Protein AF-0000000073388771 (afdb_homodimer)

Structure (mmCIF, N/CA/C/O backbone):
data_AF-0000000073388771-model_v1
#
loop_
_entity.id
_entity.type
_entity.pdbx_description
1 polymer Porin
#
loop_
_atom_site.group_PDB
_atom_site.id
_atom_site.type_symbol
_atom_site.label_atom_id
_atom_site.label_alt_id
_atom_site.label_comp_id
_atom_site.label_asym_id
_atom_site.label_entity_id
_atom_site.label_seq_id
_atom_site.pdbx_PDB_ins_code
_atom_site.Cartn_x
_atom_site.Cartn_y
_atom_site.Cartn_z
_atom_site.occupancy
_atom_site.B_iso_or_equiv
_atom_site.auth_seq_id
_atom_site.auth_comp_id
_atom_site.auth_asym_id
_atom_site.auth_atom_id
_atom_site.pdbx_PDB_model_num
ATOM 1 N N . MET A 1 1 ? 33.312 41.844 16.625 1 21.14 1 MET A N 1
ATOM 2 C CA . MET A 1 1 ? 32.531 41.156 17.672 1 21.14 1 MET A CA 1
ATOM 3 C C . MET A 1 1 ? 31.234 40.594 17.125 1 21.14 1 MET A C 1
ATOM 5 O O . MET A 1 1 ? 30.234 41.312 17.047 1 21.14 1 MET A O 1
ATOM 9 N N . HIS A 1 2 ? 31.281 39.688 16.125 1 19.89 2 HIS A N 1
ATOM 10 C CA . HIS A 1 2 ? 30.75 39.25 14.844 1 19.89 2 HIS A CA 1
ATOM 11 C C . HIS A 1 2 ? 29.688 38.188 15.023 1 19.89 2 HIS A C 1
ATOM 13 O O . HIS A 1 2 ? 30 37.062 15.445 1 19.89 2 HIS A O 1
ATOM 19 N N . ALA A 1 3 ? 28.562 38.594 15.656 1 20.47 3 ALA A N 1
ATOM 20 C CA . ALA A 1 3 ? 27.406 37.781 16 1 20.47 3 ALA A CA 1
ATOM 21 C C . ALA A 1 3 ? 26.953 36.938 14.82 1 20.47 3 ALA A C 1
ATOM 23 O O . ALA A 1 3 ? 26.516 37.469 13.797 1 20.47 3 ALA A O 1
ATOM 24 N N . LYS A 1 4 ? 27.688 35.688 14.664 1 23.3 4 LYS A N 1
ATOM 25 C CA . LYS A 1 4 ? 27.438 34.656 13.68 1 23.3 4 LYS A CA 1
ATOM 26 C C . LYS A 1 4 ? 25.969 34.25 13.656 1 23.3 4 LYS A C 1
ATOM 28 O O . LYS A 1 4 ? 25.375 34 14.703 1 23.3 4 LYS A O 1
ATOM 33 N N . THR A 1 5 ? 25.062 34.844 12.758 1 21.72 5 THR A N 1
ATOM 34 C CA . THR A 1 5 ? 23.703 34.719 12.258 1 21.72 5 THR A CA 1
ATOM 35 C C . THR A 1 5 ? 23.312 33.25 12.07 1 21.72 5 THR A C 1
ATOM 37 O O . THR A 1 5 ? 23.984 32.5 11.336 1 21.72 5 THR A O 1
ATOM 40 N N . LEU A 1 6 ? 22.766 32.594 13.102 1 21.33 6 LEU A N 1
ATOM 41 C CA . LEU A 1 6 ? 22.422 31.172 13.281 1 21.33 6 LEU A CA 1
ATOM 42 C C . LEU A 1 6 ? 21.359 30.734 12.273 1 21.33 6 LEU A C 1
ATOM 44 O O . LEU A 1 6 ? 20.188 31.125 12.398 1 21.33 6 LEU A O 1
ATOM 48 N N . LEU A 1 7 ? 21.484 30.891 10.922 1 21.77 7 LEU A N 1
ATOM 49 C CA . LEU A 1 7 ? 20.672 30.453 9.789 1 21.77 7 LEU A CA 1
ATOM 50 C C . LEU A 1 7 ? 20.375 28.969 9.875 1 21.77 7 LEU A C 1
ATOM 52 O O . LEU A 1 7 ? 21.281 28.141 9.703 1 21.77 7 LEU A O 1
ATOM 56 N N . SER A 1 8 ? 19.672 28.531 10.891 1 20.81 8 SER A N 1
ATOM 57 C CA . SER A 1 8 ? 19.391 27.109 10.953 1 20.81 8 SER A CA 1
ATOM 58 C C . SER A 1 8 ? 18.609 26.641 9.727 1 20.81 8 SER A C 1
ATOM 60 O O . SER A 1 8 ? 17.453 27.031 9.523 1 20.81 8 SER A O 1
ATOM 62 N N . ALA A 1 9 ? 19.031 26.641 8.562 1 22.8 9 ALA A N 1
ATOM 63 C CA . ALA A 1 9 ? 18.672 26 7.297 1 22.8 9 ALA A CA 1
ATOM 64 C C . ALA A 1 9 ? 18.25 24.547 7.52 1 22.8 9 ALA A C 1
ATOM 66 O O . ALA A 1 9 ? 19.016 23.75 8.047 1 22.8 9 ALA A O 1
ATOM 67 N N . ALA A 1 10 ? 16.953 24.328 7.891 1 23.98 10 ALA A N 1
ATOM 68 C CA . ALA A 1 10 ? 16.359 23 7.891 1 23.98 10 ALA A CA 1
ATOM 69 C C . ALA A 1 10 ? 16.797 22.203 6.664 1 23.98 10 ALA A C 1
ATOM 71 O O . ALA A 1 10 ? 16.578 22.609 5.527 1 23.98 10 ALA A O 1
ATOM 72 N N . ALA A 1 11 ? 17.891 21.484 6.75 1 21.11 11 ALA A N 1
ATOM 73 C CA . ALA A 1 11 ? 18.703 20.656 5.867 1 21.11 11 ALA A CA 1
ATOM 74 C C . ALA A 1 11 ? 17.859 19.594 5.172 1 21.11 11 ALA A C 1
ATOM 76 O O . ALA A 1 11 ? 17.25 18.75 5.828 1 21.11 11 ALA A O 1
ATOM 77 N N . LEU A 1 12 ? 17.141 20.016 4.113 1 23.45 12 LEU A N 1
ATOM 78 C CA . LEU A 1 12 ? 16.859 19 3.094 1 23.45 12 LEU A CA 1
ATOM 79 C C . LEU A 1 12 ? 18.109 18.156 2.818 1 23.45 12 LEU A C 1
ATOM 81 O O . LEU A 1 12 ? 19.078 18.656 2.242 1 23.45 12 LEU A O 1
ATOM 85 N N . SER A 1 13 ? 18.656 17.594 3.883 1 21.8 13 SER A N 1
ATOM 86 C CA . SER A 1 13 ? 19.875 16.812 3.633 1 21.8 13 SER A CA 1
ATOM 87 C C . SER A 1 13 ? 19.75 15.977 2.367 1 21.8 13 SER A C 1
ATOM 89 O O . SER A 1 13 ? 18.891 15.078 2.295 1 21.8 13 SER A O 1
ATOM 91 N N . ALA A 1 14 ? 19.891 16.594 1.283 1 22.58 14 ALA A N 1
ATOM 92 C CA . ALA A 1 14 ? 20.328 15.883 0.083 1 22.58 14 ALA A CA 1
ATOM 93 C C . ALA A 1 14 ? 21.578 15.047 0.356 1 22.58 14 ALA A C 1
ATOM 95 O O . ALA A 1 14 ? 22.656 15.594 0.54 1 22.58 14 ALA A O 1
ATOM 96 N N . THR A 1 15 ? 21.672 14.094 1.259 1 22.98 15 THR A N 1
ATOM 97 C CA . THR A 1 15 ? 22.875 13.281 1.284 1 22.98 15 THR A CA 1
ATOM 98 C C . THR A 1 15 ? 23.344 12.961 -0.133 1 22.98 15 THR A C 1
ATOM 100 O O . THR A 1 15 ? 22.594 12.391 -0.927 1 22.98 15 THR A O 1
ATOM 103 N N . ALA A 1 16 ? 24.297 13.781 -0.571 1 22.27 16 ALA A N 1
ATOM 104 C CA . ALA A 1 16 ? 25.125 13.531 -1.748 1 22.27 16 ALA A CA 1
ATOM 105 C C . ALA A 1 16 ? 25.859 12.203 -1.63 1 22.27 16 ALA A C 1
ATOM 107 O O . ALA A 1 16 ? 26.688 12.023 -0.736 1 22.27 16 ALA A O 1
ATOM 108 N N . ILE A 1 17 ? 25.359 11.062 -1.842 1 24.62 17 ILE A N 1
ATOM 109 C CA . ILE A 1 17 ? 26.234 9.914 -2.045 1 24.62 17 ILE A CA 1
ATOM 110 C C . ILE A 1 17 ? 27.391 10.305 -2.965 1 24.62 17 ILE A C 1
ATOM 112 O O . ILE A 1 17 ? 27.172 10.906 -4.02 1 24.62 17 ILE A O 1
ATOM 116 N N . ALA A 1 18 ? 28.656 10.383 -2.447 1 24.7 18 ALA A N 1
ATOM 117 C CA . ALA A 1 18 ? 29.938 10.422 -3.148 1 24.7 18 ALA A CA 1
ATOM 118 C C . ALA A 1 18 ? 29.906 9.523 -4.383 1 24.7 18 ALA A C 1
ATOM 120 O O . ALA A 1 18 ? 29.125 8.57 -4.445 1 24.7 18 ALA A O 1
ATOM 121 N N . GLY A 1 19 ? 30.719 9.961 -5.465 1 26.22 19 GLY A N 1
ATOM 122 C CA . GLY A 1 19 ? 30.984 9.531 -6.828 1 26.22 19 GLY A CA 1
ATOM 123 C C . GLY A 1 19 ? 31.406 8.07 -6.926 1 26.22 19 GLY A C 1
ATOM 124 O O . GLY A 1 19 ? 32.594 7.77 -7.113 1 26.22 19 GLY A O 1
ATOM 125 N N . LEU A 1 20 ? 31.078 7.109 -5.992 1 29.59 20 LEU A N 1
ATOM 126 C CA . LEU A 1 20 ? 31.625 5.902 -6.59 1 29.59 20 LEU A CA 1
ATOM 127 C C . LEU A 1 20 ? 31.188 5.766 -8.047 1 29.59 20 LEU A C 1
ATOM 129 O O . LEU A 1 20 ? 30.156 6.301 -8.438 1 29.59 20 LEU A O 1
ATOM 133 N N . PRO A 1 21 ? 31.938 5.273 -8.992 1 31.61 21 PRO A N 1
ATOM 134 C CA . PRO A 1 21 ? 31.625 5.168 -10.414 1 31.61 21 PRO A CA 1
ATOM 135 C C . PRO A 1 21 ? 30.156 4.836 -10.664 1 31.61 21 PRO A C 1
ATOM 137 O O . PRO A 1 21 ? 29.5 4.223 -9.82 1 31.61 21 PRO A O 1
ATOM 140 N N . ALA A 1 22 ? 29.391 5.742 -11.469 1 32.66 22 ALA A N 1
ATOM 141 C CA . ALA A 1 22 ? 28 5.902 -11.859 1 32.66 22 ALA A CA 1
ATOM 142 C C . ALA A 1 22 ? 27.344 4.551 -12.148 1 32.66 22 ALA A C 1
ATOM 144 O O . ALA A 1 22 ? 27.219 4.152 -13.312 1 32.66 22 ALA A O 1
ATOM 145 N N . PHE A 1 23 ? 27.75 3.439 -11.695 1 35.81 23 PHE A N 1
ATOM 146 C CA . PHE A 1 23 ? 26.797 2.383 -12 1 35.81 23 PHE A CA 1
ATOM 147 C C . PHE A 1 23 ? 25.406 2.768 -11.523 1 35.81 23 PHE A C 1
ATOM 149 O O . PHE A 1 23 ? 25.25 3.4 -10.477 1 35.81 23 PHE A O 1
ATOM 156 N N . ALA A 1 24 ? 24.438 3.242 -12.312 1 42.06 24 ALA A N 1
ATOM 157 C CA . ALA A 1 24 ? 23.031 3.553 -12.047 1 42.06 24 ALA A CA 1
ATOM 158 C C . ALA A 1 24 ? 22.531 2.824 -10.805 1 42.06 24 ALA A C 1
ATOM 160 O O . ALA A 1 24 ? 22.047 1.692 -10.891 1 42.06 24 ALA A O 1
ATOM 161 N N . GLN A 1 25 ? 23.266 2.627 -9.727 1 46.72 25 GLN A N 1
ATOM 162 C CA . GLN A 1 25 ? 22.969 1.863 -8.523 1 46.72 25 GLN A CA 1
ATOM 163 C C . GLN A 1 25 ? 21.672 2.348 -7.879 1 46.72 25 GLN A C 1
ATOM 165 O O . GLN A 1 25 ? 21.516 3.537 -7.594 1 46.72 25 GLN A O 1
ATOM 170 N N . SER A 1 26 ? 20.547 1.916 -8.242 1 57.12 26 SER A N 1
ATOM 171 C CA . SER A 1 26 ? 19.328 2.02 -7.449 1 57.12 26 SER A CA 1
ATOM 172 C C . SER A 1 26 ? 19.625 1.95 -5.953 1 57.12 26 SER A C 1
ATOM 174 O O . SER A 1 26 ? 20.328 1.047 -5.5 1 57.12 26 SER A O 1
ATOM 176 N N . SER A 1 27 ? 19.719 3.186 -5.281 1 75.12 27 SER A N 1
ATOM 177 C CA . SER A 1 27 ? 20.031 3.244 -3.857 1 75.12 27 SER A CA 1
ATOM 178 C C . SER A 1 27 ? 18.766 3.141 -3.004 1 75.12 27 SER A C 1
ATOM 180 O O . SER A 1 27 ? 17.797 3.846 -3.248 1 75.12 27 SER A O 1
ATOM 182 N N . LEU A 1 28 ? 18.516 2.061 -2.441 1 89.31 28 LEU A N 1
ATOM 183 C CA . LEU A 1 28 ? 17.516 1.894 -1.384 1 89.31 28 LEU A CA 1
ATOM 184 C C . LEU A 1 28 ? 17.984 2.549 -0.09 1 89.31 28 LEU A C 1
ATOM 186 O O . LEU A 1 28 ? 19.141 2.371 0.32 1 89.31 28 LEU A O 1
ATOM 190 N N . THR A 1 29 ? 17.125 3.449 0.401 1 93.88 29 THR A N 1
ATOM 191 C CA . THR A 1 29 ? 17.422 4.117 1.667 1 93.88 29 THR A CA 1
ATOM 192 C C . THR A 1 29 ? 16.344 3.785 2.707 1 93.88 29 THR A C 1
ATOM 194 O O . THR A 1 29 ? 15.148 3.832 2.412 1 93.88 29 THR A O 1
ATOM 197 N N . VAL A 1 30 ? 16.859 3.316 3.855 1 94.94 30 VAL A N 1
ATOM 198 C CA . VAL A 1 30 ? 15.977 3.236 5.016 1 94.94 30 VAL A CA 1
ATOM 199 C C . VAL A 1 30 ? 16.047 4.535 5.812 1 94.94 30 VAL A C 1
ATOM 201 O O . VAL A 1 30 ? 17.141 5.055 6.066 1 94.94 30 VAL A O 1
ATOM 204 N N . PHE A 1 31 ? 14.898 5.082 6.16 1 96.38 31 PHE A N 1
ATOM 205 C CA . PHE A 1 31 ? 14.883 6.34 6.895 1 96.38 31 PHE A CA 1
ATOM 206 C C . PHE A 1 31 ? 13.828 6.309 7.996 1 96.38 31 PHE A C 1
ATOM 208 O O . PHE A 1 31 ? 12.953 5.438 8.008 1 96.38 31 PHE A O 1
ATOM 215 N N . GLY A 1 32 ? 14 7.316 9.023 1 97.69 32 GLY A N 1
ATOM 216 C CA . GLY A 1 32 ? 12.969 7.348 10.047 1 97.69 32 GLY A CA 1
ATOM 217 C C . GLY A 1 32 ? 13.234 8.375 11.125 1 97.69 32 GLY A C 1
ATOM 218 O O . GLY A 1 32 ? 14.211 9.117 11.062 1 97.69 32 GLY A O 1
ATOM 219 N N . VAL A 1 33 ? 12.203 8.516 11.922 1 97.81 33 VAL A N 1
ATOM 220 C CA . VAL A 1 33 ? 12.203 9.305 13.148 1 97.81 33 VAL A CA 1
ATOM 221 C C . VAL A 1 33 ? 11.664 8.461 14.305 1 97.81 33 VAL A C 1
ATOM 223 O O . VAL A 1 33 ? 10.633 7.805 14.172 1 97.81 33 VAL A O 1
ATOM 226 N N . ILE A 1 34 ? 12.422 8.406 15.367 1 97.19 34 ILE A N 1
ATOM 227 C CA . ILE A 1 34 ? 11.945 7.836 16.625 1 97.19 34 ILE A CA 1
ATOM 228 C C . ILE A 1 34 ? 11.812 8.938 17.672 1 97.19 34 ILE A C 1
ATOM 230 O O . ILE A 1 34 ? 12.812 9.508 18.109 1 97.19 34 ILE A O 1
ATOM 234 N N . ASP A 1 35 ? 10.586 9.258 18 1 98.19 35 ASP A N 1
ATOM 235 C CA . ASP A 1 35 ? 10.266 10.359 18.922 1 98.19 35 ASP A CA 1
ATOM 236 C C . ASP A 1 35 ? 9.289 9.898 20 1 98.19 35 ASP A C 1
ATOM 238 O O . ASP A 1 35 ? 8.188 9.445 19.688 1 98.19 35 ASP A O 1
ATOM 242 N N . ALA A 1 36 ? 9.688 10 21.25 1 95.38 36 ALA A N 1
ATOM 243 C CA . ALA A 1 36 ? 8.852 9.656 22.391 1 95.38 36 ALA A CA 1
ATOM 244 C C . ALA A 1 36 ? 8.773 10.812 23.391 1 95.38 36 ALA A C 1
ATOM 246 O O . ALA A 1 36 ? 9.773 11.484 23.641 1 95.38 36 ALA A O 1
ATOM 247 N N . THR A 1 37 ? 7.617 10.977 23.828 1 97.19 37 THR A N 1
ATOM 248 C CA . THR A 1 37 ? 7.359 12.133 24.688 1 97.19 37 THR A CA 1
ATOM 249 C C . THR A 1 37 ? 6.559 11.719 25.922 1 97.19 37 THR A C 1
ATOM 251 O O . THR A 1 37 ? 5.555 11.016 25.812 1 97.19 37 THR A O 1
ATOM 254 N N . VAL A 1 38 ? 7.035 12.109 27.125 1 95.5 38 VAL A N 1
ATOM 255 C CA . VAL A 1 38 ? 6.191 12.094 28.312 1 95.5 38 VAL A CA 1
ATOM 256 C C . VAL A 1 38 ? 5.273 13.312 28.312 1 95.5 38 VAL A C 1
ATOM 258 O O . VAL A 1 38 ? 5.742 14.445 28.203 1 95.5 38 VAL A O 1
ATOM 261 N N . GLN A 1 39 ? 3.975 13.062 28.422 1 96.62 39 GLN A N 1
ATOM 262 C CA . GLN A 1 39 ? 3.008 14.148 28.359 1 96.62 39 GLN A CA 1
ATOM 263 C C . GLN A 1 39 ? 2.111 14.164 29.594 1 96.62 39 GLN A C 1
ATOM 265 O O . GLN A 1 39 ? 1.65 13.109 30.047 1 96.62 39 GLN A O 1
ATOM 270 N N . HIS A 1 40 ? 1.977 15.281 30.156 1 97.44 40 HIS A N 1
ATOM 271 C CA . HIS A 1 40 ? 0.875 15.555 31.078 1 97.44 40 HIS A CA 1
ATOM 272 C C . HIS A 1 40 ? -0.209 16.391 30.406 1 97.44 40 HIS A C 1
ATOM 274 O O . HIS A 1 40 ? 0.081 17.438 29.812 1 97.44 40 HIS A O 1
ATOM 280 N N . ALA A 1 41 ? -1.433 15.93 30.453 1 97.69 41 ALA A N 1
ATOM 281 C CA . ALA A 1 41 ? -2.559 16.656 29.859 1 97.69 41 ALA A CA 1
ATOM 282 C C . ALA A 1 41 ? -3.74 16.703 30.828 1 97.69 41 ALA A C 1
ATOM 284 O O . ALA A 1 41 ? -3.957 15.758 31.594 1 97.69 41 ALA A O 1
ATOM 285 N N . SER A 1 42 ? -4.453 17.812 30.781 1 98.06 42 SER A N 1
ATOM 286 C CA . SER A 1 42 ? -5.625 17.938 31.641 1 98.06 42 SER A CA 1
ATOM 287 C C . SER A 1 42 ? -6.711 18.781 30.984 1 98.06 42 SER A C 1
ATOM 289 O O . SER A 1 42 ? -6.414 19.672 30.188 1 98.06 42 SER A O 1
ATOM 291 N N . GLN A 1 43 ? -7.914 18.438 31.297 1 98 43 GLN A N 1
ATOM 292 C CA . GLN A 1 43 ? -9.094 19.172 30.844 1 98 43 GLN A CA 1
ATOM 293 C C . GLN A 1 43 ? -10.328 18.797 31.656 1 98 43 GLN A C 1
ATOM 295 O O . GLN A 1 43 ? -10.547 17.609 31.938 1 98 43 GLN A O 1
ATOM 300 N N . GLY A 1 44 ? -11.148 19.797 32.062 1 96.5 44 GLY A N 1
ATOM 301 C CA . GLY A 1 44 ? -12.422 19.547 32.719 1 96.5 44 GLY A CA 1
ATOM 302 C C . GLY A 1 44 ? -12.289 18.719 34 1 96.5 44 GLY A C 1
ATOM 303 O O . GLY A 1 44 ? -13.102 17.828 34.25 1 96.5 44 GLY A O 1
ATOM 304 N N . GLY A 1 45 ? -11.352 18.812 34.656 1 94.06 45 GLY A N 1
ATOM 305 C CA . GLY A 1 45 ? -11.164 18.109 35.938 1 94.06 45 GLY A CA 1
ATOM 306 C C . GLY A 1 45 ? -10.453 16.781 35.781 1 94.06 45 GLY A C 1
ATOM 307 O O . GLY A 1 45 ? -10.102 16.141 36.781 1 94.06 45 GLY A O 1
ATOM 308 N N . ALA A 1 46 ? -10.305 16.344 34.562 1 95.12 46 ALA A N 1
ATOM 309 C CA . ALA A 1 46 ? -9.57 15.109 34.312 1 95.12 46 ALA A CA 1
ATOM 310 C C . ALA A 1 46 ? -8.125 15.398 33.938 1 95.12 46 ALA A C 1
ATOM 312 O O . ALA A 1 46 ? -7.801 16.5 33.5 1 95.12 46 ALA A O 1
ATOM 313 N N . SER A 1 47 ? -7.25 14.438 34.219 1 96.38 47 SER A N 1
ATOM 314 C CA . SER A 1 47 ? -5.859 14.547 33.812 1 96.38 47 SER A CA 1
ATOM 315 C C . SER A 1 47 ? -5.266 13.18 33.5 1 96.38 47 SER A C 1
ATOM 317 O O . SER A 1 47 ? -5.82 12.156 33.875 1 96.38 47 SER A O 1
ATOM 319 N N . VAL A 1 48 ? -4.168 13.203 32.719 1 95.44 48 VAL A N 1
ATOM 320 C CA . VAL A 1 48 ? -3.459 11.969 32.406 1 95.44 48 VAL A CA 1
ATOM 321 C C . VAL A 1 48 ? -1.957 12.234 32.312 1 95.44 48 VAL A C 1
ATOM 323 O O . VAL A 1 48 ? -1.533 13.344 31.984 1 95.44 48 VAL A O 1
ATOM 326 N N . ASN A 1 49 ? -1.204 11.312 32.812 1 94 49 ASN A N 1
ATOM 327 C CA . ASN A 1 49 ? 0.203 11.164 32.469 1 94 49 ASN A CA 1
ATOM 328 C C . ASN A 1 49 ? 0.417 9.992 31.516 1 94 49 ASN A C 1
ATOM 330 O O . ASN A 1 49 ? 0.001 8.867 31.812 1 94 49 ASN A O 1
ATOM 334 N N . ARG A 1 50 ? 1.037 10.312 30.359 1 93.31 50 ARG A N 1
ATOM 335 C CA . ARG A 1 50 ? 1.202 9.234 29.391 1 93.31 50 ARG A CA 1
ATOM 336 C C . ARG A 1 50 ? 2.523 9.367 28.641 1 93.31 50 ARG A C 1
ATOM 338 O O . ARG A 1 50 ? 3.141 10.438 28.641 1 93.31 50 ARG A O 1
ATOM 345 N N . LEU A 1 51 ? 3.021 8.211 28.172 1 92.25 51 LEU A N 1
ATOM 346 C CA . LEU A 1 51 ? 4.055 8.203 27.141 1 92.25 51 LEU A CA 1
ATOM 347 C C . LEU A 1 51 ? 3.438 8.195 25.75 1 92.25 51 LEU A C 1
ATOM 349 O O . LEU A 1 51 ? 2.781 7.23 25.359 1 92.25 51 LEU A O 1
ATOM 353 N N . ASN A 1 52 ? 3.559 9.242 25.109 1 91.06 52 ASN A N 1
ATOM 354 C CA . ASN A 1 52 ? 3.1 9.344 23.719 1 91.06 52 ASN A CA 1
ATOM 355 C C . ASN A 1 52 ? 4.199 8.953 22.734 1 91.06 52 ASN A C 1
ATOM 357 O O . ASN A 1 52 ? 5.203 9.656 22.609 1 91.06 52 ASN A O 1
ATOM 361 N N . GLY A 1 53 ? 3.961 7.875 21.969 1 90.5 53 GLY A N 1
ATOM 362 C CA . GLY A 1 53 ? 4.98 7.332 21.094 1 90.5 53 GLY A CA 1
ATOM 363 C C . GLY A 1 53 ? 4.828 7.785 19.656 1 90.5 53 GLY A C 1
ATOM 364 O O . GLY A 1 53 ? 5.652 7.449 18.797 1 90.5 53 GLY A O 1
ATOM 365 N N . SER A 1 54 ? 3.811 8.547 19.344 1 92.25 54 SER A N 1
ATOM 366 C CA . SER A 1 54 ? 3.652 9.086 17.984 1 92.25 54 SER A CA 1
ATOM 367 C C . SER A 1 54 ? 4.617 10.234 17.734 1 92.25 54 SER A C 1
ATOM 369 O O . SER A 1 54 ? 4.941 10.539 16.594 1 92.25 54 SER A O 1
ATOM 371 N N . GLY A 1 55 ? 5.043 10.891 18.812 1 94.44 55 GLY A N 1
ATOM 372 C CA . GLY A 1 55 ? 5.98 12 18.734 1 94.44 55 GLY A CA 1
ATOM 373 C C . GLY A 1 55 ? 5.434 13.297 19.297 1 94.44 55 GLY A C 1
ATOM 374 O O . GLY A 1 55 ? 4.246 13.594 19.141 1 94.44 55 GLY A O 1
ATOM 375 N N . GLY A 1 56 ? 6.344 14.047 19.891 1 96.44 56 GLY A N 1
ATOM 376 C CA . GLY A 1 56 ? 5.992 15.359 20.406 1 96.44 56 GLY A CA 1
ATOM 377 C C . GLY A 1 56 ? 6.633 16.5 19.641 1 96.44 56 GLY A C 1
ATOM 378 O O . GLY A 1 56 ? 6.176 17.641 19.719 1 96.44 56 GLY A O 1
ATOM 379 N N . ASN A 1 57 ? 7.668 16.156 18.984 1 97.56 57 ASN A N 1
ATOM 380 C CA . ASN A 1 57 ? 8.359 17.125 18.125 1 97.56 57 ASN A CA 1
ATOM 381 C C . ASN A 1 57 ? 8.195 16.781 16.641 1 97.56 57 ASN A C 1
ATOM 383 O O . ASN A 1 57 ? 7.836 17.641 15.836 1 97.56 57 ASN A O 1
ATOM 387 N N . GLN A 1 58 ? 8.469 15.562 16.312 1 97.06 58 GLN A N 1
ATOM 388 C CA . GLN A 1 58 ? 8.227 15.016 14.984 1 97.06 58 GLN A CA 1
ATOM 389 C C . GLN A 1 58 ? 7.48 13.688 15.07 1 97.06 58 GLN A C 1
ATOM 391 O O . GLN A 1 58 ? 7.574 12.977 16.078 1 97.06 58 GLN A O 1
ATOM 396 N N . ILE A 1 59 ? 6.758 13.367 14.008 1 96.56 59 ILE A N 1
ATOM 397 C CA . ILE A 1 59 ? 6.012 12.117 13.984 1 96.56 59 ILE A CA 1
ATOM 398 C C . ILE A 1 59 ? 6.98 10.945 13.836 1 96.56 59 ILE A C 1
ATOM 400 O O . ILE A 1 59 ? 7.844 10.953 12.961 1 96.56 59 ILE A O 1
ATOM 404 N N . SER A 1 60 ? 6.867 9.922 14.742 1 97.19 60 SER A N 1
ATOM 405 C CA . SER A 1 60 ? 7.656 8.703 14.633 1 97.19 60 SER A CA 1
ATOM 406 C C . SER A 1 60 ? 7.293 7.922 13.375 1 97.19 60 SER A C 1
ATOM 408 O O . SER A 1 60 ? 6.113 7.734 13.07 1 97.19 60 SER A O 1
ATOM 410 N N . ARG A 1 61 ? 8.359 7.469 12.68 1 97.44 61 ARG A N 1
ATOM 411 C CA . ARG A 1 61 ? 8.117 6.824 11.398 1 97.44 61 ARG A CA 1
ATOM 412 C C . ARG A 1 61 ? 9.312 5.988 10.969 1 97.44 61 ARG A C 1
ATOM 414 O O . ARG A 1 61 ? 10.43 6.207 11.438 1 97.44 61 ARG A O 1
ATOM 421 N N . LEU A 1 62 ? 9.062 4.98 10.172 1 97 62 LEU A N 1
ATOM 422 C CA . LEU A 1 62 ? 10.039 4.156 9.469 1 97 62 LEU A CA 1
ATOM 423 C C . LEU A 1 62 ? 9.688 4.035 7.992 1 97 62 LEU A C 1
ATOM 425 O O . LEU A 1 62 ? 8.523 3.801 7.645 1 97 62 LEU A O 1
ATOM 429 N N . GLY A 1 63 ? 10.75 4.262 7.145 1 97.38 63 GLY A N 1
ATOM 430 C CA . GLY A 1 63 ? 10.406 4.23 5.73 1 97.38 63 GLY A CA 1
ATOM 431 C C . GLY A 1 63 ? 11.531 3.719 4.852 1 97.38 63 GLY A C 1
ATOM 432 O O . GLY A 1 63 ? 12.648 3.512 5.328 1 97.38 63 GLY A O 1
ATOM 433 N N . PHE A 1 64 ? 11.148 3.412 3.619 1 96.88 64 PHE A N 1
ATOM 434 C CA . PHE A 1 64 ? 12.023 2.988 2.531 1 96.88 64 PHE A CA 1
ATOM 435 C C . PHE A 1 64 ? 11.836 3.879 1.308 1 96.88 64 PHE A C 1
ATOM 437 O O . PHE A 1 64 ? 10.703 4.23 0.958 1 96.88 64 PHE A O 1
ATOM 444 N N . ARG A 1 65 ? 12.914 4.289 0.717 1 96.94 65 ARG A N 1
ATOM 445 C CA . ARG A 1 65 ? 12.789 5.051 -0.521 1 96.94 65 ARG A CA 1
ATOM 446 C C . ARG A 1 65 ? 13.922 4.711 -1.487 1 96.94 65 ARG A C 1
ATOM 448 O O . ARG A 1 65 ? 14.984 4.242 -1.069 1 96.94 65 ARG A O 1
ATOM 455 N N . GLY A 1 66 ? 13.641 4.914 -2.775 1 95.25 66 GLY A N 1
ATOM 456 C CA . GLY A 1 66 ? 14.633 4.719 -3.822 1 95.25 66 GLY A CA 1
ATOM 457 C C . GLY A 1 66 ? 14.398 5.594 -5.039 1 95.25 66 GLY A C 1
ATOM 458 O O . GLY A 1 66 ? 13.273 6.027 -5.289 1 95.25 66 GLY A O 1
ATOM 459 N N . VAL A 1 67 ? 15.492 5.895 -5.66 1 94.75 67 VAL A N 1
ATOM 460 C CA . VAL A 1 67 ? 15.438 6.633 -6.918 1 94.75 67 VAL A CA 1
ATOM 461 C C . VAL A 1 67 ? 16.344 5.969 -7.945 1 94.75 67 VAL A C 1
ATOM 463 O O . VAL A 1 67 ? 17.453 5.539 -7.609 1 94.75 67 VAL A O 1
ATOM 466 N N . GLU A 1 68 ? 15.844 5.879 -9.133 1 95.38 68 GLU A N 1
ATOM 467 C CA . GLU A 1 68 ? 16.625 5.383 -10.266 1 95.38 68 GLU A CA 1
ATOM 468 C C . GLU A 1 68 ? 16.688 6.422 -11.383 1 95.38 68 GLU A C 1
ATOM 470 O O . GLU A 1 68 ? 15.656 6.879 -11.875 1 95.38 68 GLU A O 1
ATOM 475 N N . ASP A 1 69 ? 17.938 6.707 -11.734 1 95.38 69 ASP A N 1
ATOM 476 C CA . ASP A 1 69 ? 18.109 7.543 -12.914 1 95.38 69 ASP A CA 1
ATOM 477 C C . ASP A 1 69 ? 17.828 6.754 -14.195 1 95.38 69 ASP A C 1
ATOM 479 O O . ASP A 1 69 ? 18.391 5.68 -14.406 1 95.38 69 ASP A O 1
ATOM 483 N N . LEU A 1 70 ? 16.969 7.289 -15.055 1 95.69 70 LEU A N 1
ATOM 484 C CA . LEU A 1 70 ? 16.562 6.598 -16.266 1 95.69 70 LEU A CA 1
ATOM 485 C C . LEU A 1 70 ? 17.234 7.219 -17.5 1 95.69 70 LEU A C 1
ATOM 487 O O . LEU A 1 70 ? 17.016 6.766 -18.625 1 95.69 70 LEU A O 1
ATOM 491 N N . GLY A 1 71 ? 17.969 8.289 -17.266 1 94.44 71 GLY A N 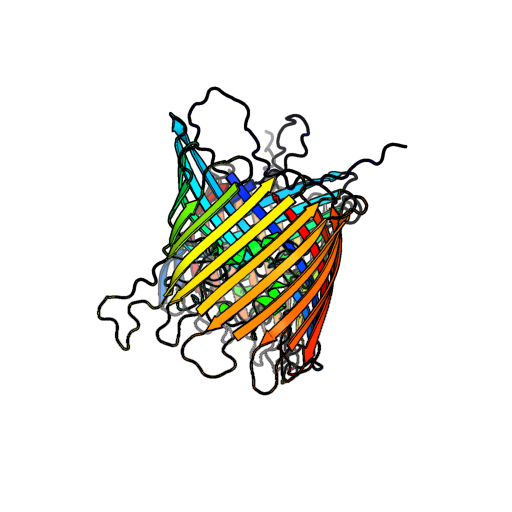1
ATOM 492 C CA . GLY A 1 71 ? 18.625 9.016 -18.344 1 94.44 71 GLY A CA 1
ATOM 493 C C . GLY A 1 71 ? 17.766 10.141 -18.906 1 94.44 71 GLY A C 1
ATOM 494 O O . GLY A 1 71 ? 16.547 10.117 -18.797 1 94.44 71 GLY A O 1
ATOM 495 N N . GLY A 1 72 ? 18.391 11.211 -19.484 1 95.69 72 GLY A N 1
ATOM 496 C CA . GLY A 1 72 ? 17.703 12.305 -20.156 1 95.69 72 GLY A CA 1
ATOM 497 C C . GLY A 1 72 ? 16.891 13.172 -19.219 1 95.69 72 GLY A C 1
ATOM 498 O O . GLY A 1 72 ? 15.891 13.766 -19.609 1 95.69 72 GLY A O 1
ATOM 499 N N . GLY A 1 73 ? 17.25 13.219 -17.984 1 96 73 GLY A N 1
ATOM 500 C CA . GLY A 1 73 ? 16.516 14.039 -17.016 1 96 73 GLY A CA 1
ATOM 501 C C . GLY A 1 73 ? 15.312 13.336 -16.438 1 96 73 GLY A C 1
ATOM 502 O O . GLY A 1 73 ? 14.531 13.938 -15.703 1 96 73 GLY A O 1
ATOM 503 N N . LEU A 1 74 ? 15.125 12.062 -16.75 1 96.19 74 LEU A N 1
ATOM 504 C CA . LEU A 1 74 ? 14.031 11.25 -16.234 1 96.19 74 LEU A CA 1
ATOM 505 C C . LEU A 1 74 ? 14.516 10.359 -15.102 1 96.19 74 LEU A C 1
ATOM 507 O O . LEU A 1 74 ? 15.633 9.836 -15.141 1 96.19 74 LEU A O 1
ATOM 511 N N . SER A 1 75 ? 13.727 10.242 -14.078 1 96.69 75 SER A N 1
ATOM 512 C CA . SER A 1 75 ? 14.016 9.32 -12.984 1 96.69 75 SER A CA 1
ATOM 513 C C . SER A 1 75 ? 12.734 8.672 -12.453 1 96.69 75 SER A C 1
ATOM 515 O O . SER A 1 75 ? 11.648 9.242 -12.57 1 96.69 75 SER A O 1
ATOM 517 N N . ALA A 1 76 ? 12.875 7.469 -11.977 1 96.62 76 ALA A N 1
ATOM 518 C CA . ALA A 1 76 ? 11.812 6.77 -11.258 1 96.62 76 ALA A CA 1
ATOM 519 C C . ALA A 1 76 ? 12.125 6.676 -9.766 1 96.62 76 ALA A C 1
ATOM 521 O O . ALA A 1 76 ? 13.289 6.559 -9.375 1 96.62 76 ALA A O 1
ATOM 522 N N . GLY A 1 77 ? 11.086 6.789 -8.961 1 96.12 77 GLY A N 1
ATOM 523 C CA . GLY A 1 77 ? 11.281 6.691 -7.523 1 96.12 77 GLY A CA 1
ATOM 524 C C . GLY A 1 77 ? 10.102 6.07 -6.805 1 96.12 77 GLY A C 1
ATOM 525 O O . GLY A 1 77 ? 9.031 5.891 -7.395 1 96.12 77 GLY A O 1
ATOM 526 N N . PHE A 1 78 ? 10.367 5.66 -5.602 1 97.69 78 PHE A N 1
ATOM 527 C CA . PHE A 1 78 ? 9.305 5.191 -4.723 1 97.69 78 PHE A CA 1
ATOM 528 C C . PHE A 1 78 ? 9.555 5.625 -3.283 1 97.69 78 PHE A C 1
ATOM 530 O O . PHE A 1 78 ? 10.695 5.91 -2.91 1 97.69 78 PHE A O 1
ATOM 537 N N . VAL A 1 79 ? 8.492 5.77 -2.547 1 98.25 79 VAL A N 1
ATOM 538 C CA . VAL A 1 79 ? 8.555 5.996 -1.106 1 98.25 79 VAL A CA 1
ATOM 539 C C . VAL A 1 79 ? 7.516 5.125 -0.399 1 98.25 79 VAL A C 1
ATOM 541 O O . VAL A 1 79 ? 6.348 5.09 -0.8 1 98.25 79 VAL A O 1
ATOM 544 N N . LEU A 1 80 ? 7.941 4.367 0.598 1 98.06 80 LEU A N 1
ATOM 545 C CA . LEU A 1 80 ? 7.129 3.662 1.581 1 98.06 80 LEU A CA 1
ATOM 546 C C . LEU A 1 80 ? 7.406 4.18 2.988 1 98.06 80 LEU A C 1
ATOM 548 O O . LEU A 1 80 ? 8.523 4.035 3.496 1 98.06 80 LEU A O 1
ATOM 552 N N . ASP A 1 81 ? 6.367 4.816 3.566 1 97.75 81 ASP A N 1
ATOM 553 C CA . ASP A 1 81 ? 6.52 5.504 4.844 1 97.75 81 ASP A CA 1
ATOM 554 C C . ASP A 1 81 ? 5.43 5.086 5.828 1 97.75 81 ASP A C 1
ATOM 556 O O . ASP A 1 81 ? 4.242 5.305 5.578 1 97.75 81 ASP A O 1
ATOM 560 N N . MET A 1 82 ? 5.875 4.43 6.938 1 96.31 82 MET A N 1
ATOM 561 C CA . MET A 1 82 ? 4.906 4 7.941 1 96.31 82 MET A CA 1
ATOM 562 C C . MET A 1 82 ? 5.016 4.848 9.203 1 96.31 82 MET A C 1
ATOM 564 O O . MET A 1 82 ? 6.121 5.113 9.688 1 96.31 82 MET A O 1
ATOM 568 N N . GLY A 1 83 ? 3.92 5.285 9.688 1 94.12 83 GLY A N 1
ATOM 569 C CA . GLY A 1 83 ? 3.875 5.855 11.023 1 94.12 83 GLY A CA 1
ATOM 570 C C . GLY A 1 83 ? 3.938 4.809 12.117 1 94.12 83 GLY A C 1
ATOM 571 O O . GLY A 1 83 ? 3.41 3.705 11.961 1 94.12 83 GLY A O 1
ATOM 572 N N . LEU A 1 84 ? 4.598 5.215 13.273 1 92.44 84 LEU A N 1
ATOM 573 C CA . LEU A 1 84 ? 4.801 4.293 14.383 1 92.44 84 LEU A CA 1
ATOM 574 C C . LEU A 1 84 ? 4.426 4.945 15.711 1 92.44 84 LEU A C 1
ATOM 576 O O . LEU A 1 84 ? 4.578 6.156 15.875 1 92.44 84 LEU A O 1
ATOM 580 N N . ASN A 1 85 ? 3.869 4.129 16.516 1 91.94 85 ASN A N 1
ATOM 581 C CA . ASN A 1 85 ? 3.812 4.461 17.922 1 91.94 85 ASN A CA 1
ATOM 582 C C . ASN A 1 85 ? 4.895 3.73 18.719 1 91.94 85 ASN A C 1
ATOM 584 O O . ASN A 1 85 ? 4.727 2.564 19.078 1 91.94 85 ASN A O 1
ATOM 588 N N . VAL A 1 86 ? 5.836 4.488 19.078 1 91 86 VAL A N 1
ATOM 589 C CA . VAL A 1 86 ? 7.043 3.91 19.656 1 91 86 VAL A CA 1
ATOM 590 C C . VAL A 1 86 ? 6.719 3.289 21.016 1 91 86 VAL A C 1
ATOM 592 O O . VAL A 1 86 ? 7.32 2.285 21.406 1 91 86 VAL A O 1
ATOM 595 N N . ASP A 1 87 ? 5.75 3.828 21.656 1 89.56 87 ASP A N 1
ATOM 596 C CA . ASP A 1 87 ? 5.438 3.404 23.016 1 89.56 87 ASP A CA 1
ATOM 597 C C . ASP A 1 87 ? 4.703 2.066 23.016 1 89.56 87 ASP A C 1
ATOM 599 O O . ASP A 1 87 ? 4.793 1.309 23.984 1 89.56 87 ASP A O 1
ATOM 603 N N . THR A 1 88 ? 4.031 1.675 21.953 1 87.62 88 THR A N 1
ATOM 604 C CA . THR A 1 88 ? 3.236 0.453 21.953 1 87.62 88 THR A CA 1
ATOM 605 C C . THR A 1 88 ? 3.697 -0.486 20.844 1 87.62 88 THR A C 1
ATOM 607 O O . THR A 1 88 ? 3.328 -1.662 20.812 1 87.62 88 THR A O 1
ATOM 610 N N . GLY A 1 89 ? 4.414 0.016 19.906 1 87.38 89 GLY A N 1
ATOM 611 C CA . GLY A 1 89 ? 4.832 -0.767 18.766 1 87.38 89 GLY A CA 1
ATOM 612 C C . GLY A 1 89 ? 3.764 -0.863 17.688 1 87.38 89 GLY A C 1
ATOM 613 O O . GLY A 1 89 ? 3.908 -1.625 16.734 1 87.38 89 GLY A O 1
ATOM 614 N N . THR A 1 90 ? 2.686 -0.13 17.781 1 85.56 90 THR A N 1
ATOM 615 C CA . THR A 1 90 ? 1.606 -0.175 16.812 1 85.56 90 THR A CA 1
ATOM 616 C C . THR A 1 90 ? 1.856 0.823 15.68 1 85.56 90 THR A C 1
ATOM 618 O O . THR A 1 90 ? 2.693 1.718 15.812 1 85.56 90 THR A O 1
ATOM 621 N N . GLY A 1 91 ? 1.175 0.595 14.523 1 89.19 91 GLY A N 1
ATOM 622 C CA . GLY A 1 91 ? 1.27 1.5 13.391 1 89.19 91 GLY A CA 1
ATOM 623 C C . GLY A 1 91 ? 0.109 2.473 13.305 1 89.19 91 GLY A C 1
ATOM 624 O O . GLY A 1 91 ? -0.665 2.611 14.25 1 89.19 91 GLY A O 1
ATOM 625 N N . GLY A 1 92 ? 0.178 3.279 12.195 1 86.81 92 GLY A N 1
ATOM 626 C CA . GLY A 1 92 ? -0.919 4.195 11.922 1 86.81 92 GLY A CA 1
ATOM 627 C C . GLY A 1 92 ? -2.029 3.568 11.102 1 86.81 92 GLY A C 1
ATOM 628 O O . GLY A 1 92 ? -1.872 2.465 10.578 1 86.81 92 GLY A O 1
ATOM 629 N N . VAL A 1 93 ? -3.08 4.316 11.031 1 83.94 93 VAL A N 1
ATOM 630 C CA . VAL A 1 93 ? -4.254 3.832 10.312 1 83.94 93 VAL A CA 1
ATOM 631 C C . VAL A 1 93 ? -4.266 4.406 8.898 1 83.94 93 VAL A C 1
ATOM 633 O O . VAL A 1 93 ? -3.729 5.492 8.656 1 83.94 93 VAL A O 1
ATOM 636 N N . THR A 1 94 ? -4.77 3.648 7.938 1 88.75 94 THR A N 1
ATOM 637 C CA . THR A 1 94 ? -4.969 4.105 6.566 1 88.75 94 THR A CA 1
ATOM 638 C C . THR A 1 94 ? -6.449 4.066 6.191 1 88.75 94 THR A C 1
ATOM 640 O O . THR A 1 94 ? -7.305 3.82 7.047 1 88.75 94 THR A O 1
ATOM 643 N N . SER A 1 95 ? -6.773 4.539 4.961 1 90.38 95 SER A N 1
ATOM 644 C CA . SER A 1 95 ? -8.086 4.41 4.348 1 90.38 95 SER A CA 1
ATOM 645 C C . SER A 1 95 ? -7.984 3.895 2.916 1 90.38 95 SER A C 1
ATOM 647 O O . SER A 1 95 ? -7.324 4.508 2.078 1 90.38 95 SER A O 1
ATOM 649 N N . ALA A 1 96 ? -8.648 2.838 2.713 1 88.81 96 ALA A N 1
ATOM 650 C CA . ALA A 1 96 ? -8.492 2.197 1.411 1 88.81 96 ALA A CA 1
ATOM 651 C C . ALA A 1 96 ? -9.289 2.934 0.337 1 88.81 96 ALA A C 1
ATOM 653 O O . ALA A 1 96 ? -8.977 2.836 -0.852 1 88.81 96 ALA A O 1
ATOM 654 N N . ASN A 1 97 ? -10.32 3.666 0.773 1 92.31 97 ASN A N 1
ATOM 655 C CA . ASN 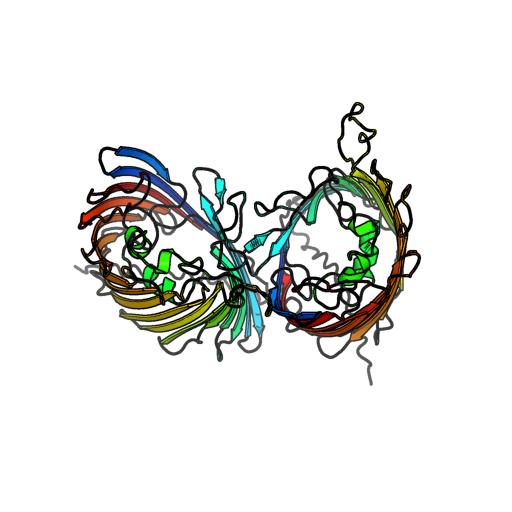A 1 97 ? -11.242 4.23 -0.205 1 92.31 97 ASN A CA 1
ATOM 656 C C . ASN A 1 97 ? -11.492 5.715 0.055 1 92.31 97 ASN A C 1
ATOM 658 O O . ASN A 1 97 ? -12.391 6.309 -0.539 1 92.31 97 ASN A O 1
ATOM 662 N N . ASN A 1 98 ? -10.836 6.293 1.068 1 94.69 98 ASN A N 1
ATOM 663 C CA . ASN A 1 98 ? -10.953 7.691 1.468 1 94.69 98 ASN A CA 1
ATOM 664 C C . ASN A 1 98 ? -12.305 7.98 2.113 1 94.69 98 ASN A C 1
ATOM 666 O O . ASN A 1 98 ? -12.766 9.125 2.104 1 94.69 98 ASN A O 1
ATOM 670 N N . GLN A 1 99 ? -13.055 6.977 2.549 1 92.38 99 GLN A N 1
ATOM 671 C CA . GLN A 1 99 ? -14.367 7.172 3.15 1 92.38 99 GLN A CA 1
ATOM 672 C C . GLN A 1 99 ? -14.375 6.727 4.609 1 92.38 99 GLN A C 1
ATOM 674 O O . GLN A 1 99 ? -14.977 7.379 5.461 1 92.38 99 GLN A O 1
ATOM 679 N N . THR A 1 100 ? -13.703 5.672 4.852 1 86.19 100 THR A N 1
ATOM 680 C CA . THR A 1 100 ? -13.648 5.117 6.199 1 86.19 100 THR A CA 1
ATOM 681 C C . THR A 1 100 ? -12.219 4.738 6.574 1 86.19 100 THR A C 1
ATOM 683 O O . THR A 1 100 ? -11.453 4.27 5.727 1 86.19 100 THR A O 1
ATOM 686 N N . ALA A 1 101 ? -11.898 5 7.824 1 80.12 101 ALA A N 1
ATOM 687 C CA . ALA A 1 101 ? -10.594 4.559 8.32 1 80.12 101 ALA A CA 1
ATOM 688 C C . ALA A 1 101 ? -10.523 3.035 8.391 1 80.12 101 ALA A C 1
ATOM 690 O O . ALA A 1 101 ? -11.516 2.373 8.703 1 80.12 101 ALA A O 1
ATOM 691 N N . ALA A 1 102 ? -9.297 2.496 8.016 1 73.62 102 ALA A N 1
ATOM 692 C CA . ALA A 1 102 ? -9.086 1.064 8.227 1 73.62 102 ALA A CA 1
ATOM 693 C C . ALA A 1 102 ? -8.93 0.74 9.703 1 73.62 102 ALA A C 1
ATOM 695 O O . ALA A 1 102 ? -8.695 1.635 10.523 1 73.62 102 ALA A O 1
ATOM 696 N N . ALA A 1 103 ? -9.133 -0.646 10.039 1 62.72 103 ALA A N 1
ATOM 697 C CA . ALA A 1 103 ? -8.898 -1.074 11.414 1 62.72 103 ALA A CA 1
ATOM 698 C C . ALA A 1 103 ? -7.41 -1.007 11.758 1 62.72 103 ALA A C 1
ATOM 700 O O . ALA A 1 103 ? -6.555 -1.158 10.883 1 62.72 103 ALA A O 1
ATOM 701 N N . SER A 1 104 ? -7.031 -0.598 12.977 1 61.53 104 SER A N 1
ATOM 702 C CA . SER A 1 104 ? -5.684 -0.399 13.492 1 61.53 104 SER A CA 1
ATOM 703 C C . SER A 1 104 ? -5.023 -1.729 13.844 1 61.53 104 SER A C 1
ATOM 705 O O . SER A 1 104 ? -5.328 -2.32 14.883 1 61.53 104 SER A O 1
ATOM 707 N N . SER A 1 105 ? -4.863 -2.625 13.016 1 60.81 105 SER A N 1
ATOM 708 C CA . SER A 1 105 ? -4.246 -3.74 13.727 1 60.81 105 SER A CA 1
ATOM 709 C C . SER A 1 105 ? -2.883 -4.086 13.141 1 60.81 105 SER A C 1
ATOM 711 O O . SER A 1 105 ? -2.139 -4.887 13.711 1 60.81 105 SER A O 1
ATOM 713 N N . GLY A 1 106 ? -2.271 -3.299 12.516 1 78.31 106 GLY A N 1
ATOM 714 C CA . GLY A 1 106 ? -0.928 -3.631 12.07 1 78.31 106 GLY A CA 1
ATOM 715 C C . GLY A 1 106 ? -0.194 -2.453 11.461 1 78.31 106 GLY A C 1
ATOM 716 O O . GLY A 1 106 ? -0.652 -1.313 11.555 1 78.31 106 GLY A O 1
ATOM 717 N N . LEU A 1 107 ? 1.052 -2.771 11.188 1 88.62 107 LEU A N 1
ATOM 718 C CA . LEU A 1 107 ? 1.784 -1.738 10.461 1 88.62 107 LEU A CA 1
ATOM 719 C C . LEU A 1 107 ? 1.188 -1.518 9.078 1 88.62 107 LEU A C 1
ATOM 721 O O . LEU A 1 107 ? 0.55 -2.414 8.523 1 88.62 107 LEU A O 1
ATOM 725 N N . ALA A 1 108 ? 1.295 -0.397 8.625 1 91.75 108 ALA A N 1
ATOM 726 C CA . ALA A 1 108 ? 0.936 -0.02 7.258 1 91.75 108 ALA A CA 1
ATOM 727 C C . ALA A 1 108 ? 1.786 1.149 6.77 1 91.75 108 ALA A C 1
ATOM 729 O O . ALA A 1 108 ? 2.301 1.929 7.574 1 91.75 108 ALA A O 1
ATOM 730 N N . PHE A 1 109 ? 1.939 1.155 5.543 1 95.62 109 PHE A N 1
ATOM 731 C CA . PHE A 1 109 ? 2.523 2.367 4.98 1 95.62 109 PHE A CA 1
ATOM 732 C C . PHE A 1 109 ? 1.479 3.473 4.875 1 95.62 109 PHE A C 1
ATOM 734 O O . PHE A 1 109 ? 1.176 3.943 3.777 1 95.62 109 PHE A O 1
ATOM 741 N N . ASN A 1 110 ? 1.069 3.945 6.047 1 94.38 110 ASN A N 1
ATOM 742 C CA . ASN A 1 110 ? -0.092 4.82 6.145 1 94.38 110 ASN A CA 1
ATOM 743 C C . ASN A 1 110 ? 0.268 6.266 5.809 1 94.38 110 ASN A C 1
ATOM 745 O O . ASN A 1 110 ? -0.605 7.066 5.465 1 94.38 110 ASN A O 1
ATOM 749 N N . ARG A 1 111 ? 1.527 6.617 5.898 1 96.44 111 ARG A N 1
ATOM 750 C CA . ARG A 1 111 ? 1.9 8.008 5.676 1 96.44 111 ARG A CA 1
ATOM 751 C C . ARG A 1 111 ? 2.109 8.289 4.191 1 96.44 111 ARG A C 1
ATOM 753 O O . ARG A 1 111 ? 1.504 9.211 3.637 1 96.44 111 ARG A O 1
ATOM 760 N N . ARG A 1 112 ? 2.959 7.496 3.625 1 97.88 112 ARG A N 1
ATOM 761 C CA . ARG A 1 112 ? 3.172 7.605 2.186 1 97.88 112 ARG A CA 1
ATOM 762 C C . ARG A 1 112 ? 3.459 6.242 1.567 1 97.88 112 ARG A C 1
ATOM 764 O O . ARG A 1 112 ? 4.184 5.43 2.15 1 97.88 112 ARG A O 1
ATOM 771 N N . SER A 1 113 ? 2.887 5.977 0.514 1 97.88 113 SER A N 1
ATOM 772 C CA . SER A 1 113 ? 3.068 4.801 -0.33 1 97.88 113 SER A CA 1
ATOM 773 C C . SER A 1 113 ? 2.912 5.148 -1.807 1 97.88 113 SER A C 1
ATOM 775 O O . SER A 1 113 ? 1.798 5.148 -2.334 1 97.88 113 SER A O 1
ATOM 777 N N . THR A 1 114 ? 4.098 5.402 -2.469 1 98.44 114 THR A N 1
ATOM 778 C CA . THR A 1 114 ? 3.965 5.961 -3.811 1 98.44 114 THR A CA 1
ATOM 779 C C . THR A 1 114 ? 5.062 5.426 -4.727 1 98.44 114 THR A C 1
ATOM 781 O O . THR A 1 114 ? 6.133 5.035 -4.262 1 98.44 114 THR A O 1
ATOM 784 N N . VAL A 1 115 ? 4.754 5.402 -5.965 1 98.12 115 VAL A N 1
ATOM 785 C CA . VAL A 1 115 ? 5.707 5.301 -7.066 1 98.12 115 VAL A CA 1
ATOM 786 C C . VAL A 1 115 ? 5.613 6.543 -7.949 1 98.12 115 VAL A C 1
ATOM 788 O O . VAL A 1 115 ? 4.523 7.09 -8.148 1 98.12 115 VAL A O 1
ATOM 791 N N . SER A 1 116 ? 6.77 6.996 -8.5 1 97.75 116 SER A N 1
ATOM 792 C CA . SER A 1 116 ? 6.746 8.25 -9.242 1 97.75 116 SER A CA 1
ATOM 793 C C . SER A 1 116 ? 7.66 8.195 -10.461 1 97.75 116 SER A C 1
ATOM 795 O O . SER A 1 116 ? 8.609 7.402 -10.5 1 97.75 116 SER A O 1
ATOM 797 N N . LEU A 1 117 ? 7.305 8.883 -11.445 1 97.62 117 LEU A N 1
ATOM 798 C CA . LEU A 1 117 ? 8.141 9.266 -12.578 1 97.62 117 LEU A CA 1
ATOM 799 C C . LEU A 1 117 ? 8.398 10.766 -12.586 1 97.62 117 LEU A C 1
ATOM 801 O O . LEU A 1 117 ? 7.453 11.562 -12.594 1 97.62 117 LEU A O 1
ATOM 805 N N . SER A 1 118 ? 9.688 11.125 -12.594 1 97.31 118 SER A N 1
ATOM 806 C CA . SER A 1 118 ? 10.062 12.531 -12.492 1 97.31 118 SER A CA 1
ATOM 807 C C . SER A 1 118 ? 10.898 12.969 -13.688 1 97.31 118 SER A C 1
ATOM 809 O O . SER A 1 118 ? 11.719 12.203 -14.195 1 97.31 118 SER A O 1
ATOM 811 N N . SER A 1 119 ? 10.656 14.141 -14.094 1 97.81 119 SER A N 1
ATOM 812 C CA . SER A 1 119 ? 11.422 14.82 -15.133 1 97.81 119 SER A CA 1
ATOM 813 C C . SER A 1 119 ? 11.906 16.188 -14.664 1 97.81 119 SER A C 1
ATOM 815 O O . SER A 1 119 ? 11.141 16.953 -14.07 1 97.81 119 SER A O 1
ATOM 817 N N . THR A 1 120 ? 13.156 16.516 -14.961 1 95.88 120 THR A N 1
ATOM 818 C CA . THR A 1 120 ? 13.68 17.828 -14.602 1 95.88 120 THR A CA 1
ATOM 819 C C . THR A 1 120 ? 12.945 18.938 -15.359 1 95.88 120 THR A C 1
ATOM 821 O O . THR A 1 120 ? 12.898 20.078 -14.906 1 95.88 120 THR A O 1
ATOM 824 N N . ARG A 1 121 ? 12.312 18.547 -16.469 1 95.81 121 ARG A N 1
ATOM 825 C CA . ARG A 1 121 ? 11.664 19.531 -17.312 1 95.81 121 ARG A CA 1
ATOM 826 C C . ARG A 1 121 ? 10.156 19.578 -17.047 1 95.81 121 ARG A C 1
ATOM 828 O O . ARG A 1 121 ? 9.547 20.656 -17.109 1 95.81 121 ARG A O 1
ATOM 835 N N . TRP A 1 122 ? 9.57 18.453 -16.766 1 97.25 122 TRP A N 1
ATOM 836 C CA . TRP A 1 122 ? 8.109 18.391 -16.828 1 97.25 122 TRP A CA 1
ATOM 837 C C . TRP A 1 122 ? 7.504 18.188 -15.453 1 97.25 122 TRP A C 1
ATOM 839 O O . TRP A 1 122 ? 6.285 18.25 -15.281 1 97.25 122 TRP A O 1
ATOM 849 N N . GLY A 1 123 ? 8.352 17.906 -14.453 1 98.31 123 GLY A N 1
ATOM 850 C CA . GLY A 1 123 ? 7.809 17.703 -13.117 1 98.31 123 GLY A CA 1
ATOM 851 C C . GLY A 1 123 ? 7.695 16.234 -12.742 1 98.31 123 GLY A C 1
ATOM 852 O O . GLY A 1 123 ? 8.484 15.406 -13.203 1 98.31 123 GLY A O 1
ATOM 853 N N . GLU A 1 12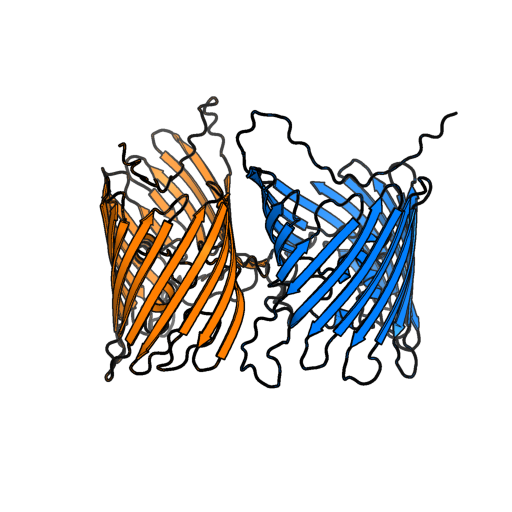4 ? 6.828 15.969 -11.805 1 98.5 124 GLU A N 1
ATOM 854 C CA . GLU A 1 124 ? 6.727 14.625 -11.25 1 98.5 124 GLU A CA 1
ATOM 855 C C . GLU A 1 124 ? 5.281 14.133 -11.258 1 98.5 124 GLU A C 1
ATOM 857 O O . GLU A 1 124 ? 4.379 14.836 -10.805 1 98.5 124 GLU A O 1
ATOM 862 N N . MET A 1 125 ? 5.055 13.008 -11.859 1 98.44 125 MET A N 1
ATOM 863 C CA . MET A 1 125 ? 3.816 12.258 -11.672 1 98.44 125 MET A CA 1
ATOM 864 C C . MET A 1 125 ? 3.965 11.227 -10.562 1 98.44 125 MET A C 1
ATOM 866 O O . MET A 1 125 ? 4.926 10.453 -10.555 1 98.44 125 MET A O 1
ATOM 870 N N . ARG A 1 126 ? 3.037 11.258 -9.617 1 98.12 126 ARG A N 1
ATOM 871 C CA . ARG A 1 126 ? 3.119 10.391 -8.445 1 98.12 126 ARG A CA 1
ATOM 872 C C . ARG A 1 126 ? 1.812 9.633 -8.234 1 98.12 126 ARG A C 1
ATOM 874 O O . ARG A 1 126 ? 0.737 10.234 -8.203 1 98.12 126 ARG A O 1
ATOM 881 N N . LEU A 1 127 ? 1.896 8.32 -8.102 1 98.62 127 LEU A N 1
ATOM 882 C CA . LEU A 1 127 ? 0.734 7.465 -7.883 1 98.62 127 LEU A CA 1
ATOM 883 C C . LEU A 1 127 ? 0.776 6.836 -6.496 1 98.62 127 LEU A C 1
ATOM 885 O O . LEU A 1 127 ? 1.838 6.41 -6.035 1 98.62 127 LEU A O 1
ATOM 889 N N . GLY A 1 128 ? -0.331 6.852 -5.82 1 98.44 128 GLY A N 1
ATOM 890 C CA . GLY A 1 128 ? -0.406 6.145 -4.551 1 98.44 128 GLY A CA 1
ATOM 891 C C . GLY A 1 128 ? -1.117 6.934 -3.469 1 98.44 128 GLY A C 1
ATOM 892 O O . GLY A 1 128 ? -2.174 7.52 -3.715 1 98.44 128 GLY A O 1
ATOM 893 N N . ARG A 1 129 ? -0.678 6.746 -2.256 1 98.12 129 ARG A N 1
ATOM 894 C CA . ARG A 1 129 ? -1.159 7.465 -1.081 1 98.12 129 ARG A CA 1
ATOM 895 C C . ARG A 1 129 ? -0.162 8.531 -0.646 1 98.12 129 ARG A C 1
ATOM 897 O O . ARG A 1 129 ? 1.025 8.25 -0.475 1 98.12 129 ARG A O 1
ATOM 904 N N . ASP A 1 130 ? -0.622 9.719 -0.47 1 97.88 130 ASP A N 1
ATOM 905 C CA . ASP A 1 130 ? 0.258 10.852 -0.174 1 97.88 130 ASP A CA 1
ATOM 906 C C . ASP A 1 130 ? -0.5 11.961 0.544 1 97.88 130 ASP A C 1
ATOM 908 O O . ASP A 1 130 ? -1.729 11.922 0.637 1 97.88 130 ASP A O 1
ATOM 912 N N . PHE A 1 131 ? 0.28 12.961 0.998 1 97.88 131 PHE A N 1
ATOM 913 C CA . PHE A 1 131 ? -0.322 14.172 1.537 1 97.88 131 PHE A CA 1
ATOM 914 C C . PHE A 1 131 ? -1.197 14.859 0.492 1 97.88 131 PHE A C 1
ATOM 916 O O . PHE A 1 131 ? -0.813 14.961 -0.674 1 97.88 131 PHE A O 1
ATOM 923 N N . THR A 1 132 ? -2.336 15.289 0.976 1 98.19 132 THR A N 1
ATOM 924 C CA . THR A 1 132 ? -3.152 16.125 0.106 1 98.19 132 THR A CA 1
ATOM 925 C C . THR A 1 132 ? -2.535 17.516 -0.046 1 98.19 132 THR A C 1
ATOM 927 O O . THR A 1 132 ? -1.879 18 0.871 1 98.19 132 THR A O 1
ATOM 930 N N . PRO A 1 133 ? -2.785 18.141 -1.174 1 98.25 133 PRO A N 1
ATOM 931 C CA . PRO A 1 133 ? -2.299 19.5 -1.374 1 98.25 133 PRO A CA 1
ATOM 932 C C . PRO A 1 133 ? -2.711 20.453 -0.247 1 98.25 133 PRO A C 1
ATOM 934 O O . PRO A 1 133 ? -1.943 21.344 0.129 1 98.25 133 PRO A O 1
ATOM 937 N N . THR A 1 134 ? -3.809 20.281 0.331 1 96.56 134 THR A N 1
ATOM 938 C CA . THR A 1 134 ? -4.367 21.219 1.31 1 96.56 134 THR A CA 1
ATOM 939 C C . THR A 1 134 ? -3.74 20.984 2.684 1 96.56 134 THR A C 1
ATOM 941 O O . THR A 1 134 ? -3.92 21.797 3.592 1 96.56 134 THR A O 1
ATOM 944 N N . TYR A 1 135 ? -3.1 19.906 2.857 1 96.62 135 TYR A N 1
ATOM 945 C CA . TYR A 1 135 ? -2.547 19.656 4.184 1 96.62 135 TYR A CA 1
ATOM 946 C C . TYR A 1 135 ? -1.163 20.266 4.328 1 96.62 135 TYR A C 1
ATOM 948 O O . TYR A 1 135 ? -0.749 20.625 5.434 1 96.62 135 TYR A O 1
ATOM 956 N N . TRP A 1 136 ? -0.384 20.375 3.262 1 94.62 136 TRP A N 1
ATOM 957 C CA . TRP A 1 136 ? 1.005 20.828 3.287 1 94.62 136 TRP A CA 1
ATOM 958 C C . TRP A 1 136 ? 1.138 22.141 4.039 1 94.62 136 TRP A C 1
ATOM 960 O O . TRP A 1 136 ? 2.02 22.297 4.887 1 94.62 136 TRP A O 1
ATOM 970 N N . ASN A 1 137 ? 0.286 23.016 3.773 1 93.56 137 ASN A N 1
ATOM 971 C CA . ASN A 1 137 ? 0.412 24.328 4.383 1 93.56 137 ASN A CA 1
ATOM 972 C C . ASN A 1 137 ? 0.211 24.281 5.895 1 93.56 137 ASN A C 1
ATOM 974 O O . ASN A 1 137 ? 0.819 25.047 6.637 1 93.56 137 ASN A O 1
ATOM 978 N N . LEU A 1 138 ? -0.656 23.406 6.281 1 92.5 138 LEU A N 1
ATOM 979 C CA . LEU A 1 138 ? -0.949 23.281 7.703 1 92.5 138 LEU A CA 1
ATOM 980 C C . LEU A 1 138 ? 0.256 22.75 8.469 1 92.5 138 LEU A C 1
ATOM 982 O O . LEU A 1 138 ? 0.435 23.047 9.648 1 92.5 138 LEU A O 1
ATOM 986 N N . THR A 1 139 ? 1.067 22.047 7.762 1 92.44 139 THR A N 1
ATOM 987 C CA . THR A 1 139 ? 2.266 21.484 8.375 1 92.44 139 THR A CA 1
ATOM 988 C C . THR A 1 139 ? 3.438 22.453 8.266 1 92.44 139 THR A C 1
ATOM 990 O O . THR A 1 139 ? 4.145 22.703 9.242 1 92.44 139 THR A O 1
ATOM 993 N N . LEU A 1 140 ? 3.643 23.078 7.152 1 95.19 140 LEU A N 1
ATOM 994 C CA . LEU A 1 140 ? 4.852 23.828 6.832 1 95.19 140 LEU A CA 1
ATOM 995 C C . LEU A 1 140 ? 4.848 25.203 7.52 1 95.19 140 LEU A C 1
ATOM 997 O O . LEU A 1 140 ? 5.906 25.781 7.766 1 95.19 140 LEU A O 1
ATOM 1001 N N . PHE A 1 141 ? 3.68 25.703 7.805 1 97.94 141 PHE A N 1
ATOM 1002 C CA . PHE A 1 141 ? 3.611 27.062 8.32 1 97.94 141 PHE A CA 1
ATOM 1003 C C . PHE A 1 141 ? 3.131 27.078 9.766 1 97.94 141 PHE A C 1
ATOM 1005 O O . PHE A 1 141 ? 2.381 27.969 10.172 1 97.94 141 PHE A O 1
ATOM 1012 N N . ASP A 1 142 ? 3.414 26.125 10.508 1 98.31 142 ASP A N 1
ATOM 1013 C CA . ASP A 1 142 ? 3.246 26 11.953 1 98.31 142 ASP A CA 1
ATOM 1014 C C . ASP A 1 142 ? 4.594 25.859 12.656 1 98.31 142 ASP A C 1
ATOM 1016 O O . ASP A 1 142 ? 5.32 24.891 12.422 1 98.31 142 ASP A O 1
ATOM 1020 N N . PRO A 1 143 ? 4.883 26.781 13.57 1 98.25 143 PRO A N 1
ATOM 1021 C CA . PRO A 1 143 ? 6.18 26.719 14.25 1 98.25 143 PRO A CA 1
ATOM 1022 C C . PRO A 1 143 ? 6.418 25.375 14.953 1 98.25 143 PRO A C 1
ATOM 1024 O O . PRO A 1 143 ? 7.562 25.016 15.234 1 98.25 143 PRO A O 1
ATOM 1027 N N . PHE A 1 144 ? 5.391 24.656 15.281 1 98 144 PHE A N 1
ATOM 1028 C CA . PHE A 1 144 ? 5.516 23.406 16 1 98 144 PHE A CA 1
ATOM 1029 C C . PHE A 1 144 ? 5.371 22.219 15.062 1 98 144 PHE A C 1
ATOM 1031 O O . PHE A 1 144 ? 5.48 21.062 15.477 1 98 144 PHE A O 1
ATOM 1038 N N . GLY A 1 145 ? 5.137 22.438 13.781 1 95 145 GLY A N 1
ATOM 1039 C CA . GLY A 1 145 ? 4.824 21.328 12.891 1 95 145 GLY A CA 1
ATOM 1040 C C . GLY A 1 145 ? 3.51 20.641 13.219 1 95 145 GLY A C 1
ATOM 1041 O O . GLY A 1 145 ? 2.518 21.312 13.523 1 95 145 GLY A O 1
ATOM 1042 N N . THR A 1 146 ? 3.504 19.312 13.086 1 91.06 146 THR A N 1
ATOM 1043 C CA . THR A 1 146 ? 2.213 18.641 13.211 1 91.06 146 THR A CA 1
ATOM 1044 C C . THR A 1 146 ? 2.227 17.656 14.383 1 91.06 146 THR A C 1
ATOM 1046 O O . THR A 1 146 ? 1.35 16.797 14.492 1 91.06 146 THR A O 1
ATOM 1049 N N . ALA A 1 147 ? 3.178 17.781 15.195 1 94 147 ALA A N 1
ATOM 1050 C CA . ALA A 1 147 ? 3.293 16.828 16.297 1 94 147 ALA A CA 1
ATOM 1051 C C . ALA A 1 147 ? 3.225 17.531 17.656 1 94 147 ALA A C 1
ATOM 1053 O O . ALA A 1 147 ? 3.645 18.688 17.766 1 94 147 ALA A O 1
ATOM 1054 N N . GLY A 1 148 ? 2.639 16.828 18.641 1 96.06 148 GLY A N 1
ATOM 1055 C CA . GLY A 1 148 ? 2.797 17.234 20.031 1 96.06 148 GLY A CA 1
ATOM 1056 C C . GLY A 1 148 ? 1.764 18.25 20.484 1 96.06 148 GLY A C 1
ATOM 1057 O O . GLY A 1 148 ? 0.862 18.609 19.719 1 96.06 148 GLY A O 1
ATOM 1058 N N . ALA A 1 149 ? 2 18.703 21.609 1 97.44 149 ALA A N 1
ATOM 1059 C CA . ALA A 1 149 ? 1.021 19.516 22.312 1 97.44 149 ALA A CA 1
ATOM 1060 C C . ALA A 1 149 ? 0.919 20.906 21.688 1 97.44 149 ALA A C 1
ATOM 1062 O O . ALA A 1 149 ? -0.113 21.578 21.797 1 97.44 149 ALA A O 1
ATOM 1063 N N . GLY A 1 150 ? 1.907 21.328 21.016 1 98.06 150 GLY A N 1
ATOM 1064 C CA . GLY A 1 150 ? 1.938 22.703 20.547 1 98.06 150 GLY A CA 1
ATOM 1065 C C . GLY A 1 150 ? 1.383 22.875 19.141 1 98.06 150 GLY A C 1
ATOM 1066 O O . GLY A 1 150 ? 1.156 24 18.688 1 98.06 150 GLY A O 1
ATOM 1067 N N . SER A 1 151 ? 1.183 21.781 18.469 1 97.44 151 SER A N 1
ATOM 1068 C CA . SER A 1 151 ? 0.769 21.828 17.078 1 97.44 151 SER A CA 1
ATOM 1069 C C . SER A 1 151 ? -0.635 22.422 16.938 1 97.44 151 SER A C 1
ATOM 1071 O O . SER A 1 151 ? -1.548 22.031 17.672 1 97.44 151 SER A O 1
ATOM 1073 N N . ALA A 1 152 ? -0.794 23.234 15.953 1 96.19 152 ALA A N 1
ATOM 1074 C CA . ALA A 1 152 ? -2.113 23.812 15.695 1 96.19 152 ALA A CA 1
ATOM 1075 C C . ALA A 1 152 ? -3.057 22.766 15.102 1 96.19 152 ALA A C 1
ATOM 1077 O O . ALA A 1 152 ? -4.266 23 15.016 1 96.19 152 ALA A O 1
ATOM 1078 N N . ALA A 1 153 ? -2.467 21.672 14.688 1 94.5 153 ALA A N 1
ATOM 1079 C CA . ALA A 1 153 ? -3.316 20.578 14.211 1 94.5 153 ALA A CA 1
ATOM 1080 C C . ALA A 1 153 ? -4.344 20.188 15.266 1 94.5 153 ALA A C 1
ATOM 1082 O O . ALA A 1 153 ? -5.441 19.719 14.938 1 94.5 153 ALA A O 1
ATOM 1083 N N . ASN A 1 154 ? -4.043 20.406 16.516 1 95.19 154 ASN A N 1
ATOM 1084 C CA . ASN A 1 154 ? -4.934 20.094 17.625 1 95.19 154 ASN A CA 1
ATOM 1085 C C . ASN A 1 154 ? -6.258 20.844 17.5 1 95.19 154 ASN A C 1
ATOM 1087 O O . ASN A 1 154 ? -7.289 20.359 17.984 1 95.19 154 ASN A O 1
ATOM 1091 N N . ILE A 1 155 ? -6.234 21.953 16.859 1 94.31 155 ILE A N 1
ATOM 1092 C CA . ILE A 1 155 ? -7.488 22.688 16.766 1 94.31 155 ILE A CA 1
ATOM 1093 C C . ILE A 1 155 ? -7.949 22.75 15.312 1 94.31 155 ILE A C 1
ATOM 1095 O O . ILE A 1 155 ? -9.148 22.672 15.031 1 94.31 155 ILE A O 1
ATOM 1099 N N . ILE A 1 156 ? -6.988 22.812 14.336 1 92.81 156 ILE A N 1
ATOM 1100 C CA . ILE A 1 156 ? -7.316 22.984 12.922 1 92.81 156 ILE A CA 1
ATOM 1101 C C . ILE A 1 156 ? -7.973 21.703 12.391 1 92.81 156 ILE A C 1
ATOM 1103 O O . ILE A 1 156 ? -8.812 21.766 11.492 1 92.81 156 ILE A O 1
ATOM 1107 N N . GLN A 1 157 ? -7.574 20.656 12.93 1 90.06 157 GLN A N 1
ATOM 1108 C CA . GLN A 1 157 ? -8.148 19.375 12.539 1 90.06 157 GLN A CA 1
ATOM 1109 C C . GLN A 1 157 ? -8.992 18.781 13.664 1 90.06 157 GLN A C 1
ATOM 1111 O O . GLN A 1 157 ? -9.203 17.562 13.719 1 90.06 157 GLN A O 1
ATOM 1116 N N . GLY A 1 158 ? -9.398 19.594 14.539 1 90.75 158 GLY A N 1
ATOM 1117 C CA . GLY A 1 158 ? -10.234 19.156 15.633 1 90.75 158 GLY A CA 1
ATOM 1118 C C . GLY A 1 158 ? -11.703 19.062 15.266 1 90.75 158 GLY A C 1
ATOM 1119 O O . GLY A 1 158 ? -12.07 19.266 14.109 1 90.75 158 GLY A O 1
ATOM 1120 N N . SER A 1 159 ? -12.531 18.766 16.234 1 87.25 159 SER A N 1
ATOM 1121 C CA . SER A 1 159 ? -13.922 18.406 16.016 1 87.25 159 SER A CA 1
ATOM 1122 C C . SER A 1 159 ? -14.727 19.578 15.469 1 87.25 159 SER A C 1
ATOM 1124 O O . SER A 1 159 ? -15.828 19.391 14.953 1 87.25 159 SER A O 1
ATOM 1126 N N . LEU A 1 160 ? -14.203 20.797 15.586 1 90.88 160 LEU A N 1
ATOM 1127 C CA . LEU A 1 160 ? -14.891 21.953 15.047 1 90.88 160 LEU A CA 1
ATOM 1128 C C . LEU A 1 160 ? -14.695 22.062 13.539 1 90.88 160 LEU A C 1
ATOM 1130 O O . LEU A 1 160 ? -15.484 22.719 12.844 1 90.88 160 LEU A O 1
ATOM 1134 N N . SER A 1 161 ? -13.578 21.531 13.086 1 91.38 161 SER A N 1
ATOM 1135 C CA . SER A 1 161 ? -13.219 21.641 11.672 1 91.38 161 SER A CA 1
ATOM 1136 C C . SER A 1 161 ? -14.047 20.703 10.812 1 91.38 161 SER A C 1
ATOM 1138 O O . SER A 1 161 ? -14.266 19.547 11.18 1 91.38 161 SER A O 1
ATOM 1140 N N . LYS A 1 162 ? -14.484 21.156 9.664 1 93.31 162 LYS A N 1
ATOM 1141 C CA . LYS A 1 162 ? -15.234 20.297 8.758 1 93.31 162 LYS A CA 1
ATOM 1142 C C . LYS A 1 162 ? -14.305 19.328 8.023 1 93.31 162 LYS A C 1
ATOM 1144 O O . LYS A 1 162 ? -14.719 18.234 7.66 1 93.31 162 LYS A O 1
ATOM 1149 N N . VAL A 1 163 ? -13.094 19.766 7.938 1 91.56 163 VAL A N 1
ATOM 1150 C CA . VAL A 1 163 ? -12.133 18.938 7.219 1 91.56 163 VAL A CA 1
ATOM 1151 C C . VAL A 1 163 ? -11.852 17.672 8.008 1 91.56 163 VAL A C 1
ATOM 1153 O O . VAL A 1 163 ? -11.516 16.625 7.43 1 91.56 163 VAL A O 1
ATOM 1156 N N . SER A 1 164 ? -12.031 17.719 9.32 1 90.38 164 SER A N 1
ATOM 1157 C CA . SER A 1 164 ? -11.773 16.562 10.164 1 90.38 164 SER A CA 1
ATOM 1158 C C . SER A 1 164 ? -12.797 15.461 9.93 1 90.38 164 SER A C 1
ATOM 1160 O O . SER A 1 164 ? -12.617 14.328 10.383 1 90.38 164 SER A O 1
ATOM 1162 N N . THR A 1 165 ? -13.828 15.703 9.141 1 89.12 165 THR A N 1
ATOM 1163 C CA . THR A 1 165 ? -14.906 14.734 8.938 1 89.12 165 THR A CA 1
ATOM 1164 C C . THR A 1 165 ? -14.617 13.852 7.73 1 89.12 165 THR A C 1
ATOM 1166 O O . THR A 1 165 ? -15.391 12.945 7.418 1 89.12 165 THR A O 1
ATOM 1169 N N . VAL A 1 166 ? -13.57 14.172 7.078 1 93.88 166 VAL A N 1
ATOM 1170 C CA . VAL A 1 166 ? -13.25 13.375 5.891 1 93.88 166 VAL A CA 1
ATOM 1171 C C . VAL A 1 166 ? -11.906 12.688 6.078 1 93.88 166 VAL A C 1
ATOM 1173 O O . VAL A 1 166 ? -11.031 13.195 6.785 1 93.88 166 VAL A O 1
ATOM 1176 N N . GLN A 1 167 ? -11.719 11.594 5.336 1 92.94 167 GLN A N 1
ATOM 1177 C CA . GLN A 1 167 ? -10.492 10.82 5.418 1 92.94 167 GLN A CA 1
ATOM 1178 C C . GLN A 1 167 ? -9.359 11.492 4.645 1 92.94 167 GLN A C 1
ATOM 1180 O O . GLN A 1 167 ? -8.195 11.133 4.801 1 92.94 167 GLN A O 1
ATOM 1185 N N . THR A 1 168 ? -9.641 12.477 3.85 1 96.31 168 THR A N 1
ATOM 1186 C CA . THR A 1 168 ? -8.656 13.133 2.994 1 96.31 168 THR A CA 1
ATOM 1187 C C . THR A 1 168 ? -8.125 14.406 3.658 1 96.31 168 THR A C 1
ATOM 1189 O O . THR A 1 168 ? -7.523 15.25 2.996 1 96.31 168 THR A O 1
ATOM 1192 N N . ALA A 1 169 ? -8.391 14.531 4.926 1 94.94 169 ALA A N 1
ATOM 1193 C CA . ALA A 1 169 ? -7.957 15.734 5.641 1 94.94 169 ALA A CA 1
ATOM 1194 C C . ALA A 1 169 ? -6.441 15.883 5.598 1 94.94 169 ALA A C 1
ATOM 1196 O O . ALA A 1 169 ? -5.922 17 5.504 1 94.94 169 ALA A O 1
ATOM 1197 N N . LEU A 1 170 ? -5.738 14.727 5.617 1 95.25 170 LEU A N 1
ATOM 1198 C CA . LEU A 1 170 ? -4.277 14.727 5.66 1 95.25 170 LEU A CA 1
ATOM 1199 C C . LEU A 1 170 ? -3.699 14.094 4.398 1 95.25 170 LEU A C 1
ATOM 1201 O O . LEU A 1 170 ? -2.807 14.664 3.77 1 95.25 170 LEU A O 1
ATOM 1205 N N . ARG A 1 171 ? -4.172 12.977 4.117 1 97.06 171 ARG A N 1
ATOM 1206 C CA . ARG A 1 171 ? -3.688 12.156 3.014 1 97.06 171 ARG A CA 1
ATOM 1207 C C . ARG A 1 171 ? -4.848 11.555 2.229 1 97.06 171 ARG A C 1
ATOM 1209 O O . ARG A 1 171 ? -5.957 11.43 2.748 1 97.06 171 ARG A O 1
ATOM 1216 N N . ALA A 1 172 ? -4.559 11.25 1.016 1 98.12 172 ALA A N 1
ATOM 1217 C CA . ALA A 1 172 ? -5.535 10.516 0.219 1 98.12 172 ALA A CA 1
ATOM 1218 C C . ALA A 1 172 ? -4.91 9.266 -0.399 1 98.12 172 ALA A C 1
ATOM 1220 O O . ALA A 1 172 ? -3.768 9.297 -0.86 1 98.12 172 ALA A O 1
ATOM 1221 N N . SER A 1 173 ? -5.641 8.172 -0.383 1 97.56 173 SER A N 1
ATOM 1222 C CA . SER A 1 173 ? -5.316 6.941 -1.098 1 97.56 173 SER A CA 1
ATOM 1223 C C . SER A 1 173 ? -5.762 7.012 -2.555 1 97.56 173 SER A C 1
ATOM 1225 O O . SER A 1 173 ? -6.535 7.895 -2.928 1 97.56 173 SER A O 1
ATOM 1227 N N . ASN A 1 174 ? -5.281 6.094 -3.377 1 98.12 174 ASN A N 1
ATOM 1228 C CA . ASN A 1 174 ? -5.723 5.977 -4.762 1 98.12 174 ASN A CA 1
ATOM 1229 C C . ASN A 1 174 ? -5.551 7.289 -5.52 1 98.12 174 ASN A C 1
ATOM 1231 O O . ASN A 1 174 ? -6.469 7.738 -6.211 1 98.12 174 ASN A O 1
ATOM 1235 N N . SER A 1 175 ? -4.438 7.887 -5.301 1 98.56 175 SER A N 1
ATOM 1236 C CA . SER A 1 175 ? -4.297 9.234 -5.844 1 98.56 175 SER A CA 1
ATOM 1237 C C . SER A 1 175 ? -3.332 9.258 -7.023 1 98.56 175 SER A C 1
ATOM 1239 O O . SER A 1 175 ? -2.398 8.453 -7.082 1 98.56 175 SER A O 1
ATOM 1241 N N . VAL A 1 176 ? -3.605 10.086 -7.922 1 98.5 176 VAL A N 1
ATOM 1242 C CA . VAL A 1 176 ? -2.701 10.57 -8.961 1 98.5 176 VAL A CA 1
ATOM 1243 C C . VAL A 1 176 ? -2.318 12.023 -8.672 1 98.5 176 VAL A C 1
ATOM 1245 O O . VAL A 1 176 ? -3.182 12.906 -8.625 1 98.5 176 VAL A O 1
ATOM 1248 N N . GLY A 1 177 ? -1.054 12.234 -8.453 1 98.56 177 GLY A N 1
ATOM 1249 C CA . GLY A 1 177 ? -0.545 13.562 -8.172 1 98.56 177 GLY A CA 1
ATOM 1250 C C . GLY A 1 177 ? 0.419 14.07 -9.227 1 98.56 177 GLY A C 1
ATOM 1251 O O . GLY A 1 177 ? 1.103 13.281 -9.883 1 98.56 177 GLY A O 1
ATOM 1252 N N . TYR A 1 178 ? 0.396 15.305 -9.391 1 98.75 178 TYR A N 1
ATOM 1253 C CA . TYR A 1 178 ? 1.356 15.992 -10.25 1 98.75 178 TYR A CA 1
ATOM 1254 C C . TYR A 1 178 ? 2.018 17.141 -9.5 1 98.75 178 TYR A C 1
ATOM 1256 O O . TYR A 1 178 ? 1.338 17.953 -8.859 1 98.75 178 TYR A O 1
ATOM 1264 N N . PHE A 1 179 ? 3.326 17.203 -9.57 1 98.56 179 PHE A N 1
ATOM 1265 C CA . PHE A 1 179 ? 4.117 18.281 -8.984 1 98.56 179 PHE A CA 1
ATOM 1266 C C . PHE A 1 179 ? 4.855 19.062 -10.062 1 98.56 179 PHE A C 1
ATOM 1268 O O . PHE A 1 179 ? 5.453 18.469 -10.969 1 98.56 179 PHE A O 1
ATOM 1275 N N . LEU A 1 180 ? 4.898 20.328 -9.922 1 97.94 180 LEU A N 1
ATOM 1276 C CA . LEU A 1 180 ? 5.609 21.188 -10.867 1 97.94 180 LEU A CA 1
ATOM 1277 C C . LEU A 1 180 ? 7.113 20.938 -10.797 1 97.94 180 LEU A C 1
ATOM 1279 O O . LEU A 1 180 ? 7.645 20.625 -9.734 1 97.94 180 LEU A O 1
ATOM 1283 N N . PRO A 1 181 ? 7.84 21.109 -11.914 1 96.56 181 PRO A N 1
ATOM 1284 C CA . PRO A 1 181 ? 9.305 21.094 -11.859 1 96.56 181 PRO A CA 1
ATOM 1285 C C . PRO A 1 181 ? 9.883 22.328 -11.172 1 96.56 181 PRO A C 1
ATOM 1287 O O . PRO A 1 181 ? 9.133 23.219 -10.758 1 96.56 181 PRO A O 1
ATOM 1290 N N . SER A 1 182 ? 11.156 22.297 -11.039 1 89.56 182 SER A N 1
ATOM 1291 C CA . SER A 1 182 ? 11.805 23.484 -10.484 1 89.56 182 SER A CA 1
ATOM 1292 C C . SER A 1 182 ? 11.555 24.719 -11.359 1 89.56 182 SER A C 1
ATOM 1294 O O . SER A 1 182 ? 11.852 24.688 -12.555 1 89.56 182 SER A O 1
ATOM 1296 N N . MET A 1 183 ? 10.977 25.656 -10.875 1 94.06 183 MET A N 1
ATOM 1297 C CA . MET A 1 183 ? 10.633 26.875 -11.609 1 94.06 183 MET A CA 1
ATOM 1298 C C . MET A 1 183 ? 11.016 28.125 -10.82 1 94.06 183 MET A C 1
ATOM 1300 O O . MET A 1 183 ? 10.172 28.984 -10.578 1 94.06 183 MET A O 1
ATOM 1304 N N . SER A 1 184 ? 12.289 28.266 -10.406 1 94.31 184 SER A N 1
ATOM 1305 C CA . SER A 1 184 ? 12.852 29.438 -9.758 1 94.31 184 SER A CA 1
ATOM 1306 C C . SER A 1 184 ? 12.031 29.844 -8.531 1 94.31 184 SER A C 1
ATOM 1308 O O . SER A 1 184 ? 11.633 31 -8.391 1 94.31 184 SER A O 1
ATOM 1310 N N . GLY A 1 185 ? 11.68 28.938 -7.754 1 96.38 185 GLY A N 1
ATOM 1311 C CA . GLY A 1 185 ? 11.016 29.188 -6.484 1 96.38 185 GLY A CA 1
ATOM 1312 C C . GLY A 1 185 ? 9.547 28.812 -6.496 1 96.38 185 GLY A C 1
ATOM 1313 O O . GLY A 1 185 ? 8.945 28.609 -5.438 1 96.38 185 GLY A O 1
ATOM 1314 N N . PHE A 1 186 ? 8.914 28.875 -7.684 1 97.88 186 PHE A N 1
ATOM 1315 C CA . PHE A 1 186 ? 7.516 28.484 -7.773 1 97.88 186 PHE A CA 1
ATOM 1316 C C . PHE A 1 186 ? 7.363 26.969 -7.594 1 97.88 186 PHE A C 1
ATOM 1318 O O . PHE A 1 186 ? 8.18 26.203 -8.094 1 97.88 186 PHE A O 1
ATOM 1325 N N . TYR A 1 187 ? 6.441 26.578 -6.82 1 97.44 187 TYR A N 1
ATOM 1326 C CA . TYR A 1 187 ? 6.121 25.156 -6.688 1 97.44 187 TYR A CA 1
ATOM 1327 C C . TYR A 1 187 ? 4.613 24.938 -6.676 1 97.44 187 TYR A C 1
ATOM 1329 O O . TYR A 1 187 ? 3.844 25.891 -6.516 1 97.44 187 TYR A O 1
ATOM 1337 N N . GLY A 1 188 ? 4.195 23.703 -6.934 1 98.06 188 GLY A N 1
ATOM 1338 C CA . GLY A 1 188 ? 2.773 23.391 -6.988 1 98.06 188 GLY A CA 1
ATOM 1339 C C . GLY A 1 188 ? 2.486 21.906 -7.047 1 98.06 188 GLY A C 1
ATOM 1340 O O . GLY A 1 188 ? 3.367 21.109 -7.379 1 98.06 188 GLY A O 1
ATOM 1341 N N . GLN A 1 189 ? 1.28 21.578 -6.691 1 98.5 189 GLN A N 1
ATOM 1342 C CA . GLN A 1 189 ? 0.793 20.203 -6.684 1 98.5 189 GLN A CA 1
ATOM 1343 C C . GLN A 1 189 ? -0.674 20.125 -7.098 1 98.5 189 GLN A C 1
ATOM 1345 O O . GLN A 1 189 ? -1.479 20.969 -6.688 1 98.5 189 GLN A O 1
ATOM 1350 N N . LEU A 1 190 ? -0.974 19.297 -8.008 1 98.75 190 LEU A N 1
ATOM 1351 C CA . LEU A 1 190 ? -2.332 18.844 -8.305 1 98.75 190 LEU A CA 1
ATOM 1352 C C . LEU A 1 190 ? -2.539 17.406 -7.859 1 98.75 190 LEU A C 1
ATOM 1354 O O . LEU A 1 190 ? -1.621 16.594 -7.945 1 98.75 190 LEU A O 1
ATOM 1358 N N . MET A 1 191 ? -3.719 17.172 -7.352 1 98.81 191 MET A N 1
ATOM 1359 C CA . MET A 1 191 ? -4.008 15.789 -6.969 1 98.81 191 MET A CA 1
ATOM 1360 C C . MET A 1 191 ? -5.465 15.438 -7.258 1 98.81 191 MET A C 1
ATOM 1362 O O . MET A 1 191 ? -6.363 16.25 -7 1 98.81 191 MET A O 1
ATOM 1366 N N . TYR A 1 192 ? -5.688 14.297 -7.84 1 98.81 192 TYR A N 1
ATOM 1367 C CA . TYR A 1 192 ? -6.984 13.641 -7.875 1 98.81 192 TYR A CA 1
ATOM 1368 C C . TYR A 1 192 ? -6.91 12.258 -7.234 1 98.81 192 TYR A C 1
ATOM 1370 O O . TYR A 1 192 ? -6.023 11.469 -7.551 1 98.81 192 TYR A O 1
ATOM 1378 N N . ALA A 1 193 ? -7.773 12.023 -6.293 1 98.69 193 ALA A N 1
ATOM 1379 C CA . ALA A 1 193 ? -7.844 10.734 -5.609 1 98.69 193 ALA A CA 1
ATOM 1380 C C . ALA A 1 193 ? -9.227 10.102 -5.762 1 98.69 193 ALA A C 1
ATOM 1382 O O . ALA A 1 193 ? -10.242 10.805 -5.707 1 98.69 193 ALA A O 1
ATOM 1383 N N . MET A 1 194 ? -9.242 8.82 -5.898 1 97.44 194 MET A N 1
ATOM 1384 C CA . MET A 1 194 ? -10.492 8.125 -6.195 1 97.44 194 MET A CA 1
ATOM 1385 C C . MET A 1 194 ? -10.984 7.363 -4.969 1 97.44 194 MET A C 1
ATOM 1387 O O . MET A 1 194 ? -10.203 6.738 -4.258 1 97.44 194 MET A O 1
ATOM 1391 N N . GLY A 1 195 ? -12.32 7.488 -4.773 1 96.56 195 GLY A N 1
ATOM 1392 C CA . GLY A 1 195 ? -12.961 6.676 -3.752 1 96.56 195 GLY A CA 1
ATOM 1393 C C . GLY A 1 195 ? -13.227 5.254 -4.203 1 96.56 195 GLY A C 1
ATOM 1394 O O . GLY A 1 195 ? -13.547 4.387 -3.385 1 96.56 195 GLY A O 1
ATOM 1395 N N . GLU A 1 196 ? -13.211 5.055 -5.523 1 94.25 196 GLU A N 1
ATOM 1396 C CA . GLU A 1 196 ? -13.234 3.766 -6.211 1 94.25 196 GLU A CA 1
ATOM 1397 C C . GLU A 1 196 ? -14.578 3.066 -6.02 1 94.25 196 GLU A C 1
ATOM 1399 O O . GLU A 1 196 ? -14.633 1.843 -5.875 1 94.25 196 GLU A O 1
ATOM 1404 N N . ASN A 1 197 ? -15.617 3.844 -5.926 1 93.44 197 ASN A N 1
ATOM 1405 C CA . ASN A 1 197 ? -16.969 3.283 -5.957 1 93.44 197 ASN A CA 1
ATOM 1406 C C . ASN A 1 197 ? -17.406 2.986 -7.387 1 93.44 197 ASN A C 1
ATOM 1408 O O . ASN A 1 197 ? -17.078 3.721 -8.312 1 93.44 197 ASN A O 1
ATOM 1412 N N . GLY A 1 198 ? -18.219 1.921 -7.492 1 91.38 198 GLY A N 1
ATOM 1413 C CA . GLY A 1 198 ? -18.797 1.627 -8.797 1 91.38 198 GLY A CA 1
ATOM 1414 C C . GLY A 1 198 ? -19.797 2.668 -9.258 1 91.38 198 GLY A C 1
ATOM 1415 O O . GLY A 1 198 ? -20.438 3.322 -8.43 1 91.38 198 GLY A O 1
ATOM 1416 N N . SER A 1 199 ? -19.922 2.814 -10.602 1 88.12 199 SER A N 1
ATOM 1417 C CA . SER A 1 199 ? -20.859 3.771 -11.164 1 88.12 199 SER A CA 1
ATOM 1418 C C . SER A 1 199 ? -22.297 3.473 -10.711 1 88.12 199 SER A C 1
ATOM 1420 O O . SER A 1 199 ? -23.141 4.363 -10.703 1 88.12 199 SER A O 1
ATOM 1422 N N . GLY A 1 200 ? -22.656 2.281 -10.305 1 82.5 200 GLY A N 1
ATOM 1423 C CA . GLY A 1 200 ? -23.984 1.897 -9.852 1 82.5 200 GLY A CA 1
ATOM 1424 C C . GLY A 1 200 ? -24.125 1.885 -8.344 1 82.5 200 GLY A C 1
ATOM 1425 O O . GLY A 1 200 ? -25.094 1.351 -7.809 1 82.5 200 GLY A O 1
ATOM 1426 N N . ALA A 1 201 ? -23.141 2.518 -7.699 1 87.81 201 ALA A N 1
ATOM 1427 C CA . ALA A 1 201 ? -23.234 2.521 -6.238 1 87.81 201 ALA A CA 1
ATOM 1428 C C . ALA A 1 201 ? -24.516 3.189 -5.77 1 87.81 201 ALA A C 1
ATOM 1430 O O . ALA A 1 201 ? -24.953 4.195 -6.34 1 87.81 201 ALA A O 1
ATOM 1431 N N . PRO A 1 202 ? -25.125 2.67 -4.762 1 85.81 202 PRO A N 1
ATOM 1432 C CA . PRO A 1 202 ? -26.438 3.166 -4.336 1 85.81 202 PRO A CA 1
ATOM 1433 C C . PRO A 1 202 ? -26.359 4.52 -3.637 1 85.81 202 PRO A C 1
ATOM 1435 O O . PRO A 1 202 ? -25.281 4.953 -3.236 1 85.81 202 PRO A O 1
ATOM 1438 N N . ASN A 1 203 ? -27.531 5.195 -3.559 1 85.12 203 ASN A N 1
ATOM 1439 C CA . ASN A 1 203 ? -27.781 6.387 -2.752 1 85.12 203 ASN A CA 1
ATOM 1440 C C . ASN A 1 203 ? -26.844 7.527 -3.135 1 85.12 203 ASN A C 1
ATOM 1442 O O . ASN A 1 203 ? -26.406 8.305 -2.273 1 85.12 203 ASN A O 1
ATOM 1446 N N . GLY A 1 204 ? -26.375 7.488 -4.43 1 85.31 204 GLY A N 1
ATOM 1447 C CA . GLY A 1 204 ? -25.547 8.578 -4.93 1 85.31 204 GLY A CA 1
ATOM 1448 C C . GLY A 1 204 ? -24.125 8.539 -4.41 1 85.31 204 GLY A C 1
ATOM 1449 O O . GLY A 1 204 ? -23.453 9.578 -4.332 1 85.31 204 GLY A O 1
ATOM 1450 N N . THR A 1 205 ? -23.656 7.383 -4.043 1 90.25 205 THR A N 1
ATOM 1451 C CA . THR A 1 205 ? -22.359 7.285 -3.361 1 90.25 205 THR A CA 1
ATOM 1452 C C . THR A 1 205 ? -21.25 6.941 -4.348 1 90.25 205 THR A C 1
ATOM 1454 O O . THR A 1 205 ? -20.141 6.609 -3.941 1 90.25 205 THR A O 1
ATOM 1457 N N . SER A 1 206 ? -21.484 7.121 -5.648 1 93.62 206 SER A N 1
ATOM 1458 C CA . SER A 1 206 ? -20.5 6.707 -6.648 1 93.62 206 SER A CA 1
ATOM 1459 C C . SER A 1 206 ? -19.25 7.559 -6.574 1 93.62 206 SER A C 1
ATOM 1461 O O . SER A 1 206 ? -18.156 7.102 -6.93 1 93.62 206 SER A O 1
ATOM 1463 N N . LYS A 1 207 ? -19.406 8.789 -6.016 1 95.06 207 LYS A N 1
ATOM 1464 C CA . LYS A 1 207 ? -18.25 9.688 -5.996 1 95.06 207 LYS A CA 1
ATOM 1465 C C . LYS A 1 207 ? -17.688 9.828 -4.586 1 95.06 207 LYS A C 1
ATOM 1467 O O . LYS A 1 207 ? -16.75 10.586 -4.363 1 95.06 207 LYS A O 1
ATOM 1472 N N . ASP A 1 208 ? -18.297 9.133 -3.637 1 97 208 ASP A N 1
ATOM 1473 C CA . ASP A 1 208 ? -17.828 9.273 -2.26 1 97 208 ASP A CA 1
ATOM 1474 C C . ASP A 1 208 ? -16.344 8.938 -2.145 1 97 208 ASP A C 1
ATOM 1476 O O . ASP A 1 208 ? -15.891 7.91 -2.654 1 97 208 ASP A O 1
ATOM 1480 N N . GLY A 1 209 ? -15.594 9.844 -1.523 1 97.25 209 GLY A N 1
ATOM 1481 C CA . GLY A 1 209 ? -14.18 9.602 -1.277 1 97.25 209 GLY A CA 1
ATOM 1482 C C . GLY A 1 209 ? -13.281 10.195 -2.346 1 97.25 209 GLY A C 1
ATOM 1483 O O . GLY A 1 209 ? -12.055 10.211 -2.191 1 97.25 209 GLY A O 1
ATOM 1484 N N . ASN A 1 210 ? -13.898 10.648 -3.445 1 98.38 210 ASN A N 1
ATOM 1485 C CA . ASN A 1 210 ? -13.078 11.359 -4.418 1 98.38 210 ASN A CA 1
ATOM 1486 C C . ASN A 1 210 ? -12.547 12.672 -3.85 1 98.38 210 ASN A C 1
ATOM 1488 O O . ASN A 1 210 ? -13.258 13.383 -3.137 1 98.38 210 ASN A O 1
ATOM 1492 N N . TYR A 1 211 ? -11.344 12.992 -4.141 1 98.62 211 TYR A N 1
ATOM 1493 C CA . TYR A 1 211 ? -10.711 14.242 -3.727 1 98.62 211 TYR A CA 1
ATOM 1494 C C . TYR A 1 211 ? -10.039 14.93 -4.906 1 98.62 211 TYR A C 1
ATOM 1496 O O . TYR A 1 211 ? -9.406 14.266 -5.742 1 98.62 211 TYR A O 1
ATOM 1504 N N . ALA A 1 212 ? -10.234 16.141 -5.043 1 98.88 212 ALA A N 1
ATOM 1505 C CA . ALA A 1 212 ? -9.484 16.984 -5.965 1 98.88 212 ALA A CA 1
ATOM 1506 C C . ALA A 1 212 ? -8.875 18.188 -5.234 1 98.88 212 ALA A C 1
ATOM 1508 O O . ALA A 1 212 ? -9.57 18.875 -4.488 1 98.88 212 ALA A O 1
ATOM 1509 N N . GLY A 1 213 ? -7.582 18.422 -5.398 1 98.81 213 GLY A N 1
ATOM 1510 C CA . GLY A 1 213 ? -6.941 19.531 -4.707 1 98.81 213 GLY A CA 1
ATOM 1511 C C . GLY A 1 213 ? -5.781 20.125 -5.484 1 98.81 213 GLY A C 1
ATOM 1512 O O . GLY A 1 213 ? -5.234 19.484 -6.383 1 98.81 213 GLY A O 1
ATOM 1513 N N . LEU A 1 214 ? -5.465 21.281 -5.141 1 98.75 214 LEU A N 1
ATOM 1514 C CA . LEU A 1 214 ? -4.336 22 -5.73 1 98.75 214 LEU A CA 1
ATOM 1515 C C . LEU A 1 214 ? -3.652 22.875 -4.688 1 98.75 214 LEU A C 1
ATOM 1517 O O . LEU A 1 214 ? -4.293 23.344 -3.744 1 98.75 214 LEU A O 1
ATOM 1521 N N . ARG A 1 215 ? -2.424 23.062 -4.824 1 98.75 215 ARG A N 1
ATOM 1522 C CA . ARG A 1 215 ? -1.578 23.969 -4.043 1 98.75 215 ARG A CA 1
ATOM 1523 C C . ARG A 1 215 ? -0.567 24.672 -4.934 1 98.75 215 ARG A C 1
ATOM 1525 O O . ARG A 1 215 ? 0.018 24.062 -5.828 1 98.75 215 ARG A O 1
ATOM 1532 N N . VAL A 1 216 ? -0.43 25.953 -4.758 1 98.62 216 VAL A N 1
ATOM 1533 C CA . VAL A 1 216 ? 0.591 26.734 -5.438 1 98.62 216 VAL A CA 1
ATOM 1534 C C . VAL A 1 216 ? 1.335 27.609 -4.426 1 98.62 216 VAL A C 1
ATOM 1536 O O . VAL A 1 216 ? 0.738 28.094 -3.467 1 98.62 216 VAL A O 1
ATOM 1539 N N . GLY A 1 217 ? 2.617 27.719 -4.656 1 98.44 217 GLY A N 1
ATOM 1540 C CA . GLY A 1 217 ? 3.416 28.516 -3.742 1 98.44 217 GLY A CA 1
ATOM 1541 C C . GLY A 1 217 ? 4.684 29.062 -4.371 1 98.44 217 GLY A C 1
ATOM 1542 O O . GLY A 1 217 ? 4.945 28.828 -5.555 1 98.44 217 GLY A O 1
ATOM 1543 N N . TYR A 1 218 ? 5.328 29.859 -3.629 1 98.56 218 TYR A N 1
ATOM 1544 C CA . TYR A 1 218 ? 6.609 30.469 -3.979 1 98.56 218 TYR A CA 1
ATOM 1545 C C . TYR A 1 218 ? 7.559 30.453 -2.787 1 98.56 218 TYR A C 1
ATOM 1547 O O . TYR A 1 218 ? 7.215 30.953 -1.708 1 98.56 218 TYR A O 1
ATOM 1555 N N . ALA A 1 219 ? 8.664 29.859 -2.988 1 97.81 219 ALA A N 1
ATOM 1556 C CA . ALA A 1 219 ? 9.711 29.828 -1.976 1 97.81 219 ALA A CA 1
ATOM 1557 C C . ALA A 1 219 ? 11.055 30.25 -2.564 1 97.81 219 ALA A C 1
ATOM 1559 O O . ALA A 1 219 ? 11.617 29.547 -3.408 1 97.81 219 ALA A O 1
ATOM 1560 N N . ALA A 1 220 ? 11.578 31.312 -2.145 1 96.69 220 ALA A N 1
ATOM 1561 C CA . ALA A 1 220 ? 12.859 31.844 -2.59 1 96.69 220 ALA A CA 1
ATOM 1562 C C . ALA A 1 220 ? 13.508 32.688 -1.5 1 96.69 220 ALA A C 1
ATOM 1564 O O . ALA A 1 220 ? 12.883 33.625 -0.975 1 96.69 220 ALA A O 1
ATOM 1565 N N . GLY A 1 221 ? 14.75 32.406 -1.245 1 96.19 221 GLY A N 1
ATOM 1566 C CA . GLY A 1 221 ? 15.406 33.094 -0.154 1 96.19 221 GLY A CA 1
ATOM 1567 C C . GLY A 1 221 ? 14.711 32.906 1.182 1 96.19 221 GLY A C 1
ATOM 1568 O O . GLY A 1 221 ? 14.469 31.781 1.603 1 96.19 221 GLY A O 1
ATOM 1569 N N . PRO A 1 222 ? 14.398 34.094 1.795 1 97.69 222 PRO A N 1
ATOM 1570 C CA . PRO A 1 222 ? 13.812 33.969 3.133 1 97.69 222 PRO A CA 1
ATOM 1571 C C . PRO A 1 222 ? 12.297 33.781 3.098 1 97.69 222 PRO A C 1
ATOM 1573 O O . PRO A 1 222 ? 11.68 33.531 4.137 1 97.69 222 PRO A O 1
ATOM 1576 N N . LEU A 1 223 ? 11.742 33.844 1.926 1 98.44 223 LEU A N 1
ATOM 1577 C CA . LEU A 1 223 ? 10.289 33.875 1.808 1 98.44 223 LEU A CA 1
ATOM 1578 C C . LEU A 1 223 ? 9.742 32.531 1.407 1 98.44 223 LEU A C 1
ATOM 1580 O O . LEU A 1 223 ? 10.305 31.859 0.538 1 98.44 223 LEU A O 1
ATOM 1584 N N . ASN A 1 224 ? 8.688 32.125 2 1 98.62 224 ASN A N 1
ATOM 1585 C CA . ASN A 1 224 ? 7.836 31.016 1.575 1 98.62 224 ASN A CA 1
ATOM 1586 C C . ASN A 1 224 ? 6.355 31.359 1.731 1 98.62 224 ASN A C 1
ATOM 1588 O O . ASN A 1 224 ? 5.91 31.734 2.818 1 98.62 224 ASN A O 1
ATOM 1592 N N . VAL A 1 225 ? 5.613 31.297 0.685 1 98.75 225 VAL A N 1
ATOM 1593 C CA . VAL A 1 225 ? 4.184 31.578 0.704 1 98.75 225 VAL A CA 1
ATOM 1594 C C . VAL A 1 225 ? 3.443 30.562 -0.16 1 98.75 225 VAL A C 1
ATOM 1596 O O . VAL A 1 225 ? 3.975 30.094 -1.171 1 98.75 225 VAL A O 1
ATOM 1599 N N . ALA A 1 226 ? 2.252 30.156 0.248 1 98.81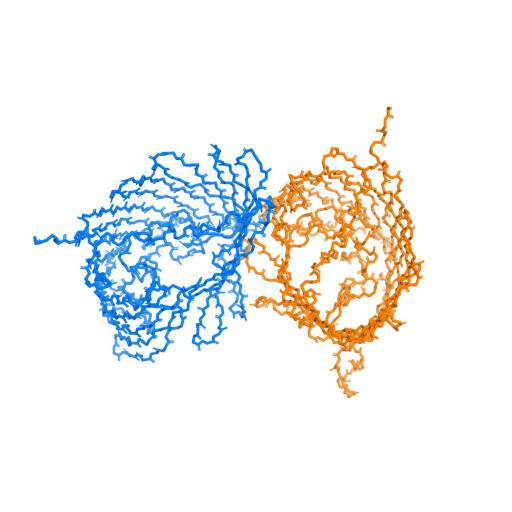 226 ALA A N 1
ATOM 1600 C CA . ALA A 1 226 ? 1.498 29.188 -0.542 1 98.81 226 ALA A CA 1
ATOM 1601 C C . ALA A 1 226 ? 0.003 29.297 -0.249 1 98.81 226 ALA A C 1
ATOM 1603 O O . ALA A 1 226 ? -0.396 29.734 0.831 1 98.81 226 ALA A O 1
ATOM 1604 N N . ILE A 1 227 ? -0.822 28.906 -1.188 1 98.81 227 ILE A N 1
ATOM 1605 C CA . ILE A 1 227 ? -2.268 28.766 -1.062 1 98.81 227 ILE A CA 1
ATOM 1606 C C . ILE A 1 227 ? -2.701 27.391 -1.586 1 98.81 227 ILE A C 1
ATOM 1608 O O . ILE A 1 227 ? -2.064 26.828 -2.482 1 98.81 227 ILE A O 1
ATOM 1612 N N . ALA A 1 228 ? -3.699 26.828 -0.986 1 98.88 228 ALA A N 1
ATOM 1613 C CA . ALA A 1 228 ? -4.203 25.516 -1.4 1 98.88 228 ALA A CA 1
ATOM 1614 C C . ALA A 1 228 ? -5.723 25.453 -1.297 1 98.88 228 ALA A C 1
ATOM 1616 O O . ALA A 1 228 ? -6.324 26.156 -0.472 1 98.88 228 ALA A O 1
ATOM 1617 N N . HIS A 1 229 ? -6.332 24.672 -2.135 1 98.88 229 HIS A N 1
ATOM 1618 C CA . HIS A 1 229 ? -7.758 24.359 -2.125 1 98.88 229 HIS A CA 1
ATOM 1619 C C . HIS A 1 229 ? -8.016 22.906 -2.506 1 98.88 229 HIS A C 1
ATOM 1621 O O . HIS A 1 229 ? -7.336 22.359 -3.375 1 98.88 229 HIS A O 1
ATOM 1627 N N . GLY A 1 230 ? -8.984 22.359 -1.832 1 98.62 230 GLY A N 1
ATOM 1628 C CA . GLY A 1 230 ? -9.367 21 -2.16 1 98.62 230 GLY A CA 1
ATOM 1629 C C . GLY A 1 230 ? -10.805 20.672 -1.794 1 98.62 230 GLY A C 1
ATOM 1630 O O . GLY A 1 230 ? -11.438 21.406 -1.034 1 98.62 230 GLY A O 1
ATOM 1631 N N . ARG A 1 231 ? -11.281 19.594 -2.365 1 98.62 231 ARG A N 1
ATOM 1632 C CA . ARG A 1 231 ? -12.656 19.156 -2.152 1 98.62 231 ARG A CA 1
ATOM 1633 C C . ARG A 1 231 ? -12.742 17.641 -2.082 1 98.62 231 ARG A C 1
ATOM 1635 O O . ARG A 1 231 ? -12.133 16.938 -2.896 1 98.62 231 ARG A O 1
ATOM 1642 N N . THR A 1 232 ? -13.414 17.172 -1.113 1 98.5 232 THR A N 1
ATOM 1643 C CA . THR A 1 232 ? -13.766 15.766 -0.987 1 98.5 232 THR A CA 1
ATOM 1644 C C . THR A 1 232 ? -15.258 15.555 -1.245 1 98.5 232 THR A C 1
ATOM 1646 O O . THR A 1 232 ? -16.094 16.203 -0.622 1 98.5 232 THR A O 1
ATOM 1649 N N . SER A 1 233 ? -15.57 14.648 -2.107 1 97.88 233 SER A N 1
ATOM 1650 C CA . SER A 1 233 ? -16.953 14.344 -2.424 1 97.88 233 SER A CA 1
ATOM 1651 C C . SER A 1 233 ? -17.547 13.336 -1.437 1 97.88 233 SER A C 1
ATOM 1653 O O . SER A 1 233 ? -16.922 12.312 -1.156 1 97.88 233 SER A O 1
ATOM 1655 N N . LEU A 1 234 ? -18.672 13.672 -0.94 1 96 234 LEU A N 1
ATOM 1656 C CA . LEU A 1 234 ? -19.484 12.797 -0.106 1 96 234 LEU A CA 1
ATOM 1657 C C . LEU A 1 234 ? -20.969 12.977 -0.421 1 96 234 LEU A C 1
ATOM 1659 O O . LEU A 1 234 ? -21.422 14.094 -0.648 1 96 234 LEU A O 1
ATOM 1663 N N . ALA A 1 235 ? -21.672 11.836 -0.415 1 94.56 235 ALA A N 1
ATOM 1664 C CA . ALA A 1 235 ? -23.125 11.914 -0.613 1 94.56 235 ALA A CA 1
ATOM 1665 C C . ALA A 1 235 ? -23.781 12.766 0.468 1 94.56 235 ALA A C 1
ATOM 1667 O O . ALA A 1 235 ? -24.781 13.438 0.214 1 94.56 235 ALA A O 1
ATOM 1668 N N . SER A 1 236 ? -23.219 12.828 1.657 1 92.94 236 SER A N 1
ATOM 1669 C CA . SER A 1 236 ? -23.766 13.586 2.777 1 92.94 236 SER A CA 1
ATOM 1670 C C . SER A 1 236 ? -23.438 15.07 2.654 1 92.94 236 SER A C 1
ATOM 1672 O O . SER A 1 236 ? -23.891 15.883 3.461 1 92.94 236 SER A O 1
ATOM 1674 N N . GLY A 1 237 ? -22.625 15.453 1.633 1 96.12 237 GLY A N 1
ATOM 1675 C CA . GLY A 1 237 ? -22.188 16.828 1.409 1 96.12 237 GLY A CA 1
ATOM 1676 C C . GLY A 1 237 ? -20.688 16.938 1.207 1 96.12 237 GLY A C 1
ATOM 1677 O O . GLY A 1 237 ? -19.906 16.516 2.057 1 96.12 237 GLY A O 1
ATOM 1678 N N . ASP A 1 238 ? -20.344 17.578 0.168 1 97.81 238 ASP A N 1
ATOM 1679 C CA . ASP A 1 238 ? -18.922 17.75 -0.131 1 97.81 238 ASP A CA 1
ATOM 1680 C C . ASP A 1 238 ? -18.25 18.609 0.93 1 97.81 238 ASP A C 1
ATOM 1682 O O . ASP A 1 238 ? -18.859 19.516 1.496 1 97.81 238 ASP A O 1
ATOM 1686 N N . VAL A 1 239 ? -17.016 18.328 1.179 1 98.12 239 VAL A N 1
ATOM 1687 C CA . VAL A 1 239 ? -16.219 19.125 2.098 1 98.12 239 VAL A CA 1
ATOM 1688 C C . VAL A 1 239 ? -15.094 19.828 1.334 1 98.12 239 VAL A C 1
ATOM 1690 O O . VAL A 1 239 ? -14.289 19.188 0.667 1 98.12 239 VAL A O 1
ATOM 1693 N N . SER A 1 240 ? -15.062 21.125 1.479 1 98.31 240 SER A N 1
ATOM 1694 C CA . SER A 1 240 ? -14.008 21.922 0.853 1 98.31 240 SER A CA 1
ATOM 1695 C C . SER A 1 240 ? -13.094 22.547 1.898 1 98.31 240 SER A C 1
ATOM 1697 O O . SER A 1 240 ? -13.547 22.953 2.971 1 98.31 240 SER A O 1
ATOM 1699 N N . THR A 1 241 ? -11.852 22.609 1.545 1 97.88 241 THR A N 1
ATOM 1700 C CA . THR A 1 241 ? -10.836 23.219 2.393 1 97.88 241 THR A CA 1
ATOM 1701 C C . THR A 1 241 ? -9.992 24.219 1.603 1 97.88 241 THR A C 1
ATOM 1703 O O . THR A 1 241 ? -9.539 23.922 0.496 1 97.88 241 THR A O 1
ATOM 1706 N N . THR A 1 242 ? -9.875 25.406 2.115 1 98.38 242 THR A N 1
ATOM 1707 C CA . THR A 1 242 ? -8.984 26.438 1.59 1 98.38 242 THR A CA 1
ATOM 1708 C C . THR A 1 242 ? -8.047 26.938 2.68 1 98.38 242 THR A C 1
ATOM 1710 O O . THR A 1 242 ? -8.477 27.219 3.803 1 98.38 242 THR A O 1
ATOM 1713 N N . ASN A 1 243 ? -6.773 27.031 2.34 1 98.44 243 ASN A N 1
ATOM 1714 C CA . ASN A 1 243 ? -5.84 27.609 3.307 1 98.44 243 ASN A CA 1
ATOM 1715 C C . ASN A 1 243 ? -4.664 28.297 2.617 1 98.44 243 ASN A C 1
ATOM 1717 O O . ASN A 1 243 ? -4.461 28.125 1.414 1 98.44 243 ASN A O 1
ATOM 1721 N N . ALA A 1 244 ? -4.023 29.094 3.371 1 98.69 244 ALA A N 1
ATOM 1722 C CA . ALA A 1 244 ? -2.846 29.844 2.928 1 98.69 244 ALA A CA 1
ATOM 1723 C C . ALA A 1 244 ? -1.811 29.953 4.043 1 98.69 244 ALA A C 1
ATOM 1725 O O . ALA A 1 244 ? -2.156 29.875 5.227 1 98.69 244 ALA A O 1
ATOM 1726 N N . GLY A 1 245 ? -0.542 30.047 3.658 1 98.56 245 GLY A N 1
ATOM 1727 C CA . GLY A 1 245 ? 0.539 30.172 4.621 1 98.56 245 GLY A CA 1
ATOM 1728 C C . GLY A 1 245 ? 1.642 31.109 4.16 1 98.56 245 GLY A C 1
ATOM 1729 O O . GLY A 1 245 ? 1.815 31.328 2.959 1 98.56 245 GLY A O 1
ATOM 1730 N N . LEU A 1 246 ? 2.268 31.672 5.105 1 98.75 246 LEU A N 1
ATOM 1731 C CA . LEU A 1 246 ? 3.387 32.562 4.887 1 98.75 246 LEU A CA 1
ATOM 1732 C C . LEU A 1 246 ? 4.453 32.375 5.961 1 98.75 246 LEU A C 1
ATOM 1734 O O . LEU A 1 246 ? 4.137 32.25 7.145 1 98.75 246 LEU A O 1
ATOM 1738 N N . ALA A 1 247 ? 5.668 32.281 5.523 1 98.75 247 ALA A N 1
ATOM 1739 C CA . ALA A 1 247 ? 6.82 32.312 6.422 1 98.75 247 ALA A CA 1
ATOM 1740 C C . ALA A 1 247 ? 7.93 33.188 5.871 1 98.75 247 ALA A C 1
ATOM 1742 O O . ALA A 1 247 ? 8.141 33.25 4.66 1 98.75 247 ALA A O 1
ATOM 1743 N N . TYR A 1 248 ? 8.625 33.875 6.746 1 98.75 248 TYR A N 1
ATOM 1744 C CA . TYR A 1 248 ? 9.766 34.719 6.383 1 98.75 248 TYR A CA 1
ATOM 1745 C C . TYR A 1 248 ? 10.898 34.562 7.383 1 98.75 248 TYR A C 1
ATOM 1747 O O . TYR A 1 248 ? 10.711 34.781 8.586 1 98.75 248 TYR A O 1
ATOM 1755 N N . ASP A 1 249 ? 12.086 34.25 6.863 1 98.25 249 ASP A N 1
ATOM 1756 C CA . ASP A 1 249 ? 13.242 34.031 7.727 1 98.25 249 ASP A CA 1
ATOM 1757 C C . ASP A 1 249 ? 14.062 35.312 7.875 1 98.25 249 ASP A C 1
ATOM 1759 O O . ASP A 1 249 ? 14.898 35.625 7.027 1 98.25 249 ASP A O 1
ATOM 1763 N N . PHE A 1 250 ? 13.992 35.969 8.969 1 98.19 250 PHE A N 1
ATOM 1764 C CA . PHE A 1 250 ? 14.781 37.156 9.273 1 98.19 250 PHE A CA 1
ATOM 1765 C C . PHE A 1 250 ? 16.125 36.781 9.891 1 98.19 250 PHE A C 1
ATOM 1767 O O . PHE A 1 250 ? 16.953 37.625 10.188 1 98.19 250 PHE A O 1
ATOM 1774 N N . LYS A 1 251 ? 16.406 35.531 10.047 1 96.38 251 LYS A N 1
ATOM 1775 C CA . LYS A 1 251 ? 17.594 34.969 10.703 1 96.38 251 LYS A CA 1
ATOM 1776 C C . LYS A 1 251 ? 17.469 35.062 12.219 1 96.38 251 LYS A C 1
ATOM 1778 O O . LYS A 1 251 ? 17.766 34.094 12.93 1 96.38 251 LYS A O 1
ATOM 1783 N N . VAL A 1 252 ? 16.969 36.125 12.766 1 97.62 252 VAL A N 1
ATOM 1784 C CA . VAL A 1 252 ? 16.812 36.25 14.211 1 97.62 252 VAL A CA 1
ATOM 1785 C C . VAL A 1 252 ? 15.469 35.688 14.648 1 97.62 252 VAL A C 1
ATOM 1787 O O . VAL A 1 252 ? 15.258 35.406 15.828 1 97.62 252 VAL A O 1
ATOM 1790 N N . ALA A 1 253 ? 14.57 35.594 13.727 1 98.44 253 ALA A N 1
ATOM 1791 C CA . ALA A 1 253 ? 13.234 35.062 13.922 1 98.44 253 ALA A CA 1
ATOM 1792 C C . ALA A 1 253 ? 12.617 34.625 12.602 1 98.44 253 ALA A C 1
ATOM 1794 O O . ALA A 1 253 ? 12.914 35.188 11.547 1 98.44 253 ALA A O 1
ATOM 1795 N N . ARG A 1 254 ? 11.805 33.562 12.688 1 98.56 254 ARG A N 1
ATOM 1796 C CA . ARG A 1 254 ? 11.047 33.125 11.516 1 98.56 254 ARG A CA 1
ATOM 1797 C C . ARG A 1 254 ? 9.547 33.156 11.789 1 98.56 254 ARG A C 1
ATOM 1799 O O . ARG A 1 254 ? 8.961 32.156 12.172 1 98.56 254 ARG A O 1
ATOM 1806 N N . PRO A 1 255 ? 8.977 34.344 11.555 1 98.75 255 PRO A N 1
ATOM 1807 C CA . PRO A 1 255 ? 7.523 34.406 11.727 1 98.75 255 PRO A CA 1
ATOM 1808 C C . PRO A 1 255 ? 6.762 33.594 10.688 1 98.75 255 PRO A C 1
ATOM 1810 O O . PRO A 1 255 ? 7.223 33.438 9.555 1 98.75 255 PRO A O 1
ATOM 1813 N N . MET A 1 256 ? 5.625 33.125 11.141 1 98.75 256 MET A N 1
ATOM 1814 C CA . MET A 1 256 ? 4.742 32.312 10.297 1 98.75 256 MET A CA 1
ATOM 1815 C C . MET A 1 256 ? 3.287 32.719 10.492 1 98.75 256 MET A C 1
ATOM 1817 O O . MET A 1 256 ? 2.887 33.094 11.594 1 98.75 256 MET A O 1
ATOM 1821 N N . LEU A 1 257 ? 2.559 32.625 9.43 1 98.69 257 LEU A N 1
ATOM 1822 C CA . LEU A 1 257 ? 1.125 32.906 9.398 1 98.69 257 LEU A CA 1
ATOM 1823 C C . LEU A 1 257 ? 0.391 31.828 8.594 1 98.69 257 LEU A C 1
ATOM 1825 O O . LEU A 1 257 ? 0.862 31.422 7.531 1 98.69 257 LEU A O 1
ATOM 1829 N N . GLN A 1 258 ? -0.723 31.422 9.102 1 98 258 GLN A N 1
ATOM 1830 C CA . GLN A 1 258 ? -1.611 30.531 8.352 1 98 258 GLN A CA 1
ATOM 1831 C C . GLN A 1 258 ? -3.066 30.969 8.484 1 98 258 GLN A C 1
ATOM 1833 O O . GLN A 1 258 ? -3.498 31.391 9.562 1 98 258 GLN A O 1
ATOM 1838 N N . LEU A 1 259 ? -3.789 30.906 7.402 1 98.56 259 LEU A N 1
ATOM 1839 C CA . LEU A 1 259 ? -5.234 31.094 7.336 1 98.56 259 LEU A CA 1
ATOM 1840 C C . LEU A 1 259 ? -5.918 29.844 6.797 1 98.56 259 LEU A C 1
ATOM 1842 O O . LEU A 1 259 ? -5.402 29.188 5.887 1 98.56 259 LEU A O 1
ATOM 1846 N N . PHE A 1 260 ? -7.051 29.5 7.402 1 97.75 260 PHE A N 1
ATOM 1847 C CA . PHE A 1 260 ? -7.723 28.297 6.918 1 97.75 260 PHE A CA 1
ATOM 1848 C C . PHE A 1 260 ? -9.234 28.438 7.027 1 97.75 260 PHE A C 1
ATOM 1850 O O . PHE A 1 260 ? -9.734 29.141 7.91 1 97.75 260 PHE A O 1
ATOM 1857 N N . GLN A 1 261 ? -9.922 27.781 6.152 1 98.19 261 GLN A N 1
ATOM 1858 C CA . GLN A 1 261 ? -11.375 27.703 6.133 1 98.19 261 GLN A CA 1
ATOM 1859 C C . GLN A 1 261 ? -11.844 26.375 5.535 1 98.19 261 GLN A C 1
ATOM 1861 O O . GLN A 1 261 ? -11.328 25.938 4.508 1 98.19 261 GLN A O 1
ATOM 1866 N N . ASP A 1 262 ? -12.75 25.781 6.199 1 97.56 262 ASP A N 1
ATOM 1867 C CA . ASP A 1 262 ? -13.406 24.578 5.707 1 97.56 262 ASP A CA 1
ATOM 1868 C C . ASP A 1 262 ? -14.922 24.766 5.617 1 97.56 262 ASP A C 1
ATOM 1870 O O . ASP A 1 262 ? -15.5 25.516 6.406 1 97.56 262 ASP A O 1
ATOM 1874 N N . ARG A 1 263 ? -15.484 24.047 4.691 1 98.12 263 ARG A N 1
ATOM 1875 C CA . ARG A 1 263 ? -16.938 24.109 4.488 1 98.12 263 ARG A CA 1
ATOM 1876 C C . ARG A 1 263 ? -17.484 22.734 4.125 1 98.12 263 ARG A C 1
ATOM 1878 O O . ARG A 1 263 ? -16.859 21.984 3.365 1 98.12 263 ARG A O 1
ATOM 1885 N N . LYS A 1 264 ? -18.562 22.453 4.699 1 97.69 264 LYS A N 1
ATOM 1886 C CA . LYS A 1 264 ? -19.328 21.281 4.285 1 97.69 264 LYS A CA 1
ATOM 1887 C C . LYS A 1 264 ? -20.625 21.688 3.588 1 97.69 264 LYS A C 1
ATOM 1889 O O . LYS A 1 264 ? -21.422 22.453 4.145 1 97.69 264 LYS A O 1
ATOM 1894 N N . ASP A 1 265 ? -20.891 21.172 2.459 1 96.94 265 ASP A N 1
ATOM 1895 C CA . ASP A 1 265 ? -22.062 21.562 1.673 1 96.94 265 ASP A CA 1
ATOM 1896 C C . ASP A 1 265 ? -23.297 20.781 2.092 1 96.94 265 ASP A C 1
ATOM 1898 O O . ASP A 1 265 ? -23.172 19.672 2.611 1 96.94 265 ASP A O 1
ATOM 1902 N N . GLY A 1 266 ? -24.422 21.438 1.898 1 93.81 266 GLY A N 1
ATOM 1903 C CA . GLY A 1 266 ? -25.703 20.75 1.965 1 93.81 266 GLY A CA 1
ATOM 1904 C C . GLY A 1 266 ? -26.125 20.406 3.383 1 93.81 266 GLY A C 1
ATOM 1905 O O . GLY A 1 266 ? -26.938 19.5 3.596 1 93.81 266 GLY A O 1
ATOM 1906 N N . VAL A 1 267 ? -25.5 20.953 4.328 1 93.88 267 VAL A N 1
ATOM 1907 C CA . VAL A 1 267 ? -25.891 20.688 5.707 1 93.88 267 VAL A CA 1
ATOM 1908 C C . VAL A 1 267 ? -26.234 22 6.41 1 93.88 267 VAL A C 1
ATOM 1910 O O . VAL A 1 267 ? -25.812 23.078 5.973 1 93.88 267 VAL A O 1
ATOM 1913 N N . ALA A 1 268 ? -27.016 21.875 7.449 1 93.75 268 ALA A N 1
ATOM 1914 C CA . ALA A 1 268 ? -27.312 23.031 8.273 1 93.75 268 ALA A CA 1
ATOM 1915 C C . ALA A 1 268 ? -26.094 23.484 9.07 1 93.75 268 ALA A C 1
ATOM 1917 O O . ALA A 1 268 ? -25.125 22.719 9.211 1 93.75 268 ALA A O 1
ATOM 1918 N N . ALA A 1 269 ? -26.141 24.719 9.508 1 93.44 269 ALA A N 1
ATOM 1919 C CA . ALA A 1 269 ? -25.062 25.188 10.383 1 93.44 269 ALA A CA 1
ATOM 1920 C C . ALA A 1 269 ? -24.969 24.344 11.648 1 93.44 269 ALA A C 1
ATOM 1922 O O . ALA A 1 269 ? -26 23.891 12.18 1 93.44 269 ALA A O 1
ATOM 1923 N N . PRO A 1 270 ? -23.703 24.141 12.203 1 95 270 PRO A N 1
ATOM 1924 C CA . PRO A 1 270 ? -22.438 24.688 11.711 1 95 270 PRO A CA 1
ATOM 1925 C C . PRO A 1 270 ? -21.891 23.938 10.5 1 95 270 PRO A C 1
ATOM 1927 O O . PRO A 1 270 ? -21.625 22.734 10.578 1 95 270 PRO A O 1
ATOM 1930 N N . SER A 1 271 ? -21.75 24.625 9.383 1 96.56 271 SER A N 1
ATOM 1931 C CA . SER A 1 271 ? -21.312 24.047 8.117 1 96.56 271 SER A CA 1
ATOM 1932 C C . SER A 1 271 ? -19.969 24.625 7.68 1 96.56 271 SER A C 1
ATOM 1934 O O . SER A 1 271 ? -19.453 24.266 6.621 1 96.56 271 SER A O 1
ATOM 1936 N N . ARG A 1 272 ? -19.469 25.531 8.469 1 97.69 272 ARG A N 1
ATOM 1937 C CA . ARG A 1 272 ? -18.219 26.188 8.141 1 97.69 272 ARG A CA 1
ATOM 1938 C C . ARG A 1 272 ? -17.359 26.391 9.391 1 97.69 272 ARG A C 1
ATOM 1940 O O . ARG A 1 272 ? -17.891 26.609 10.477 1 97.69 272 ARG A O 1
ATOM 1947 N N . SER A 1 273 ? -16.094 26.281 9.273 1 97.56 273 SER A N 1
ATOM 1948 C CA . SER A 1 273 ? -15.109 26.656 10.281 1 97.56 273 SER A CA 1
ATOM 1949 C C . SER A 1 273 ? -13.953 27.438 9.664 1 97.56 273 SER A C 1
ATOM 1951 O O . SER A 1 273 ? -13.633 27.25 8.484 1 97.56 273 SER A O 1
ATOM 1953 N N . SER A 1 274 ? -13.422 28.328 10.352 1 97.94 274 SER A N 1
ATOM 1954 C CA . SER A 1 274 ? -12.297 29.109 9.867 1 97.94 274 SER A CA 1
ATOM 1955 C C . SER A 1 274 ? -11.438 29.609 11.023 1 97.94 274 SER A C 1
ATOM 1957 O O . SER A 1 274 ? -11.867 29.609 12.18 1 97.94 274 SER A O 1
ATOM 1959 N N . GLY A 1 275 ? -10.234 30.031 10.711 1 97.88 275 GLY A N 1
ATOM 1960 C CA . GLY A 1 275 ? -9.32 30.531 11.727 1 97.88 275 GLY A CA 1
ATOM 1961 C C . GLY A 1 275 ? -7.957 30.891 11.172 1 97.88 275 GLY A C 1
ATOM 1962 O O . GLY A 1 275 ? -7.809 31.141 9.977 1 97.88 275 GLY A O 1
ATOM 1963 N N . PHE A 1 276 ? -7.102 31.031 12.125 1 98.44 276 PHE A N 1
ATOM 1964 C CA . PHE A 1 276 ? -5.746 31.406 11.742 1 98.44 276 PHE A CA 1
ATOM 1965 C C . PHE A 1 276 ? -4.738 30.922 12.781 1 98.44 276 PHE A C 1
ATOM 1967 O O . PHE A 1 276 ? -5.121 30.484 13.867 1 98.44 276 PHE A O 1
ATOM 1974 N N . LEU A 1 277 ? -3.516 30.891 12.422 1 98.62 277 LEU A N 1
ATOM 1975 C CA . LEU A 1 277 ? -2.352 30.703 13.281 1 98.62 277 LEU A CA 1
ATOM 1976 C C . LEU A 1 277 ? -1.302 31.781 13.016 1 98.62 277 LEU A C 1
ATOM 1978 O O . LEU A 1 277 ? -1.027 32.125 11.859 1 98.62 277 LEU A O 1
ATOM 1982 N N . VAL A 1 278 ? -0.844 32.406 14.062 1 98.81 278 VAL A N 1
ATOM 1983 C CA . VAL A 1 278 ? 0.336 33.25 14.008 1 98.81 278 VAL A CA 1
ATOM 1984 C C . VAL A 1 278 ? 1.392 32.75 14.992 1 98.81 278 VAL A C 1
ATOM 1986 O O . VAL A 1 278 ? 1.061 32.281 16.078 1 98.81 278 VAL A O 1
ATOM 1989 N N . GLY A 1 279 ? 2.586 32.688 14.539 1 98.69 279 GLY A N 1
ATOM 1990 C CA . GLY A 1 279 ? 3.658 32.25 15.406 1 98.69 279 GLY A CA 1
ATOM 1991 C C . GLY A 1 279 ? 5.039 32.531 14.852 1 98.69 279 GLY A C 1
ATOM 1992 O O . GLY A 1 279 ? 5.184 33.281 13.883 1 98.69 279 GLY A O 1
ATOM 1993 N N . ALA A 1 280 ? 6.047 31.984 15.562 1 98.81 280 ALA A N 1
ATOM 1994 C CA . ALA A 1 280 ? 7.426 32.156 15.125 1 98.81 280 ALA A CA 1
ATOM 1995 C C . ALA A 1 280 ? 8.352 31.125 15.75 1 98.81 280 ALA A C 1
ATOM 1997 O O . ALA A 1 280 ? 8 30.5 16.75 1 98.81 280 ALA A O 1
ATOM 1998 N N . GLN A 1 281 ? 9.469 30.984 15.109 1 98.75 281 GLN A N 1
ATOM 1999 C CA . GLN A 1 281 ? 10.609 30.281 15.688 1 98.75 281 GLN A CA 1
ATOM 2000 C C . GLN A 1 281 ? 11.773 31.234 15.93 1 98.75 281 GLN A C 1
ATOM 2002 O O . GLN A 1 281 ? 12.156 32 15.039 1 98.75 281 GLN A O 1
ATOM 2007 N N . PHE A 1 282 ? 12.297 31.203 17.125 1 98.75 282 PHE A N 1
ATOM 2008 C CA . PHE A 1 282 ? 13.453 32 17.5 1 98.75 282 PHE A CA 1
ATOM 2009 C C . PHE A 1 282 ? 14.68 31.125 17.719 1 98.75 282 PHE A C 1
ATOM 2011 O O . PHE A 1 282 ? 14.68 30.281 18.609 1 98.75 282 PHE A O 1
ATOM 2018 N N . PRO A 1 283 ? 15.68 31.375 16.922 1 97.94 283 PRO A N 1
ATOM 2019 C CA . PRO A 1 283 ? 16.906 30.656 17.25 1 97.94 283 PRO A CA 1
ATOM 2020 C C . PRO A 1 283 ? 17.391 30.938 18.672 1 97.94 283 PRO A C 1
ATOM 2022 O O . PRO A 1 283 ? 17.312 32.062 19.141 1 97.94 283 PRO A O 1
ATOM 2025 N N . ALA A 1 284 ? 17.781 29.859 19.312 1 97.69 284 ALA A N 1
ATOM 2026 C CA . ALA A 1 284 ? 18.266 29.969 20.688 1 97.69 284 ALA A CA 1
ATOM 2027 C C . ALA A 1 284 ? 19.281 28.891 20.984 1 97.69 284 ALA A C 1
ATOM 2029 O O . ALA A 1 284 ? 18.922 27.719 21.141 1 97.69 284 ALA A O 1
ATOM 2030 N N . GLY A 1 285 ? 20.562 29.297 21.141 1 96.31 285 GLY A N 1
ATOM 2031 C CA . GLY A 1 285 ? 21.609 28.297 21.312 1 96.31 285 GLY A CA 1
ATOM 2032 C C . GLY A 1 285 ? 21.688 27.328 20.156 1 96.31 285 GLY A C 1
ATOM 2033 O O . GLY A 1 285 ? 21.719 27.734 18.984 1 96.31 285 GLY A O 1
ATOM 2034 N N . PRO A 1 286 ? 21.828 25.984 20.594 1 97.12 286 PRO A N 1
ATOM 2035 C CA . PRO A 1 286 ? 21.906 24.984 19.516 1 97.12 286 PRO A CA 1
ATOM 2036 C C . PRO A 1 286 ? 20.547 24.641 18.938 1 97.12 286 PRO A C 1
ATOM 2038 O O . PRO A 1 286 ? 20.453 23.797 18.031 1 97.12 286 PRO A O 1
ATOM 2041 N N . GLY A 1 287 ? 19.516 25.281 19.438 1 97.88 287 GLY A N 1
ATOM 2042 C CA . GLY A 1 287 ? 18.172 24.938 19.016 1 97.88 287 GLY A CA 1
ATOM 2043 C C . GLY A 1 287 ? 17.312 26.156 18.719 1 97.88 287 GLY A C 1
ATOM 2044 O O . GLY A 1 287 ? 17.766 27.094 18.047 1 97.88 287 GLY A O 1
ATOM 2045 N N . TYR A 1 288 ? 16.031 26.031 19.062 1 98.12 288 TYR A N 1
ATOM 2046 C CA . TYR A 1 288 ? 15.117 27.141 18.797 1 98.12 288 TYR A CA 1
ATOM 2047 C C . TYR A 1 288 ? 13.922 27.094 19.734 1 98.12 288 TYR A C 1
ATOM 2049 O O . TYR A 1 288 ? 13.641 26.062 20.344 1 98.12 288 TYR A O 1
ATOM 2057 N N . ILE A 1 289 ? 13.289 28.234 19.859 1 98.88 289 ILE A N 1
ATOM 2058 C CA . ILE A 1 289 ? 12.062 28.406 20.625 1 98.88 289 ILE A CA 1
ATOM 2059 C C . ILE A 1 289 ? 10.883 28.641 19.688 1 98.88 289 ILE A C 1
ATOM 2061 O O . ILE A 1 289 ? 10.812 29.672 19.016 1 98.88 289 ILE A O 1
ATOM 2065 N N . PRO A 1 290 ? 9.992 27.688 19.562 1 98.81 290 PRO A N 1
ATOM 2066 C CA . PRO A 1 290 ? 8.742 27.938 18.859 1 98.81 290 PRO A CA 1
ATOM 2067 C C . PRO A 1 290 ? 7.664 28.547 19.75 1 98.81 290 PRO A C 1
ATOM 2069 O O . PRO A 1 290 ? 7.555 28.172 20.922 1 98.81 290 PRO A O 1
ATOM 2072 N N . VAL A 1 291 ? 6.926 29.5 19.25 1 98.88 291 VAL A N 1
ATOM 2073 C CA . VAL A 1 291 ? 5.766 30.109 19.891 1 98.88 291 VAL A CA 1
ATOM 2074 C C . VAL A 1 291 ? 4.625 30.25 18.891 1 98.88 291 VAL A C 1
ATOM 2076 O O . VAL A 1 291 ? 4.863 30.531 17.719 1 98.88 291 VAL A O 1
ATOM 2079 N N . SER A 1 292 ? 3.41 29.953 19.328 1 98.69 292 SER A N 1
ATOM 2080 C CA . SER A 1 292 ? 2.309 30.125 18.391 1 98.69 292 SER A CA 1
ATOM 2081 C C . SER A 1 292 ? 1.01 30.469 19.125 1 98.69 292 SER A C 1
ATOM 2083 O O . SER A 1 292 ? 0.853 30.141 20.297 1 98.69 292 SER A O 1
ATOM 2085 N N . TYR A 1 293 ? 0.209 31.234 18.469 1 98.75 293 TYR A N 1
ATOM 2086 C CA . TYR A 1 293 ? -1.183 31.516 18.797 1 98.75 293 TYR A CA 1
ATOM 2087 C C . TYR A 1 293 ? -2.104 31.172 17.641 1 98.75 293 TYR A C 1
ATOM 2089 O O . TYR A 1 293 ? -1.892 31.641 16.516 1 98.75 293 TYR A O 1
ATOM 2097 N N . SER A 1 294 ? -3.117 30.344 17.906 1 98.38 294 SER A N 1
ATOM 2098 C CA . SER A 1 294 ? -4.062 29.969 16.844 1 98.38 294 SER A CA 1
ATOM 2099 C C . SER A 1 294 ? -5.504 30.078 17.344 1 98.38 294 SER A C 1
ATOM 2101 O O . SER A 1 294 ? -5.758 30.031 18.547 1 98.38 294 SER A O 1
ATOM 2103 N N . ARG A 1 295 ? -6.387 30.234 16.406 1 98.44 295 ARG A N 1
ATOM 2104 C CA . ARG A 1 295 ? -7.816 30.344 16.672 1 98.44 295 ARG A CA 1
ATOM 2105 C C . ARG A 1 295 ? -8.641 29.641 15.609 1 98.44 295 ARG A C 1
ATOM 2107 O O . ARG A 1 295 ? -8.273 29.625 14.43 1 98.44 295 ARG A O 1
ATOM 2114 N N . ILE A 1 296 ? -9.734 29.062 16.047 1 98.38 296 ILE A N 1
ATOM 2115 C CA . ILE A 1 296 ? -10.727 28.5 15.133 1 98.38 296 ILE A CA 1
ATOM 2116 C C . ILE A 1 296 ? -12.133 28.812 15.648 1 98.38 296 ILE A C 1
ATOM 2118 O O . ILE A 1 296 ? -12.359 28.875 16.859 1 98.38 296 ILE A O 1
ATOM 2122 N N . GLY A 1 297 ? -13.039 29.047 14.758 1 98.12 297 GLY A N 1
ATOM 2123 C CA . GLY A 1 297 ? -14.461 29.188 15.047 1 98.12 297 GLY A CA 1
ATOM 2124 C C . GLY A 1 297 ? -15.352 28.609 13.969 1 98.12 297 GLY A C 1
ATOM 2125 O O . GLY A 1 297 ? -14.898 28.375 12.844 1 98.12 297 GLY A O 1
ATOM 2126 N N . ASP A 1 298 ? -16.562 28.25 14.375 1 97.38 298 ASP A N 1
ATOM 2127 C CA . ASP A 1 298 ? -17.516 27.797 13.367 1 97.38 298 ASP A CA 1
ATOM 2128 C C . ASP A 1 298 ? -18.719 28.734 13.281 1 97.38 298 ASP A C 1
ATOM 2130 O O . ASP A 1 298 ? -18.734 29.797 13.914 1 97.38 298 ASP A O 1
ATOM 2134 N N . ASN A 1 299 ? -19.688 28.516 12.359 1 96.62 299 ASN A N 1
ATOM 2135 C CA . ASN A 1 299 ? -20.797 29.422 12.102 1 96.62 299 ASN A CA 1
ATOM 2136 C C . ASN A 1 299 ? -22.094 28.938 12.766 1 96.62 299 ASN A C 1
ATOM 2138 O O . ASN A 1 299 ? -23.172 29.109 12.219 1 96.62 299 ASN A O 1
ATOM 2142 N N . ALA A 1 300 ? -21.969 28.266 13.898 1 94 300 ALA A N 1
ATOM 2143 C CA . ALA A 1 300 ? -23.156 27.906 14.664 1 94 300 ALA A CA 1
ATOM 2144 C C . ALA A 1 300 ? -23.891 29.172 15.125 1 94 300 ALA A C 1
ATOM 2146 O O . ALA A 1 300 ? -23.359 30.281 15.023 1 94 300 ALA A O 1
ATOM 2147 N N . ALA A 1 301 ? -25.188 28.906 15.633 1 93.12 301 ALA A N 1
ATOM 2148 C CA . ALA A 1 301 ? -25.969 30.047 16.109 1 93.12 301 ALA A CA 1
ATOM 2149 C C . ALA A 1 301 ? -25.234 30.797 17.219 1 93.12 301 ALA A C 1
ATOM 2151 O O . ALA A 1 301 ? -25.141 32.031 17.188 1 93.12 301 ALA A O 1
ATOM 2152 N N . VAL A 1 302 ? -24.812 30 18.125 1 92.75 302 VAL A N 1
ATOM 2153 C CA . VAL A 1 302 ? -23.797 30.469 19.062 1 92.75 302 VAL A CA 1
ATOM 2154 C C . VAL A 1 302 ? -22.422 29.969 18.625 1 92.75 302 VAL A C 1
ATOM 2156 O O . VAL A 1 302 ? -22.125 28.781 18.75 1 92.75 302 VAL A O 1
ATOM 2159 N N . GLU A 1 303 ? -21.594 30.859 18.125 1 95.06 303 GLU A N 1
ATOM 2160 C CA . GLU A 1 303 ? -20.297 30.469 17.594 1 95.06 303 GLU A CA 1
ATOM 2161 C C . GLU A 1 303 ? -19.5 29.641 18.594 1 95.06 303 GLU A C 1
ATOM 2163 O O . GLU A 1 303 ? -19.266 30.062 19.719 1 95.06 303 GLU A O 1
ATOM 2168 N N . ARG A 1 304 ? -19.25 28.547 18.266 1 96.5 304 ARG A N 1
ATOM 2169 C CA . ARG A 1 304 ? -18.25 27.781 19 1 96.5 304 ARG A CA 1
ATOM 2170 C C . ARG A 1 304 ? -16.844 28.203 18.594 1 96.5 304 ARG A C 1
ATOM 2172 O O . ARG A 1 304 ? -16.547 28.359 17.406 1 96.5 304 ARG A O 1
ATOM 2179 N N . LYS A 1 305 ? -15.945 28.359 19.562 1 97.81 305 LYS A N 1
ATOM 2180 C CA . LYS A 1 305 ? -14.609 28.875 19.281 1 97.81 305 LYS A CA 1
ATOM 2181 C C . LYS A 1 305 ? -13.57 28.25 20.203 1 97.81 305 LYS A C 1
ATOM 2183 O O . LYS A 1 305 ? -13.875 27.875 21.344 1 97.81 305 LYS A O 1
ATOM 2188 N N . ALA A 1 306 ? -12.344 28.172 19.688 1 98.5 306 ALA A N 1
ATOM 2189 C CA . ALA A 1 306 ? -11.195 27.719 20.469 1 98.5 306 ALA A CA 1
ATOM 2190 C C . ALA A 1 306 ? -9.938 28.484 20.094 1 98.5 306 ALA A C 1
ATOM 2192 O O . ALA A 1 306 ? -9.781 28.906 18.938 1 98.5 306 ALA A O 1
ATOM 2193 N N . THR A 1 307 ? -9.133 28.719 21.078 1 98.62 307 THR A N 1
ATOM 2194 C CA . THR A 1 307 ? -7.809 29.297 20.875 1 98.62 307 THR A CA 1
ATOM 2195 C C . THR A 1 307 ? -6.73 28.391 21.469 1 98.62 307 THR A C 1
ATOM 2197 O O . THR A 1 307 ? -6.977 27.672 22.438 1 98.62 307 THR A O 1
ATOM 2200 N N . GLN A 1 308 ? -5.574 28.438 20.859 1 98.75 308 GLN A N 1
ATOM 2201 C CA . GLN A 1 308 ? -4.441 27.688 21.391 1 98.75 308 GLN A CA 1
ATOM 2202 C C . GLN A 1 308 ? -3.195 28.562 21.469 1 98.75 308 GLN A C 1
ATOM 2204 O O . GLN A 1 308 ? -2.842 29.25 20.5 1 98.75 308 GLN A O 1
ATOM 2209 N N . LEU A 1 309 ? -2.67 28.594 22.641 1 98.81 309 LEU A N 1
ATOM 2210 C CA . LEU A 1 309 ? -1.36 29.188 22.891 1 98.81 309 LEU A CA 1
ATOM 2211 C C . LEU A 1 309 ? -0.324 28.109 23.203 1 98.81 309 LEU A C 1
ATOM 2213 O O . LEU A 1 309 ? -0.594 27.188 23.969 1 98.81 309 LEU A O 1
ATOM 2217 N N . ALA A 1 310 ? 0.851 28.203 22.594 1 98.88 310 ALA A N 1
ATOM 2218 C CA . ALA A 1 310 ? 1.899 27.219 22.844 1 98.88 310 ALA A CA 1
ATOM 2219 C C . ALA A 1 310 ? 3.281 27.875 22.812 1 98.88 310 ALA A C 1
ATOM 2221 O O . ALA A 1 310 ? 3.512 28.812 22.047 1 98.88 310 ALA A O 1
ATOM 2222 N N . ILE A 1 311 ? 4.148 27.375 23.609 1 98.88 311 ILE A N 1
ATOM 2223 C CA . ILE A 1 311 ? 5.559 27.734 23.625 1 98.88 311 ILE A CA 1
ATOM 2224 C C . ILE A 1 311 ? 6.406 26.484 23.891 1 98.88 311 ILE A C 1
ATOM 2226 O O . ILE A 1 311 ? 5.969 25.578 24.594 1 98.88 311 ILE A O 1
ATOM 2230 N N . GLY A 1 312 ? 7.598 26.406 23.266 1 98.81 312 GLY A N 1
ATOM 2231 C CA . GLY A 1 312 ? 8.484 25.266 23.5 1 98.81 312 GLY A CA 1
ATOM 2232 C C . GLY A 1 312 ? 9.953 25.625 23.375 1 98.81 312 GLY A C 1
ATOM 2233 O O . GLY A 1 312 ? 10.305 26.797 23.234 1 98.81 312 GLY A O 1
ATOM 2234 N N . TYR A 1 313 ? 10.719 24.672 23.547 1 98.81 313 TYR A N 1
ATOM 2235 C CA . TYR A 1 313 ? 12.148 24.75 23.281 1 98.81 313 TYR A CA 1
ATOM 2236 C C . TYR A 1 313 ? 12.672 23.406 22.766 1 98.81 313 TYR A C 1
ATOM 2238 O O . TYR A 1 313 ? 12.445 22.375 23.391 1 98.81 313 TYR A O 1
ATOM 2246 N N . VAL A 1 314 ? 13.289 23.469 21.656 1 98.69 314 VAL A N 1
ATOM 2247 C CA . VAL A 1 314 ? 13.977 22.312 21.094 1 98.69 314 VAL A CA 1
ATOM 2248 C C . VAL A 1 314 ? 15.484 22.5 21.203 1 98.69 314 VAL A C 1
ATOM 2250 O O . VAL A 1 314 ? 16.031 23.484 20.688 1 98.69 314 VAL A O 1
ATOM 2253 N N . TYR A 1 315 ? 16.109 21.609 21.875 1 98.75 315 TYR A N 1
ATOM 2254 C CA . TYR A 1 315 ? 17.547 21.625 22.078 1 98.75 315 TYR A CA 1
ATOM 2255 C C . TYR A 1 315 ? 18.234 20.5 21.297 1 98.75 315 TYR A C 1
ATOM 2257 O O . TYR A 1 315 ? 18.109 19.328 21.656 1 98.75 315 TYR A O 1
ATOM 2265 N N . ASN A 1 316 ? 19.031 20.906 20.344 1 98.25 316 ASN A N 1
ATOM 2266 C CA . ASN A 1 316 ? 19.719 19.922 19.531 1 98.25 316 ASN A CA 1
ATOM 2267 C C . ASN A 1 316 ? 21 19.453 20.203 1 98.25 316 ASN A C 1
ATOM 2269 O O . ASN A 1 316 ? 21.938 20.219 20.391 1 98.25 316 ASN A O 1
ATOM 2273 N N . LEU A 1 317 ? 20.969 18.156 20.484 1 98.12 317 LEU A N 1
ATOM 2274 C CA . LEU A 1 317 ? 22.188 17.531 20.984 1 98.12 317 LEU A CA 1
ATOM 2275 C C . LEU A 1 317 ? 23.156 17.219 19.859 1 98.12 317 LEU A C 1
ATOM 2277 O O . LEU A 1 317 ? 24.375 17.203 20.062 1 98.12 317 LEU A O 1
ATOM 2281 N N . SER A 1 318 ? 22.688 16.906 18.703 1 97.62 318 SER A N 1
ATOM 2282 C CA . SER A 1 318 ? 23.359 16.719 17.422 1 97.62 318 SER A CA 1
ATOM 2283 C C . SER A 1 318 ? 22.453 17.062 16.25 1 97.62 318 SER A C 1
ATOM 2285 O O . SER A 1 318 ? 21.359 17.578 16.453 1 97.62 318 SER A O 1
ATOM 2287 N N . ARG A 1 319 ? 22.969 16.75 15.07 1 95.69 319 ARG A N 1
ATOM 2288 C CA . ARG A 1 319 ? 22.141 16.969 13.898 1 95.69 319 ARG A CA 1
ATOM 2289 C C . ARG A 1 319 ? 20.969 16 13.859 1 95.69 319 ARG A C 1
ATOM 2291 O O . ARG A 1 319 ? 19.984 16.234 13.141 1 95.69 319 ARG A O 1
ATOM 2298 N N . ARG A 1 320 ? 21.031 14.914 14.586 1 97.38 320 ARG A N 1
ATOM 2299 C CA . ARG A 1 320 ? 20.047 13.844 14.469 1 97.38 320 ARG A CA 1
ATOM 2300 C C . ARG A 1 320 ? 19.234 13.711 15.742 1 97.38 320 ARG A C 1
ATOM 2302 O O . ARG A 1 320 ? 18.172 13.086 15.742 1 97.38 320 ARG A O 1
ATOM 2309 N N . THR A 1 321 ? 19.766 14.266 16.844 1 98.19 321 THR A N 1
ATOM 2310 C CA . THR A 1 321 ? 19.125 14.016 18.141 1 98.19 321 THR A CA 1
ATOM 2311 C C . THR A 1 321 ? 18.797 15.32 18.844 1 98.19 321 THR A C 1
ATOM 2313 O O . THR A 1 321 ? 19.625 16.234 18.891 1 98.19 321 THR A O 1
ATOM 2316 N N . ALA A 1 322 ? 17.609 15.375 19.406 1 98.62 322 ALA A N 1
ATOM 2317 C CA . ALA A 1 322 ? 17.203 16.562 20.156 1 98.62 322 ALA A CA 1
ATOM 2318 C C . ALA A 1 322 ? 16.359 16.172 21.375 1 98.62 322 ALA A C 1
ATOM 2320 O O . ALA A 1 322 ? 15.695 15.125 21.375 1 98.62 322 ALA A O 1
ATOM 2321 N N . VAL A 1 323 ? 16.453 16.984 22.406 1 98.56 323 VAL A N 1
ATOM 2322 C CA . VAL A 1 323 ? 15.484 16.969 23.5 1 98.56 323 VAL A CA 1
ATOM 2323 C C . VAL A 1 323 ? 14.602 18.219 23.422 1 98.56 323 VAL A C 1
ATOM 2325 O O . VAL A 1 323 ? 14.992 19.219 22.828 1 98.56 323 VAL A O 1
ATOM 2328 N N . TYR A 1 324 ? 13.398 18.125 23.953 1 98.75 324 TYR A N 1
ATOM 2329 C CA . TYR A 1 324 ? 12.492 19.25 23.797 1 98.75 324 TYR A CA 1
ATOM 2330 C C . TYR A 1 324 ? 11.461 19.297 24.906 1 98.75 324 TYR A C 1
ATOM 2332 O O . TYR A 1 324 ? 11.227 18.281 25.578 1 98.75 324 TYR A O 1
ATOM 2340 N N . THR A 1 325 ? 10.922 20.406 25.094 1 98.81 325 THR A N 1
ATOM 2341 C CA . THR A 1 325 ? 9.766 20.609 25.969 1 98.81 325 THR A CA 1
ATOM 2342 C C . THR A 1 325 ? 8.773 21.562 25.312 1 98.81 325 THR A C 1
ATOM 2344 O O . THR A 1 325 ? 9.156 22.422 24.516 1 98.81 325 THR A O 1
ATOM 2347 N N . THR A 1 326 ? 7.504 21.328 25.516 1 98.81 326 THR A N 1
ATOM 2348 C CA . THR A 1 326 ? 6.422 22.156 25 1 98.81 326 THR A CA 1
ATOM 2349 C C . THR A 1 326 ? 5.352 22.375 26.062 1 98.81 326 THR A C 1
ATOM 2351 O O . THR A 1 326 ? 4.984 21.438 26.781 1 98.81 326 THR A O 1
ATOM 2354 N N . PHE A 1 327 ? 4.879 23.594 26.203 1 98.88 327 PHE A N 1
ATOM 2355 C CA . PHE A 1 327 ? 3.717 23.953 27 1 98.88 327 PHE A CA 1
ATOM 2356 C C . PHE A 1 327 ? 2.615 24.547 26.125 1 98.88 327 PHE A C 1
ATOM 2358 O O . PHE A 1 327 ? 2.883 25.375 25.25 1 98.88 327 PHE A O 1
ATOM 2365 N N . SER A 1 328 ? 1.392 24.062 26.359 1 98.81 328 SER A N 1
ATOM 2366 C CA . SER A 1 328 ? 0.296 24.5 25.5 1 98.81 328 SER A CA 1
ATOM 2367 C C . SER A 1 328 ? -1.01 24.594 26.281 1 98.81 328 SER A C 1
ATOM 2369 O O . SER A 1 328 ? -1.204 23.891 27.281 1 98.81 328 SER A O 1
ATOM 2371 N N . ARG A 1 329 ? -1.845 25.5 25.812 1 98.81 329 ARG A N 1
ATOM 2372 C CA . ARG A 1 329 ? -3.193 25.656 26.344 1 98.81 329 ARG A CA 1
ATOM 2373 C C . ARG A 1 329 ? -4.203 25.891 25.234 1 98.81 329 ARG A C 1
ATOM 2375 O O . ARG A 1 329 ? -4.008 26.766 24.391 1 98.81 329 ARG A O 1
ATOM 2382 N N . ILE A 1 330 ? -5.238 25.125 25.297 1 98.75 330 ILE A N 1
ATOM 2383 C CA . ILE A 1 330 ? -6.387 25.359 24.422 1 98.75 330 ILE A CA 1
ATOM 2384 C C . ILE A 1 330 ? -7.551 25.922 25.25 1 98.75 330 ILE A C 1
ATOM 2386 O O . ILE A 1 330 ? -8.016 25.266 26.188 1 98.75 330 ILE A O 1
ATOM 2390 N N . GLY A 1 331 ? -7.965 27.109 24.891 1 98.75 331 GLY A N 1
ATOM 2391 C CA . GLY A 1 331 ? -9.172 27.672 25.469 1 98.75 331 GLY A CA 1
ATOM 2392 C C . GLY A 1 331 ? -10.406 27.438 24.609 1 98.75 331 GLY A C 1
ATOM 2393 O O . GLY A 1 331 ? -10.414 27.781 23.422 1 98.75 331 GLY A O 1
ATOM 2394 N N . ASN A 1 332 ? -11.422 26.891 25.219 1 98.38 332 ASN A N 1
ATOM 2395 C CA . ASN A 1 332 ? -12.68 26.609 24.531 1 98.38 332 ASN A CA 1
ATOM 2396 C C . ASN A 1 332 ? -13.789 27.562 24.984 1 98.38 332 ASN A C 1
ATOM 2398 O O . ASN A 1 332 ? -13.875 27.891 26.172 1 98.38 332 ASN A O 1
ATOM 2402 N N . ALA A 1 333 ? -14.594 28.031 24.031 1 98.06 333 ALA A N 1
ATOM 2403 C CA . ALA A 1 333 ? -15.727 28.906 24.328 1 98.06 333 ALA A CA 1
ATOM 2404 C C . ALA A 1 333 ? -16.938 28.547 23.469 1 98.06 333 ALA A C 1
ATOM 2406 O O . ALA A 1 333 ? -16.781 27.938 22.406 1 98.06 333 ALA A O 1
ATOM 2407 N N . GLY A 1 334 ? -18.172 28.969 23.922 1 96.81 334 GLY A N 1
ATOM 2408 C CA . GLY A 1 334 ? -19.406 28.766 23.172 1 96.81 334 GLY A CA 1
ATOM 2409 C C . GLY A 1 334 ? -19.766 27.312 23.016 1 96.81 334 GLY A C 1
ATOM 2410 O O . GLY A 1 334 ? -20.375 26.922 22 1 96.81 334 GLY A O 1
ATOM 2411 N N . GLY A 1 335 ? -19.281 26.453 23.859 1 96.5 335 GLY A N 1
ATOM 241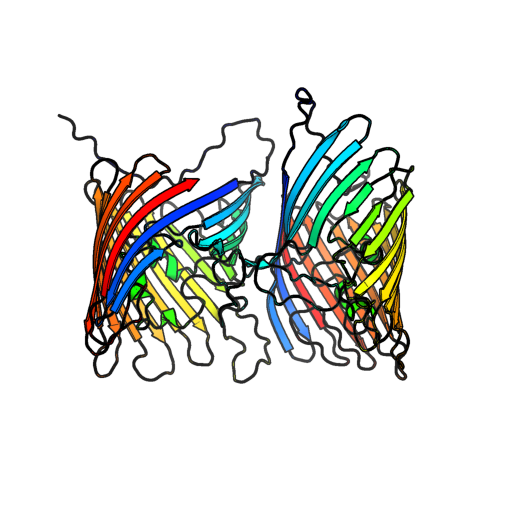2 C CA . GLY A 1 335 ? -19.609 25.031 23.812 1 96.5 335 GLY A CA 1
ATOM 2413 C C . GLY A 1 335 ? -18.578 24.203 23.062 1 96.5 335 GLY A C 1
ATOM 2414 O O . GLY A 1 335 ? -18.75 23 22.891 1 96.5 335 GLY A O 1
ATOM 2415 N N . ALA A 1 336 ? -17.516 24.844 22.594 1 97.31 336 ALA A N 1
ATOM 2416 C CA . ALA A 1 336 ? -16.438 24.094 21.984 1 97.31 336 ALA A CA 1
ATOM 2417 C C . ALA A 1 336 ? -15.797 23.125 22.984 1 97.31 336 ALA A C 1
ATOM 2419 O O . ALA A 1 336 ? -15.742 23.422 24.188 1 97.31 336 ALA A O 1
ATOM 2420 N N . ALA A 1 337 ? -15.273 21.953 22.5 1 97.12 337 ALA A N 1
ATOM 2421 C CA . ALA A 1 337 ? -14.688 20.938 23.359 1 97.12 337 ALA A CA 1
ATOM 2422 C C . ALA A 1 337 ? -13.422 20.344 22.75 1 97.12 337 ALA A C 1
ATOM 2424 O O . ALA A 1 337 ? -13.242 19.125 22.719 1 97.12 337 ALA A O 1
ATOM 2425 N N . LEU A 1 338 ? -12.586 21.188 22.203 1 97.81 338 LEU A N 1
ATOM 2426 C CA . LEU A 1 338 ? -11.344 20.719 21.594 1 97.81 338 LEU A CA 1
ATOM 2427 C C . LEU A 1 338 ? -10.336 20.312 22.656 1 97.81 338 LEU A C 1
ATOM 2429 O O . LEU A 1 338 ? -10.258 20.938 23.719 1 97.81 338 LEU A O 1
ATOM 2433 N N . SER A 1 339 ? -9.664 19.25 22.344 1 96.69 339 SER A N 1
ATOM 2434 C CA . SER A 1 339 ? -8.602 18.719 23.188 1 96.69 339 SER A CA 1
ATOM 2435 C C . SER A 1 339 ? -7.316 18.5 22.391 1 96.69 339 SER A C 1
ATOM 2437 O O . SER A 1 339 ? -7.367 18.141 21.203 1 96.69 339 SER A O 1
ATOM 2439 N N . GLY A 1 340 ? -6.211 18.734 23.031 1 94.75 340 GLY A N 1
ATOM 2440 C CA . GLY A 1 340 ? -4.934 18.422 22.406 1 94.75 340 GLY A CA 1
ATOM 2441 C C . GLY A 1 340 ? -4.531 16.969 22.594 1 94.75 340 GLY A C 1
ATOM 2442 O O . GLY A 1 340 ? -3.389 16.594 22.297 1 94.75 340 GLY A O 1
ATOM 2443 N N . GLY A 1 341 ? -5.344 16.172 23.109 1 91.94 341 GLY A N 1
ATOM 2444 C CA . GLY A 1 341 ? -5.066 14.758 23.297 1 91.94 341 GLY A CA 1
ATOM 2445 C C . GLY A 1 341 ? -4.91 14.352 24.75 1 91.94 341 GLY A C 1
ATOM 2446 O O . GLY A 1 341 ? -4.824 15.211 25.625 1 91.94 341 GLY A O 1
ATOM 2447 N N . GLY A 1 342 ? -4.977 13.016 24.938 1 90.38 342 GLY A N 1
ATOM 2448 C CA . GLY A 1 342 ? -4.773 12.43 26.266 1 90.38 342 GLY A CA 1
ATOM 2449 C C . GLY A 1 342 ? -6.055 12.32 27.062 1 90.38 342 GLY A C 1
ATOM 2450 O O . GLY A 1 342 ? -6.281 11.312 27.734 1 90.38 342 GLY A O 1
ATOM 2451 N N . VAL A 1 343 ? -6.793 13.352 27.109 1 93.19 343 VAL A N 1
ATOM 2452 C CA . VAL A 1 343 ? -8.078 13.352 27.797 1 93.19 343 VAL A CA 1
ATOM 2453 C C . VAL A 1 343 ? -9.18 13.773 26.828 1 93.19 343 VAL A C 1
ATOM 2455 O O . VAL A 1 343 ? -8.938 14.531 25.891 1 93.19 343 VAL A O 1
ATOM 2458 N N . PRO A 1 344 ? -10.375 13.258 27.094 1 93.19 344 PRO A N 1
ATOM 2459 C CA . PRO A 1 344 ? -11.469 13.664 26.219 1 93.19 344 PRO A CA 1
ATOM 2460 C C . PRO A 1 344 ? -11.789 15.156 26.312 1 93.19 344 PRO A C 1
ATOM 2462 O O . PRO A 1 344 ? -11.609 15.758 27.375 1 93.19 344 PRO A O 1
ATOM 2465 N N . GLY A 1 345 ? -12.336 15.695 25.25 1 95.62 345 GLY A N 1
ATOM 2466 C CA . GLY A 1 345 ? -12.758 17.078 25.25 1 95.62 345 GLY A CA 1
ATOM 2467 C C . GLY A 1 345 ? -13.953 17.344 26.141 1 95.62 345 GLY A C 1
ATOM 2468 O O . GLY A 1 345 ? -14.859 16.516 26.234 1 95.62 345 GLY A O 1
ATOM 2469 N N . VAL A 1 346 ? -13.922 18.469 26.812 1 96.19 346 VAL A N 1
ATOM 2470 C CA . VAL A 1 346 ? -15.023 18.922 27.656 1 96.19 346 VAL A CA 1
ATOM 2471 C C . VAL A 1 346 ? -15.453 20.328 27.234 1 96.19 346 VAL A C 1
ATOM 2473 O O . VAL A 1 346 ? -14.625 21.234 27.125 1 96.19 346 VAL A O 1
ATOM 2476 N N . ALA A 1 347 ? -16.75 20.547 27.078 1 96.62 347 ALA A N 1
ATOM 2477 C CA . ALA A 1 347 ? -17.297 21.812 26.562 1 96.62 347 ALA A CA 1
ATOM 2478 C C . ALA A 1 347 ? -16.875 22.984 27.438 1 96.62 347 ALA A C 1
ATOM 2480 O O . ALA A 1 347 ? -17.016 22.938 28.672 1 96.62 347 ALA A O 1
ATOM 2481 N N . SER A 1 348 ? -16.297 23.969 26.75 1 97.44 348 SER A N 1
ATOM 2482 C CA . SER A 1 348 ? -15.961 25.281 27.328 1 97.44 348 SER A CA 1
ATOM 2483 C C . SER A 1 348 ? -14.867 25.156 28.375 1 97.44 348 SER A C 1
ATOM 2485 O O . SER A 1 348 ? -14.617 26.109 29.125 1 97.44 348 SER A O 1
ATOM 2487 N N . ALA A 1 349 ? -14.297 23.984 28.453 1 98.06 349 ALA A N 1
ATOM 2488 C CA . ALA A 1 349 ? -13.188 23.797 29.375 1 98.06 349 ALA A CA 1
ATOM 2489 C C . ALA A 1 349 ? -11.844 23.922 28.656 1 98.06 349 ALA A C 1
ATOM 2491 O O . ALA A 1 349 ? -11.711 23.531 27.5 1 98.06 349 ALA A O 1
ATOM 2492 N N . ALA A 1 350 ? -10.891 24.375 29.391 1 98.5 350 ALA A N 1
ATOM 2493 C CA . ALA A 1 350 ? -9.555 24.531 28.812 1 98.5 350 ALA A CA 1
ATOM 2494 C C . ALA A 1 350 ? -8.758 23.234 28.891 1 98.5 350 ALA A C 1
ATOM 2496 O O . ALA A 1 350 ? -8.844 22.5 29.875 1 98.5 350 ALA A O 1
ATOM 2497 N N . TRP A 1 351 ? -8.039 22.984 27.875 1 98.56 351 TRP A N 1
ATOM 2498 C CA . TRP A 1 351 ? -7.051 21.906 27.844 1 98.56 351 TRP A CA 1
ATOM 2499 C C . TRP A 1 351 ? -5.645 22.438 28.094 1 98.56 351 TRP A C 1
ATOM 2501 O O . TRP A 1 351 ? -5.281 23.5 27.562 1 98.56 351 TRP A O 1
ATOM 2511 N N . ARG A 1 352 ? -4.848 21.781 28.891 1 98.69 352 ARG A N 1
ATOM 2512 C CA . ARG A 1 352 ? -3.441 22.094 29.125 1 98.69 352 ARG A CA 1
ATOM 2513 C C . ARG A 1 352 ? -2.564 20.875 28.844 1 98.69 352 ARG A C 1
ATOM 2515 O O . ARG A 1 352 ? -2.92 19.75 29.219 1 98.69 352 ARG A O 1
ATOM 2522 N N . GLY A 1 353 ? -1.502 21.125 28.156 1 98.38 353 GLY A N 1
ATOM 2523 C CA . GLY A 1 353 ? -0.564 20.062 27.859 1 98.38 353 GLY A CA 1
ATOM 2524 C C . GLY A 1 353 ? 0.884 20.453 28.062 1 98.38 353 GLY A C 1
ATOM 2525 O O . GLY A 1 353 ? 1.268 21.594 27.766 1 98.38 353 GLY A O 1
ATOM 2526 N N . THR A 1 354 ? 1.632 19.516 28.578 1 98.5 354 THR A N 1
ATOM 2527 C CA . THR A 1 354 ? 3.078 19.641 28.734 1 98.5 354 THR A CA 1
ATOM 2528 C C . THR A 1 354 ? 3.791 18.422 28.156 1 98.5 354 THR A C 1
ATOM 2530 O O . THR A 1 354 ? 3.512 17.281 28.562 1 98.5 354 THR A O 1
ATOM 2533 N N . ASP A 1 355 ? 4.703 18.688 27.25 1 98.5 355 ASP A N 1
ATOM 2534 C CA . ASP A 1 355 ? 5.516 17.641 26.641 1 98.5 355 ASP A CA 1
ATOM 2535 C C . ASP A 1 355 ? 6.977 17.75 27.078 1 98.5 355 ASP A C 1
ATOM 2537 O O . ASP A 1 355 ? 7.531 18.859 27.125 1 98.5 355 ASP A O 1
ATOM 2541 N N . ILE A 1 356 ? 7.594 16.672 27.391 1 98.5 356 ILE A N 1
ATOM 2542 C CA . ILE A 1 356 ? 9.039 16.5 27.531 1 98.5 356 ILE A CA 1
ATOM 2543 C C . ILE A 1 356 ? 9.484 15.242 26.797 1 98.5 356 ILE A C 1
ATOM 2545 O O . ILE A 1 356 ? 9.023 14.141 27.094 1 98.5 356 ILE A O 1
ATOM 2549 N N . GLY A 1 357 ? 10.367 15.508 25.766 1 98.56 357 GLY A N 1
ATOM 2550 C CA . GLY A 1 357 ? 10.656 14.32 24.969 1 98.56 357 GLY A CA 1
ATOM 2551 C C . GLY A 1 357 ? 12.031 14.352 24.328 1 98.56 357 GLY A C 1
ATOM 2552 O O . GLY A 1 357 ? 12.812 15.281 24.562 1 98.56 357 GLY A O 1
ATOM 2553 N N . ILE A 1 358 ? 12.352 13.25 23.641 1 98.38 358 ILE A N 1
ATOM 2554 C CA . ILE A 1 358 ? 13.578 13.078 22.875 1 98.38 358 ILE A CA 1
ATOM 2555 C C . ILE A 1 358 ? 13.242 12.547 21.484 1 98.38 358 ILE A C 1
ATOM 2557 O O . ILE A 1 358 ? 12.352 11.711 21.328 1 98.38 358 ILE A O 1
ATOM 2561 N N . ARG A 1 359 ? 13.945 13.086 20.531 1 98.12 359 ARG A N 1
ATOM 2562 C CA . ARG A 1 359 ? 13.781 12.656 19.156 1 98.12 359 ARG A CA 1
ATOM 2563 C C . ARG A 1 359 ? 15.125 12.273 18.531 1 98.12 359 ARG A C 1
ATOM 2565 O O . ARG A 1 359 ? 16.141 12.938 18.766 1 98.12 359 ARG A O 1
ATOM 2572 N N . HIS A 1 360 ? 15.141 11.18 17.719 1 98.31 360 HIS A N 1
ATOM 2573 C CA . HIS A 1 360 ? 16.297 10.75 16.938 1 98.31 360 HIS A CA 1
ATOM 2574 C C . HIS A 1 360 ? 15.898 10.484 15.484 1 98.31 360 HIS A C 1
ATOM 2576 O O . HIS A 1 360 ? 14.945 9.75 15.219 1 98.31 360 HIS A O 1
ATOM 2582 N N . THR A 1 361 ? 16.656 11.125 14.625 1 97.56 361 THR A N 1
ATOM 2583 C CA . THR A 1 361 ? 16.391 10.945 13.195 1 97.56 361 THR A CA 1
ATOM 2584 C C . THR A 1 361 ? 17.516 10.148 12.539 1 97.56 361 THR A C 1
ATOM 2586 O O . THR A 1 361 ? 18.672 10.203 12.984 1 97.56 361 THR A O 1
ATOM 2589 N N . PHE A 1 362 ? 17.172 9.406 11.438 1 96.31 362 PHE A N 1
ATOM 2590 C CA . PHE A 1 362 ? 18.172 8.664 10.68 1 96.31 362 PHE A CA 1
ATOM 2591 C C . PHE A 1 362 ? 17.781 8.57 9.211 1 96.31 362 PHE A C 1
ATOM 2593 O O . PHE A 1 362 ? 16.594 8.68 8.867 1 96.31 362 PHE A O 1
ATOM 2600 N N . MET B 1 1 ? 23.453 -8.945 -41.406 1 21.33 1 MET B N 1
ATOM 2601 C CA . MET B 1 1 ? 22.031 -8.617 -41.312 1 21.33 1 MET B CA 1
ATOM 2602 C C . MET B 1 1 ? 21.391 -9.32 -40.125 1 21.33 1 MET B C 1
ATOM 2604 O O . MET B 1 1 ? 20.938 -10.461 -40.219 1 21.33 1 MET B O 1
ATOM 2608 N N . HIS B 1 2 ? 22 -9.195 -38.875 1 22.22 2 HIS B N 1
ATOM 2609 C CA . HIS B 1 2 ? 22.391 -9.883 -37.656 1 22.22 2 HIS B CA 1
ATOM 2610 C C . HIS B 1 2 ? 21.281 -9.812 -36.594 1 22.22 2 HIS B C 1
ATOM 2612 O O . HIS B 1 2 ? 20.906 -8.719 -36.156 1 22.22 2 HIS B O 1
ATOM 2618 N N . ALA B 1 3 ? 20.25 -10.648 -36.906 1 19.53 3 ALA B N 1
ATOM 2619 C CA . ALA B 1 3 ? 19.031 -10.805 -36.125 1 19.53 3 ALA B CA 1
ATOM 2620 C C . ALA B 1 3 ? 19.344 -10.977 -34.656 1 19.53 3 ALA B C 1
ATOM 2622 O O . ALA B 1 3 ? 20 -11.961 -34.25 1 19.53 3 ALA B O 1
ATOM 2623 N N . LYS B 1 4 ? 19.531 -9.758 -33.969 1 25.47 4 LYS B N 1
ATOM 2624 C CA . LYS B 1 4 ? 19.859 -9.523 -32.562 1 25.47 4 LYS B CA 1
ATOM 2625 C C . LYS B 1 4 ? 18.891 -10.25 -31.656 1 25.47 4 LYS B C 1
ATOM 2627 O O . LYS B 1 4 ? 17.688 -9.977 -31.672 1 25.47 4 LYS B O 1
ATOM 2632 N N . THR B 1 5 ? 18.969 -11.711 -31.5 1 19.95 5 THR B N 1
ATOM 2633 C CA . THR B 1 5 ? 18.281 -12.719 -30.703 1 19.95 5 THR B CA 1
ATOM 2634 C C . THR B 1 5 ? 18.031 -12.219 -29.281 1 19.95 5 THR B C 1
ATOM 2636 O O . THR B 1 5 ? 18.984 -11.867 -28.578 1 19.95 5 THR B O 1
ATOM 2639 N N . LEU B 1 6 ? 16.891 -11.555 -29.047 1 21.25 6 LEU B N 1
ATOM 2640 C CA . LEU B 1 6 ? 16.469 -10.859 -27.828 1 21.25 6 LEU B CA 1
ATOM 2641 C C . LEU B 1 6 ? 16.234 -11.852 -26.688 1 21.25 6 LEU B C 1
ATOM 2643 O O . LEU B 1 6 ? 15.211 -12.547 -26.672 1 21.25 6 LEU B O 1
ATOM 2647 N N . LEU B 1 7 ? 17.109 -12.859 -26.375 1 21.31 7 LEU B N 1
ATOM 2648 C CA . LEU B 1 7 ? 17.047 -13.828 -25.281 1 21.31 7 LEU B CA 1
ATOM 2649 C C . LEU B 1 7 ? 16.859 -13.125 -23.953 1 21.31 7 LEU B C 1
ATOM 2651 O O . LEU B 1 7 ? 17.734 -12.375 -23.5 1 21.31 7 LEU B O 1
ATOM 2655 N N . SER B 1 8 ? 15.695 -12.555 -23.812 1 21.7 8 SER B N 1
ATOM 2656 C CA . SER B 1 8 ? 15.516 -11.883 -22.516 1 21.7 8 SER B CA 1
ATOM 2657 C C . SER B 1 8 ? 15.656 -12.859 -21.359 1 21.7 8 SER B C 1
ATOM 2659 O O . SER B 1 8 ? 14.906 -13.836 -21.266 1 21.7 8 SER B O 1
ATOM 2661 N N . ALA B 1 9 ? 16.75 -13.273 -20.938 1 22.39 9 ALA B N 1
ATOM 2662 C CA . ALA B 1 9 ? 17.25 -13.953 -19.75 1 22.39 9 ALA B CA 1
ATOM 2663 C C . ALA B 1 9 ? 16.547 -13.43 -18.484 1 22.39 9 ALA B C 1
ATOM 2665 O O . ALA B 1 9 ? 16.562 -12.227 -18.234 1 22.39 9 ALA B O 1
ATOM 2666 N N . ALA B 1 10 ? 15.328 -13.969 -18.188 1 24.25 10 ALA B N 1
ATOM 2667 C CA . ALA B 1 10 ? 14.828 -13.852 -16.828 1 24.25 10 ALA B CA 1
ATOM 2668 C C . ALA B 1 10 ? 15.953 -14.031 -15.805 1 24.25 10 ALA B C 1
ATOM 2670 O O . ALA B 1 10 ? 16.516 -15.117 -15.68 1 24.25 10 ALA B O 1
ATOM 2671 N N . ALA B 1 11 ? 16.844 -13.078 -15.773 1 21.94 11 ALA B N 1
ATOM 2672 C CA . ALA B 1 11 ? 18.031 -12.992 -14.922 1 21.94 11 ALA B CA 1
ATOM 2673 C C . ALA B 1 11 ? 17.672 -13.266 -13.461 1 21.94 11 ALA B C 1
ATOM 2675 O O . ALA B 1 11 ? 16.875 -12.555 -12.867 1 21.94 11 ALA B O 1
ATOM 2676 N N . LEU B 1 12 ? 17.516 -14.578 -13.117 1 24.31 12 LEU B N 1
ATOM 2677 C CA . LEU B 1 12 ? 17.859 -14.891 -11.734 1 24.31 12 LEU B CA 1
ATOM 2678 C C . LEU B 1 12 ? 19.125 -14.148 -11.32 1 24.31 12 LEU B C 1
ATOM 2680 O O . LEU B 1 12 ? 20.234 -14.5 -11.758 1 24.31 12 LEU B O 1
ATOM 2684 N N . SER B 1 13 ? 19.172 -12.914 -11.586 1 22.88 13 SER B N 1
ATOM 2685 C CA . SER B 1 13 ? 20.422 -12.234 -11.25 1 22.88 13 SER B CA 1
ATOM 2686 C C . SER B 1 13 ? 20.922 -12.641 -9.867 1 22.88 13 SER B C 1
ATOM 2688 O O . SER B 1 13 ? 20.266 -12.344 -8.852 1 22.88 13 SER B O 1
ATOM 2690 N N . ALA B 1 14 ? 21.422 -13.891 -9.805 1 22.97 14 ALA B N 1
ATOM 2691 C CA . ALA B 1 14 ? 22.344 -14.141 -8.703 1 22.97 14 ALA B CA 1
ATOM 2692 C C . ALA B 1 14 ? 23.469 -13.102 -8.672 1 22.97 14 ALA B C 1
ATOM 2694 O O . ALA B 1 14 ? 24.312 -13.07 -9.57 1 22.97 14 ALA B O 1
ATOM 2695 N N . THR B 1 15 ? 23.266 -11.82 -8.484 1 24.23 15 THR B N 1
ATOM 2696 C CA . THR B 1 15 ? 24.422 -10.953 -8.242 1 24.23 15 THR B CA 1
ATOM 2697 C C . THR B 1 15 ? 25.469 -11.664 -7.383 1 24.23 15 THR B C 1
ATOM 2699 O O . THR B 1 15 ? 25.188 -12.047 -6.246 1 24.23 15 THR B O 1
ATOM 2702 N N . ALA B 1 16 ? 26.344 -12.406 -8.039 1 22.19 16 ALA B N 1
ATOM 2703 C CA . ALA B 1 16 ? 27.578 -12.852 -7.406 1 22.19 16 ALA B CA 1
ATOM 2704 C C . ALA B 1 16 ? 28.344 -11.68 -6.801 1 22.19 16 ALA B C 1
ATOM 2706 O O . ALA B 1 16 ? 28.797 -10.781 -7.52 1 22.19 16 ALA B O 1
ATOM 2707 N N . ILE B 1 17 ? 28.094 -11.164 -5.629 1 25.45 17 ILE B N 1
ATOM 2708 C CA . ILE B 1 17 ? 29.016 -10.312 -4.887 1 25.45 17 ILE B CA 1
ATOM 2709 C C . ILE B 1 17 ? 30.438 -10.867 -4.996 1 25.45 17 ILE B C 1
ATOM 2711 O O . ILE B 1 17 ? 30.656 -12.062 -4.785 1 25.45 17 ILE B O 1
ATOM 2715 N N . ALA B 1 18 ? 31.344 -10.281 -5.738 1 24.38 18 ALA B N 1
ATOM 2716 C CA . ALA B 1 18 ? 32.781 -10.469 -5.75 1 24.38 18 ALA B CA 1
ATOM 2717 C C . ALA B 1 18 ? 33.312 -10.805 -4.355 1 24.38 18 ALA B C 1
ATOM 2719 O O . ALA B 1 18 ? 32.719 -10.438 -3.352 1 24.38 18 ALA B O 1
ATOM 2720 N N . GLY B 1 19 ? 34.312 -11.781 -4.309 1 27.16 19 GLY B N 1
ATOM 2721 C CA . GLY B 1 19 ? 35.125 -12.367 -3.246 1 27.16 19 GLY B CA 1
ATOM 2722 C C . GLY B 1 19 ? 35.75 -11.328 -2.338 1 27.16 19 GLY B C 1
ATOM 2723 O O . GLY B 1 19 ? 36.875 -10.883 -2.59 1 27.16 19 GLY B O 1
ATOM 2724 N N . LEU B 1 20 ? 35.188 -10.211 -1.902 1 31.98 20 LEU B N 1
ATOM 2725 C CA . LEU B 1 20 ? 36 -9.773 -0.776 1 31.98 20 LEU B CA 1
ATOM 2726 C C . LEU B 1 20 ? 36.312 -10.938 0.155 1 31.98 20 LEU B C 1
ATOM 2728 O O . LEU B 1 20 ? 35.562 -11.922 0.195 1 31.98 20 LEU B O 1
ATOM 2732 N N . PRO B 1 21 ? 37.5 -11.156 0.756 1 35.03 21 PRO B N 1
ATOM 2733 C CA . PRO B 1 21 ? 37.719 -12.312 1.631 1 35.03 21 PRO B CA 1
ATOM 2734 C C . PRO B 1 21 ? 36.438 -12.734 2.363 1 35.03 21 PRO B C 1
ATOM 2736 O O . PRO B 1 21 ? 35.562 -11.898 2.645 1 35.03 21 PRO B O 1
ATOM 2739 N N . ALA B 1 22 ? 35.938 -14.047 2.074 1 35.19 22 ALA B N 1
ATOM 2740 C CA . ALA B 1 22 ? 34.75 -14.758 2.551 1 35.19 22 ALA B CA 1
ATOM 2741 C C . ALA B 1 22 ? 34.531 -14.5 4.035 1 35.19 22 ALA B C 1
ATOM 2743 O O . ALA B 1 22 ? 34.969 -15.273 4.887 1 35.19 22 ALA B O 1
ATOM 2744 N N . PHE B 1 23 ? 34.938 -13.523 4.684 1 37 23 PHE B N 1
ATOM 2745 C CA . PHE B 1 23 ? 34.188 -13.586 5.938 1 37 23 PHE B CA 1
ATOM 2746 C C . PHE B 1 23 ? 32.719 -13.875 5.68 1 37 23 PHE B C 1
ATOM 2748 O O . PHE B 1 23 ? 32.156 -13.406 4.688 1 37 23 PHE B O 1
ATOM 2755 N N . ALA B 1 24 ? 32.094 -15.078 5.871 1 42.78 24 ALA B N 1
ATOM 2756 C CA . ALA B 1 24 ? 30.719 -15.516 5.848 1 42.78 24 ALA B CA 1
ATOM 2757 C C . ALA B 1 24 ? 29.766 -14.336 6.016 1 42.78 24 ALA B C 1
ATOM 2759 O O . ALA B 1 24 ? 29.438 -13.953 7.141 1 42.78 24 ALA B O 1
ATOM 2760 N N . GLN B 1 25 ? 30.031 -13.148 5.609 1 46.75 25 GLN B N 1
ATOM 2761 C CA . GLN B 1 25 ? 29.25 -11.945 5.879 1 46.75 25 GLN B CA 1
ATOM 2762 C C . GLN B 1 25 ? 27.781 -12.148 5.5 1 46.75 25 GLN B C 1
ATOM 2764 O O . GLN B 1 25 ? 27.484 -12.516 4.363 1 46.75 25 GLN B O 1
ATOM 2769 N N . SER B 1 26 ? 26.984 -12.633 6.418 1 58.12 26 SER B N 1
ATOM 2770 C CA . SER B 1 26 ? 25.516 -12.594 6.398 1 58.12 26 SER B CA 1
ATOM 2771 C C . SER B 1 26 ? 25.016 -11.32 5.734 1 58.12 26 SER B C 1
ATOM 2773 O O . SER B 1 26 ? 25.438 -10.219 6.074 1 58.12 26 SER B O 1
ATOM 2775 N N . SER B 1 27 ? 24.703 -11.484 4.375 1 78.12 27 SER B N 1
ATOM 2776 C CA . SER B 1 27 ? 24.25 -10.289 3.684 1 78.12 27 SER B CA 1
ATOM 2777 C C . SER B 1 27 ? 22.734 -10.188 3.699 1 78.12 27 SER B C 1
ATOM 2779 O O . SER B 1 27 ? 22.031 -11.18 3.461 1 78.12 27 SER B O 1
ATOM 2781 N N . LEU B 1 28 ? 22.141 -9.336 4.406 1 89.44 28 LEU B N 1
ATOM 2782 C CA . LEU B 1 28 ? 20.734 -8.945 4.359 1 89.44 28 LEU B CA 1
ATOM 2783 C C . LEU B 1 28 ? 20.453 -8.102 3.123 1 89.44 28 LEU B C 1
ATOM 2785 O O . LEU B 1 28 ? 21.188 -7.16 2.82 1 89.44 28 LEU B O 1
ATOM 2789 N N . THR B 1 29 ? 19.547 -8.656 2.33 1 92.81 29 THR B N 1
ATOM 2790 C CA . THR B 1 29 ? 19.109 -7.914 1.151 1 92.81 29 THR B CA 1
ATOM 2791 C C . THR B 1 29 ? 17.641 -7.477 1.296 1 92.81 29 THR B C 1
ATOM 2793 O O . THR B 1 29 ? 16.797 -8.266 1.714 1 92.81 29 THR B O 1
ATOM 2796 N N . VAL B 1 30 ? 17.422 -6.18 1.04 1 94.38 30 VAL B N 1
ATOM 2797 C CA . VAL B 1 30 ? 16.047 -5.695 0.872 1 94.38 30 VAL B CA 1
ATOM 2798 C C . VAL B 1 30 ? 15.68 -5.695 -0.61 1 94.38 30 VAL B C 1
ATOM 2800 O O . VAL B 1 30 ? 16.469 -5.27 -1.454 1 94.38 30 VAL B O 1
ATOM 2803 N N . PHE B 1 31 ? 14.523 -6.227 -0.893 1 94.75 31 PHE B N 1
ATOM 2804 C CA . PHE B 1 31 ? 14.086 -6.281 -2.283 1 94.75 31 PHE B CA 1
ATOM 2805 C C . PHE B 1 31 ? 12.609 -5.93 -2.4 1 94.75 31 PHE B C 1
ATOM 2807 O O . PHE B 1 31 ? 11.891 -5.914 -1.399 1 94.75 31 PHE B O 1
ATOM 2814 N N . GLY B 1 32 ? 12.227 -5.566 -3.719 1 96.69 32 GLY B N 1
ATOM 2815 C CA . GLY B 1 32 ? 10.805 -5.293 -3.863 1 96.69 32 GLY B CA 1
ATOM 2816 C C . GLY B 1 32 ? 10.422 -4.852 -5.262 1 96.69 32 GLY B C 1
ATOM 2817 O O . GLY B 1 32 ? 11.273 -4.793 -6.156 1 96.69 32 GLY B O 1
ATOM 2818 N N . VAL B 1 33 ? 9.117 -4.781 -5.391 1 97.56 33 VAL B N 1
ATOM 2819 C CA . VAL B 1 33 ? 8.43 -4.246 -6.562 1 97.56 33 VAL B CA 1
ATOM 2820 C C . VAL B 1 33 ? 7.383 -3.225 -6.125 1 97.56 33 VAL B C 1
ATOM 2822 O O . VAL B 1 33 ? 6.598 -3.484 -5.211 1 97.56 33 VAL B O 1
ATOM 2825 N N . ILE B 1 34 ? 7.445 -2.078 -6.695 1 98 34 ILE B N 1
ATOM 2826 C CA . ILE B 1 34 ? 6.379 -1.094 -6.562 1 98 34 ILE B CA 1
ATOM 2827 C C . ILE B 1 34 ? 5.672 -0.908 -7.902 1 98 34 ILE B C 1
ATOM 2829 O O . ILE B 1 34 ? 6.266 -0.399 -8.859 1 98 34 ILE B O 1
ATOM 2833 N N . ASP B 1 35 ? 4.438 -1.362 -7.945 1 98.44 35 ASP B N 1
ATOM 2834 C CA . ASP B 1 35 ? 3.65 -1.35 -9.172 1 98.44 35 ASP B CA 1
ATOM 2835 C C . ASP B 1 35 ? 2.264 -0.759 -8.93 1 98.44 35 ASP B C 1
ATOM 2837 O O . ASP B 1 35 ? 1.499 -1.273 -8.109 1 98.44 35 ASP B O 1
ATOM 2841 N N . ALA B 1 36 ? 1.999 0.34 -9.602 1 97.38 36 ALA B N 1
ATOM 2842 C CA . ALA B 1 36 ? 0.691 0.983 -9.508 1 97.38 36 ALA B CA 1
ATOM 2843 C C . ALA B 1 36 ? 0.051 1.131 -10.891 1 97.38 36 ALA B C 1
ATOM 2845 O O . ALA B 1 36 ? 0.733 1.448 -11.867 1 97.38 36 ALA B O 1
ATOM 2846 N N . THR B 1 37 ? -1.211 0.868 -10.891 1 97.31 37 THR B N 1
ATOM 2847 C CA . THR B 1 37 ? -1.932 0.841 -12.156 1 97.31 37 THR B CA 1
ATOM 2848 C C . THR B 1 37 ? -3.258 1.585 -12.039 1 97.31 37 THR B C 1
ATOM 2850 O O . THR B 1 37 ? -4.047 1.322 -11.133 1 97.31 37 THR B O 1
ATOM 2853 N N . VAL B 1 38 ? -3.486 2.568 -12.953 1 97.44 38 VAL B N 1
ATOM 2854 C CA . VAL B 1 38 ? -4.84 3.072 -13.148 1 97.44 38 VAL B CA 1
ATOM 2855 C C . VAL B 1 38 ? -5.648 2.074 -13.977 1 97.44 38 VAL B C 1
ATOM 2857 O O . VAL B 1 38 ? -5.227 1.671 -15.062 1 97.44 38 VAL B O 1
ATOM 2860 N N . GLN B 1 39 ? -6.789 1.662 -13.461 1 97.75 39 GLN B N 1
ATOM 2861 C CA . GLN B 1 39 ? -7.598 0.649 -14.125 1 97.75 39 GLN B CA 1
ATOM 2862 C C . GLN B 1 39 ? -9.023 1.146 -14.359 1 97.75 39 GLN B C 1
ATOM 2864 O O . GLN B 1 39 ? -9.625 1.757 -13.469 1 97.75 39 GLN B O 1
ATOM 2869 N N . HIS B 1 40 ? -9.469 0.989 -15.539 1 98.19 40 HIS B N 1
ATOM 2870 C CA . HIS B 1 40 ? -10.898 1.034 -15.828 1 98.19 40 HIS B CA 1
ATOM 2871 C C . HIS B 1 40 ? -11.469 -0.369 -16 1 98.19 40 HIS B C 1
ATOM 2873 O O . HIS B 1 40 ? -10.938 -1.168 -16.781 1 98.19 40 HIS B O 1
ATOM 2879 N N . ALA B 1 41 ? -12.5 -0.706 -15.258 1 98.06 41 ALA B N 1
ATOM 2880 C CA . ALA B 1 41 ? -13.164 -2.006 -15.367 1 98.06 41 ALA B CA 1
ATOM 2881 C C . ALA B 1 41 ? -14.68 -1.847 -15.453 1 98.06 41 ALA B C 1
ATOM 2883 O O . ALA B 1 41 ? -15.25 -0.925 -14.867 1 98.06 41 ALA B O 1
ATOM 2884 N N . SER B 1 42 ? -15.281 -2.719 -16.219 1 98.12 42 SER B N 1
ATOM 2885 C CA . SER B 1 42 ? -16.734 -2.67 -16.344 1 98.12 42 SER B CA 1
ATOM 2886 C C . SER B 1 42 ? -17.328 -4.066 -16.531 1 98.12 42 SER B C 1
ATOM 2888 O O . SER B 1 42 ? -16.672 -4.949 -17.094 1 98.12 42 SER B O 1
ATOM 2890 N N . GLN B 1 43 ? -18.516 -4.227 -16 1 97.75 43 GLN B N 1
ATOM 2891 C CA . GLN B 1 43 ? -19.297 -5.453 -16.156 1 97.75 43 GLN B CA 1
ATOM 2892 C C . GLN B 1 43 ? -20.75 -5.227 -15.789 1 97.75 43 GLN B C 1
ATOM 2894 O O . GLN B 1 43 ? -21.062 -4.57 -14.789 1 97.75 43 GLN B O 1
ATOM 2899 N N . GLY B 1 44 ? -21.719 -5.75 -16.625 1 95.69 44 GLY B N 1
ATOM 2900 C CA . GLY B 1 44 ? -23.141 -5.727 -16.297 1 95.69 44 GLY B CA 1
ATOM 2901 C C . GLY B 1 44 ? -23.688 -4.324 -16.094 1 95.69 44 GLY B C 1
ATOM 2902 O O . GLY B 1 44 ? -24.469 -4.086 -15.18 1 95.69 44 GLY B O 1
ATOM 2903 N N . GLY B 1 45 ? -23.188 -3.422 -16.719 1 93 45 GLY B N 1
ATOM 2904 C CA . GLY B 1 45 ? -23.688 -2.059 -16.625 1 93 45 GLY B CA 1
ATOM 2905 C C . GLY B 1 45 ? -22.953 -1.225 -15.594 1 93 45 GLY B C 1
ATOM 2906 O O . GLY B 1 45 ? -23.172 -0.015 -15.5 1 93 45 GLY B O 1
ATOM 2907 N N . ALA B 1 46 ? -22.172 -1.857 -14.758 1 94 46 ALA B N 1
ATOM 2908 C CA . ALA B 1 46 ? -21.359 -1.128 -13.781 1 94 46 ALA B CA 1
ATOM 2909 C C . ALA B 1 46 ? -19.938 -0.904 -14.289 1 94 46 ALA B C 1
ATOM 2911 O O . ALA B 1 46 ? -19.469 -1.644 -15.148 1 94 46 ALA B O 1
ATOM 2912 N N . SER B 1 47 ? -19.344 0.199 -13.828 1 97.06 47 SER B N 1
ATOM 2913 C CA . SER B 1 47 ? -17.953 0.472 -14.133 1 97.06 47 SER B CA 1
ATOM 2914 C C . SER B 1 47 ? -17.25 1.151 -12.961 1 97.06 47 SER B C 1
ATOM 2916 O O . SER B 1 47 ? -17.906 1.66 -12.047 1 97.06 47 SER B O 1
ATOM 2918 N N . VAL B 1 48 ? -15.953 1.072 -13.008 1 96.19 48 VAL B N 1
ATOM 2919 C CA . VAL B 1 48 ? -15.156 1.731 -11.977 1 96.19 48 VAL B CA 1
ATOM 2920 C C . VAL B 1 48 ? -13.852 2.24 -12.586 1 96.19 48 VAL B C 1
ATOM 2922 O O . VAL B 1 48 ? -13.328 1.648 -13.531 1 96.19 48 VAL B O 1
ATOM 2925 N N . ASN B 1 49 ? -13.438 3.408 -12.18 1 95.56 49 ASN B N 1
ATOM 2926 C CA . ASN B 1 49 ? -12.055 3.865 -12.289 1 95.56 49 ASN B CA 1
ATOM 2927 C C . ASN B 1 49 ? -11.328 3.787 -10.953 1 95.56 49 ASN B C 1
ATOM 2929 O O . ASN B 1 49 ? -11.797 4.336 -9.953 1 95.56 49 ASN B O 1
ATOM 2933 N N . ARG B 1 50 ? -10.203 3.074 -10.938 1 96.19 50 ARG B N 1
ATOM 2934 C CA . ARG B 1 50 ? -9.508 2.898 -9.672 1 96.19 50 ARG B CA 1
ATOM 2935 C C . ARG B 1 50 ? -7.996 2.906 -9.867 1 96.19 50 ARG B C 1
ATOM 2937 O O . ARG B 1 50 ? -7.512 2.762 -10.992 1 96.19 50 ARG B O 1
ATOM 2944 N N . LEU B 1 51 ? -7.312 3.254 -8.812 1 96.69 51 LEU B N 1
ATOM 2945 C CA . LEU B 1 51 ? -5.883 2.975 -8.727 1 96.69 51 LEU B CA 1
ATOM 2946 C C . LEU B 1 51 ? -5.629 1.648 -8.016 1 96.69 51 LEU B C 1
ATOM 2948 O O . LEU B 1 51 ? -5.887 1.521 -6.82 1 96.69 51 LEU B O 1
ATOM 2952 N N . ASN B 1 52 ? -5.191 0.714 -8.789 1 94.88 52 ASN B N 1
ATOM 2953 C CA . ASN B 1 52 ? -4.82 -0.581 -8.227 1 94.88 52 ASN B CA 1
ATOM 2954 C C . ASN B 1 52 ? -3.354 -0.614 -7.812 1 94.88 52 ASN B C 1
ATOM 2956 O O . ASN B 1 52 ? -2.463 -0.565 -8.664 1 94.88 52 ASN B O 1
ATOM 2960 N N . GLY B 1 53 ? -3.127 -0.794 -6.527 1 94.06 53 GLY B N 1
ATOM 2961 C CA . GLY B 1 53 ? -1.776 -0.745 -5.988 1 94.06 53 GLY B CA 1
ATOM 2962 C C . GLY B 1 53 ? -1.166 -2.119 -5.781 1 94.06 53 GLY B C 1
ATOM 2963 O O . GLY B 1 53 ? -0.003 -2.234 -5.391 1 94.06 53 GLY B O 1
ATOM 2964 N N . SER B 1 54 ? -1.893 -3.162 -5.996 1 94.44 54 SER B N 1
ATOM 2965 C CA . SER B 1 54 ? -1.326 -4.504 -5.914 1 94.44 54 SER B CA 1
ATOM 2966 C C . SER B 1 54 ? -0.418 -4.797 -7.102 1 94.44 54 SER B C 1
ATOM 2968 O O . SER B 1 54 ? 0.465 -5.656 -7.02 1 94.44 54 SER B O 1
ATOM 2970 N N . GLY B 1 55 ? -0.719 -4.082 -8.195 1 95.88 55 GLY B N 1
ATOM 2971 C CA . GLY B 1 55 ? 0.088 -4.242 -9.398 1 95.88 55 GLY B CA 1
ATOM 2972 C C . GLY B 1 55 ? -0.719 -4.684 -10.602 1 95.88 55 GLY B C 1
ATOM 2973 O O . GLY B 1 55 ? -1.653 -5.477 -10.477 1 95.88 55 GLY B O 1
ATOM 2974 N N . GLY B 1 56 ? -0.266 -4.18 -11.75 1 97.06 56 GLY B N 1
ATOM 2975 C CA . GLY B 1 56 ? -0.874 -4.578 -13.008 1 97.06 56 GLY B CA 1
ATOM 2976 C C . GLY B 1 56 ? 0.054 -5.395 -13.883 1 97.06 56 GLY B C 1
ATOM 2977 O O . GLY B 1 56 ? -0.398 -6.082 -14.805 1 97.06 56 GLY B O 1
ATOM 2978 N N . ASN B 1 57 ? 1.284 -5.266 -13.625 1 97.94 57 ASN B N 1
ATOM 2979 C CA . ASN B 1 57 ? 2.301 -6.039 -14.328 1 97.94 57 ASN B CA 1
ATOM 2980 C C . ASN B 1 57 ? 2.965 -7.059 -13.414 1 97.94 57 ASN B C 1
ATOM 2982 O O . ASN B 1 57 ? 3.076 -8.234 -13.766 1 97.94 57 ASN B O 1
ATOM 2986 N N . GLN B 1 58 ? 3.426 -6.633 -12.273 1 97.5 58 GLN B N 1
ATOM 2987 C CA . GLN B 1 58 ? 3.936 -7.488 -11.211 1 97.5 58 GLN B CA 1
ATOM 2988 C C . GLN B 1 58 ? 3.287 -7.145 -9.875 1 97.5 58 GLN B C 1
ATOM 2990 O O . GLN B 1 58 ? 2.838 -6.016 -9.664 1 97.5 58 GLN B O 1
ATOM 2995 N N . ILE B 1 59 ? 3.258 -8.125 -8.992 1 96.88 59 ILE B N 1
ATOM 2996 C CA . ILE B 1 59 ? 2.676 -7.887 -7.676 1 96.88 59 ILE B CA 1
ATOM 2997 C C . ILE B 1 59 ? 3.6 -6.988 -6.855 1 96.88 59 ILE B C 1
ATOM 2999 O O . ILE B 1 59 ? 4.797 -7.262 -6.738 1 96.88 59 ILE B O 1
ATOM 3003 N N . SER B 1 60 ? 3.045 -5.883 -6.336 1 97.94 60 SER B N 1
ATOM 3004 C CA . SER B 1 60 ? 3.801 -5.023 -5.43 1 97.94 60 SER B CA 1
ATOM 3005 C C . SER B 1 60 ? 4.199 -5.77 -4.16 1 97.94 60 SER B C 1
ATOM 3007 O O . SER B 1 60 ? 3.379 -6.477 -3.568 1 97.94 60 SER B O 1
ATOM 3009 N N . ARG B 1 61 ? 5.488 -5.527 -3.734 1 97.5 61 ARG B N 1
ATOM 3010 C CA . ARG B 1 61 ? 5.992 -6.285 -2.594 1 97.5 61 ARG B CA 1
ATOM 3011 C C . ARG B 1 61 ? 7.242 -5.637 -2.01 1 97.5 61 ARG B C 1
ATOM 3013 O O . ARG B 1 61 ? 7.926 -4.871 -2.691 1 97.5 61 ARG B O 1
ATOM 3020 N N . LEU B 1 62 ? 7.465 -5.855 -0.793 1 96.94 62 LEU B N 1
ATOM 3021 C CA . LEU B 1 62 ? 8.68 -5.531 -0.06 1 96.94 62 LEU B CA 1
ATOM 3022 C C . LEU B 1 62 ? 9.18 -6.734 0.729 1 96.94 62 LEU B C 1
ATOM 3024 O O . LEU B 1 62 ? 8.398 -7.402 1.41 1 96.94 62 LEU B O 1
ATOM 3028 N N . GLY B 1 63 ? 10.586 -6.996 0.617 1 97.06 63 GLY B N 1
ATOM 3029 C CA . GLY B 1 63 ? 11.055 -8.195 1.28 1 97.06 63 GLY B CA 1
ATOM 3030 C C . GLY B 1 63 ? 12.492 -8.086 1.77 1 97.06 63 GLY B C 1
ATOM 3031 O O . GLY B 1 63 ? 13.188 -7.117 1.452 1 97.06 63 GLY B O 1
ATOM 3032 N N . PHE B 1 64 ? 12.797 -9.023 2.588 1 96.56 64 PHE B N 1
ATOM 3033 C CA . PHE B 1 64 ? 14.117 -9.219 3.166 1 96.56 64 PHE B CA 1
ATOM 3034 C C . PHE B 1 64 ? 14.602 -10.648 2.943 1 96.56 64 PHE B C 1
ATOM 3036 O O . PHE B 1 64 ? 13.836 -11.602 3.088 1 96.56 64 PHE B O 1
ATOM 3043 N N . ARG B 1 65 ? 15.828 -10.734 2.533 1 96.62 65 ARG B N 1
ATOM 3044 C CA . ARG B 1 65 ? 16.375 -12.078 2.408 1 96.62 65 ARG B CA 1
ATOM 3045 C C . ARG B 1 65 ? 17.859 -12.109 2.809 1 96.62 65 ARG B C 1
ATOM 3047 O O . ARG B 1 65 ? 18.531 -11.078 2.783 1 96.62 65 ARG B O 1
ATOM 3054 N N . GLY B 1 66 ? 18.297 -13.352 3.24 1 95.62 66 GLY B N 1
ATOM 3055 C CA . GLY B 1 66 ? 19.688 -13.578 3.6 1 95.62 66 GLY B CA 1
ATOM 3056 C C . GLY B 1 66 ? 20.125 -15.016 3.398 1 95.62 66 GLY B C 1
ATOM 3057 O O . GLY B 1 66 ? 19.297 -15.93 3.387 1 95.62 66 GLY B O 1
ATOM 3058 N N . VAL B 1 67 ? 21.375 -15.094 3.105 1 94.38 67 VAL B N 1
ATOM 3059 C CA . VAL B 1 67 ? 21.984 -16.422 2.973 1 94.38 67 VAL B CA 1
ATOM 3060 C C . VAL B 1 67 ? 23.312 -16.453 3.713 1 94.38 67 VAL B C 1
ATOM 3062 O O . VAL B 1 67 ? 24.078 -15.477 3.676 1 94.38 67 VAL B O 1
ATOM 3065 N N . GLU B 1 68 ? 23.516 -17.516 4.434 1 95.31 68 GLU B N 1
ATOM 3066 C CA . GLU B 1 68 ? 24.797 -17.766 5.09 1 95.31 68 GLU B CA 1
ATOM 3067 C C . GLU B 1 68 ? 25.422 -19.078 4.594 1 95.31 68 GLU B C 1
ATOM 3069 O O . GLU B 1 68 ? 24.797 -20.141 4.66 1 95.31 68 GLU B O 1
ATOM 3074 N N . ASP B 1 69 ? 26.625 -18.938 4.133 1 94.62 69 ASP B N 1
ATOM 3075 C CA . ASP B 1 69 ? 27.391 -20.125 3.789 1 94.62 69 ASP B CA 1
ATOM 3076 C C . ASP B 1 69 ? 27.875 -20.859 5.043 1 94.62 69 ASP B C 1
ATOM 3078 O O . ASP B 1 69 ? 28.484 -20.25 5.926 1 94.62 69 ASP B O 1
ATOM 3082 N N . LEU B 1 70 ? 27.594 -22.156 5.062 1 94.88 70 LEU B N 1
ATOM 3083 C CA . LEU B 1 70 ? 27.953 -22.938 6.246 1 94.88 70 LEU B CA 1
ATOM 3084 C C . LEU B 1 70 ? 29.172 -23.812 5.961 1 94.88 70 LEU B C 1
ATOM 3086 O O . LEU B 1 70 ? 29.641 -24.531 6.848 1 94.88 70 LEU B O 1
ATOM 3090 N N . GLY B 1 71 ? 29.609 -23.766 4.777 1 94.81 71 GLY B N 1
ATOM 3091 C CA . GLY B 1 71 ? 30.719 -24.594 4.355 1 94.81 71 GLY B CA 1
ATOM 3092 C C . GLY B 1 71 ? 30.297 -25.953 3.855 1 94.81 71 GLY B C 1
ATOM 3093 O O . GLY B 1 71 ? 29.219 -26.438 4.195 1 94.81 71 GLY B O 1
ATOM 3094 N N . GLY B 1 72 ? 31.125 -26.609 2.93 1 96.19 72 GLY B N 1
ATOM 3095 C CA . GLY B 1 72 ? 30.906 -27.953 2.443 1 96.19 72 GLY B CA 1
ATOM 3096 C C . GLY B 1 72 ? 29.688 -28.062 1.54 1 96.19 72 GLY B C 1
ATOM 3097 O O . GLY B 1 72 ? 29.047 -29.125 1.471 1 96.19 72 GLY B O 1
ATOM 3098 N N . GLY B 1 73 ? 29.297 -27.016 0.919 1 95.69 73 GLY B N 1
ATOM 3099 C CA . GLY B 1 73 ? 28.141 -27.047 0.024 1 95.69 73 GLY B CA 1
ATOM 3100 C C . GLY B 1 73 ? 26.828 -26.828 0.739 1 95.69 73 GLY B C 1
ATOM 3101 O O . GLY B 1 73 ? 25.766 -26.953 0.133 1 95.69 73 GLY B O 1
ATOM 3102 N N . LEU B 1 74 ? 26.859 -26.516 1.997 1 95.62 74 LEU B N 1
ATOM 3103 C CA . LEU B 1 74 ? 25.672 -26.25 2.807 1 95.62 74 LEU B CA 1
ATOM 3104 C C . LEU B 1 74 ? 25.484 -24.75 3.01 1 95.62 74 LEU B C 1
ATOM 3106 O O . LEU B 1 74 ? 26.469 -24.016 3.207 1 95.62 74 LEU B O 1
ATOM 3110 N N . SER B 1 75 ? 24.281 -24.328 2.91 1 96.19 75 SER B N 1
ATOM 3111 C CA . SER B 1 75 ? 23.969 -22.938 3.229 1 96.19 75 SER B CA 1
ATOM 3112 C C . SER B 1 75 ? 22.609 -22.828 3.932 1 96.19 75 SER B C 1
ATOM 3114 O O . SER B 1 75 ? 21.75 -23.672 3.754 1 96.19 75 SER B O 1
ATOM 3116 N N . ALA B 1 76 ? 22.438 -21.844 4.844 1 96.38 76 ALA B N 1
ATOM 3117 C CA . ALA B 1 76 ? 21.172 -21.469 5.477 1 96.38 76 ALA B CA 1
ATOM 3118 C C . ALA B 1 76 ? 20.641 -20.172 4.891 1 96.38 76 ALA B C 1
ATOM 3120 O O . ALA B 1 76 ? 21.406 -19.281 4.52 1 96.38 76 ALA B O 1
ATOM 3121 N N . GLY B 1 77 ? 19.359 -20.125 4.773 1 96 77 GLY B N 1
ATOM 3122 C CA . GLY B 1 77 ? 18.766 -18.906 4.234 1 96 77 GLY B CA 1
ATOM 3123 C C . GLY B 1 77 ? 17.391 -18.594 4.812 1 96 77 GLY B C 1
ATOM 3124 O O . GLY B 1 77 ? 16.812 -19.438 5.504 1 96 77 GLY B O 1
ATOM 3125 N N . PHE B 1 78 ? 16.969 -17.359 4.582 1 97.25 78 PHE B N 1
ATOM 3126 C CA . PHE B 1 78 ? 15.609 -16.969 4.914 1 97.25 78 PHE B CA 1
ATOM 3127 C C . PHE B 1 78 ? 15.055 -16 3.875 1 97.25 78 PHE B C 1
ATOM 3129 O O . PHE B 1 78 ? 15.82 -15.344 3.164 1 97.25 78 PHE B O 1
ATOM 3136 N N . VAL B 1 79 ? 13.797 -16.016 3.717 1 97.38 79 VAL B N 1
ATOM 3137 C CA . VAL B 1 79 ? 13.078 -15.031 2.92 1 97.38 79 VAL B CA 1
ATOM 3138 C C . VAL B 1 79 ? 11.836 -14.562 3.676 1 97.38 79 VAL B C 1
ATOM 3140 O O . VAL B 1 79 ? 11.062 -15.375 4.188 1 97.38 79 VAL B O 1
ATOM 3143 N N . LEU B 1 80 ? 11.68 -13.266 3.848 1 97.69 80 LEU B N 1
ATOM 3144 C CA . LEU B 1 80 ? 10.477 -12.57 4.285 1 97.69 80 LEU B CA 1
ATOM 3145 C C . LEU B 1 80 ? 9.953 -11.641 3.193 1 97.69 80 LEU B C 1
ATOM 3147 O O . LEU B 1 80 ? 10.641 -10.703 2.789 1 97.69 80 LEU B O 1
ATOM 3151 N N . ASP B 1 81 ? 8.758 -11.953 2.689 1 97.19 81 ASP B N 1
ATOM 3152 C CA . ASP B 1 81 ? 8.18 -11.266 1.535 1 97.19 81 ASP B CA 1
ATOM 3153 C C . ASP B 1 81 ? 6.746 -10.828 1.813 1 97.19 81 ASP B C 1
ATOM 3155 O O . ASP B 1 81 ? 5.863 -11.664 2.006 1 97.19 81 ASP B O 1
ATOM 3159 N N . MET B 1 82 ? 6.535 -9.492 1.826 1 95.75 82 MET B N 1
ATOM 3160 C CA . MET B 1 82 ? 5.188 -8.992 2.072 1 95.75 82 MET B CA 1
ATOM 3161 C C . MET B 1 82 ? 4.582 -8.406 0.802 1 95.75 82 MET B C 1
ATOM 3163 O O . MET B 1 82 ? 5.227 -7.617 0.111 1 95.75 82 MET B O 1
ATOM 3167 N N . GLY B 1 83 ? 3.402 -8.836 0.469 1 94.38 83 GLY B N 1
ATOM 3168 C CA . GLY B 1 83 ? 2.623 -8.125 -0.532 1 94.38 83 GLY B CA 1
ATOM 3169 C C . GLY B 1 83 ? 2.111 -6.781 -0.048 1 94.38 83 GLY B C 1
ATOM 3170 O O . GLY B 1 83 ? 1.816 -6.617 1.138 1 94.38 83 GLY B O 1
ATOM 3171 N N . LEU B 1 84 ? 2.037 -5.824 -1.019 1 93.19 84 LEU B N 1
ATOM 3172 C CA . LEU B 1 84 ? 1.635 -4.473 -0.647 1 93.19 84 LEU B CA 1
ATOM 3173 C C . LEU B 1 84 ? 0.633 -3.906 -1.649 1 93.19 84 LEU B C 1
ATOM 3175 O O . LEU B 1 84 ? 0.669 -4.254 -2.832 1 93.19 84 LEU B O 1
ATOM 3179 N N . ASN B 1 85 ? -0.276 -3.131 -1.116 1 94.81 85 ASN B N 1
ATOM 3180 C CA . ASN B 1 85 ? -1.084 -2.234 -1.936 1 94.81 85 ASN B CA 1
ATOM 3181 C C . ASN B 1 85 ? -0.56 -0.803 -1.886 1 94.81 85 ASN B C 1
ATOM 3183 O O . ASN B 1 85 ? -0.875 -0.054 -0.959 1 94.81 85 ASN B O 1
ATOM 3187 N N . VAL B 1 86 ? 0.059 -0.442 -2.902 1 95.75 86 VAL B N 1
ATOM 3188 C CA . VAL B 1 86 ? 0.774 0.83 -2.943 1 95.75 86 VAL B CA 1
ATOM 3189 C C . VAL B 1 86 ? -0.22 1.984 -2.842 1 95.75 86 VAL B C 1
ATOM 3191 O O . VAL B 1 86 ? 0.097 3.037 -2.281 1 95.75 86 VAL B O 1
ATOM 3194 N N . ASP B 1 87 ? -1.336 1.808 -3.334 1 95.69 87 ASP B N 1
ATOM 3195 C CA . ASP B 1 87 ? -2.311 2.887 -3.465 1 95.69 87 ASP B CA 1
ATOM 3196 C C . ASP B 1 87 ? -2.949 3.217 -2.119 1 95.69 87 ASP B C 1
ATOM 3198 O O . ASP B 1 87 ? -3.561 4.273 -1.958 1 95.69 87 ASP B O 1
ATOM 3202 N N . THR B 1 88 ? -2.855 2.314 -1.151 1 93.69 88 THR B N 1
ATOM 3203 C CA . THR B 1 88 ? -3.518 2.533 0.13 1 93.69 88 THR B CA 1
ATOM 3204 C C . THR B 1 88 ? -2.529 2.379 1.282 1 93.69 88 THR B C 1
ATOM 3206 O O . THR B 1 88 ? -2.811 2.793 2.408 1 93.69 88 THR B O 1
ATOM 3209 N N . GLY B 1 89 ? -1.404 1.717 1.005 1 92.5 89 GLY B N 1
ATOM 3210 C CA . GLY B 1 89 ? -0.43 1.439 2.047 1 92.5 89 GLY B CA 1
ATOM 3211 C C . GLY B 1 89 ? -0.756 0.195 2.854 1 92.5 89 GLY B C 1
ATOM 3212 O O . GLY B 1 89 ? -0.083 -0.105 3.842 1 92.5 89 GLY B O 1
ATOM 3213 N N . THR B 1 90 ? -1.739 -0.56 2.479 1 91.12 90 THR B N 1
ATOM 3214 C CA . THR B 1 90 ? -2.121 -1.77 3.199 1 91.12 90 THR B CA 1
ATOM 3215 C C . THR B 1 90 ? -1.342 -2.975 2.682 1 91.12 90 THR B C 1
ATOM 3217 O O . THR B 1 90 ? -0.671 -2.893 1.65 1 91.12 90 THR B O 1
ATOM 3220 N N . GLY B 1 91 ? -1.373 -4.062 3.439 1 90.12 91 GLY B N 1
ATOM 3221 C CA . GLY B 1 91 ? -0.725 -5.305 3.049 1 90.12 91 GLY B CA 1
ATOM 3222 C C . GLY B 1 91 ? -1.7 -6.359 2.568 1 90.12 91 GLY B C 1
ATOM 3223 O O . GLY B 1 91 ? -2.875 -6.066 2.336 1 90.12 91 GLY B O 1
ATOM 3224 N N . GLY B 1 92 ? -1.072 -7.559 2.266 1 87.75 92 GLY B N 1
ATOM 3225 C CA . GLY B 1 92 ? -1.877 -8.711 1.89 1 87.75 92 GLY B CA 1
ATOM 3226 C C . GLY B 1 92 ? -2.33 -9.539 3.08 1 87.75 92 GLY B C 1
ATOM 3227 O O . GLY B 1 92 ? -1.83 -9.359 4.191 1 87.75 92 GLY B O 1
ATOM 3228 N N . VAL B 1 93 ? -3.264 -10.398 2.814 1 85.44 93 VAL B N 1
ATOM 3229 C CA . VAL B 1 93 ? -3.838 -11.234 3.861 1 85.44 93 VAL B CA 1
ATOM 3230 C C . VAL B 1 93 ? -3.125 -12.586 3.893 1 85.44 93 VAL B C 1
ATOM 3232 O O . VAL B 1 93 ? -2.6 -13.047 2.873 1 85.44 93 VAL B O 1
ATOM 3235 N N . THR B 1 94 ? -3.07 -13.219 5.07 1 88.69 94 THR B N 1
ATOM 3236 C CA . THR B 1 94 ? -2.502 -14.547 5.277 1 88.69 94 THR B CA 1
ATOM 3237 C C . THR B 1 94 ? -3.545 -15.492 5.855 1 88.69 94 THR B C 1
ATOM 3239 O O . THR B 1 94 ? -4.727 -15.156 5.926 1 88.69 94 THR B O 1
ATOM 3242 N N . SER B 1 95 ? -3.154 -16.828 6.027 1 91.12 95 SER B N 1
ATOM 3243 C CA . SER B 1 95 ? -3.939 -17.828 6.73 1 91.12 95 SER B CA 1
ATOM 3244 C C . SER B 1 95 ? -3.086 -18.594 7.742 1 91.12 95 SER B C 1
ATOM 3246 O O . SER B 1 95 ? -2.082 -19.203 7.375 1 91.12 95 SER B O 1
ATOM 3248 N N . ALA B 1 96 ? -3.561 -18.562 8.953 1 86.06 96 ALA B N 1
ATOM 3249 C CA . ALA B 1 96 ? -2.744 -19.156 10.008 1 86.06 96 ALA B CA 1
ATOM 3250 C C . ALA B 1 96 ? -2.822 -20.672 9.977 1 86.06 96 ALA B C 1
ATOM 3252 O O . ALA B 1 96 ? -1.887 -21.359 10.398 1 86.06 96 ALA B O 1
ATOM 3253 N N . ASN B 1 97 ? -3.973 -21.188 9.391 1 90.12 97 ASN B N 1
ATOM 3254 C CA . ASN B 1 97 ? -4.23 -22.609 9.531 1 90.12 97 ASN B CA 1
ATOM 3255 C C . ASN B 1 97 ? -4.598 -23.25 8.195 1 90.12 97 ASN B C 1
ATOM 3257 O O . ASN B 1 97 ? -5.023 -24.406 8.148 1 90.12 97 ASN B O 1
ATOM 3261 N N . ASN B 1 98 ? -4.539 -22.453 7.086 1 94.25 98 ASN B N 1
ATOM 3262 C CA . ASN B 1 98 ? -4.867 -22.891 5.73 1 94.25 98 ASN B CA 1
ATOM 3263 C C . ASN B 1 98 ? -6.359 -23.156 5.578 1 94.25 98 ASN B C 1
ATOM 3265 O O . ASN B 1 98 ? -6.766 -23.938 4.703 1 94.25 98 ASN B O 1
ATOM 3269 N N . GLN B 1 99 ? -7.207 -22.672 6.512 1 91.62 99 GLN B N 1
ATOM 3270 C CA . GLN B 1 99 ? -8.641 -22.922 6.461 1 91.62 99 GLN B CA 1
ATOM 3271 C C . GLN B 1 99 ? -9.422 -21.625 6.258 1 91.62 99 GLN B C 1
ATOM 3273 O O . GLN B 1 99 ? -10.398 -21.594 5.504 1 91.62 99 GLN B O 1
ATOM 3278 N N . THR B 1 100 ? -8.992 -20.625 6.926 1 87.75 100 THR B N 1
ATOM 3279 C CA . THR B 1 100 ? -9.656 -19.328 6.848 1 87.75 100 THR B CA 1
ATOM 3280 C C . THR B 1 100 ? -8.641 -18.203 6.648 1 87.75 100 THR B C 1
ATOM 3282 O O . THR B 1 100 ? -7.539 -18.266 7.203 1 87.75 100 THR B O 1
ATOM 3285 N N . ALA B 1 101 ? -9.055 -17.203 5.82 1 81.56 101 ALA B N 1
ATOM 3286 C CA . ALA B 1 101 ? -8.219 -16.016 5.672 1 81.56 101 ALA B CA 1
ATOM 3287 C C . ALA B 1 101 ? -8.211 -15.195 6.953 1 81.56 101 ALA B C 1
ATOM 3289 O O . ALA B 1 101 ? -9.242 -15.055 7.621 1 81.56 101 ALA B O 1
ATOM 3290 N N . ALA B 1 102 ? -6.984 -14.617 7.277 1 74.44 102 ALA B N 1
ATOM 3291 C CA . ALA B 1 102 ? -6.918 -13.68 8.398 1 74.44 102 ALA B CA 1
ATOM 3292 C C . ALA B 1 102 ? -7.637 -12.375 8.062 1 74.44 102 ALA B C 1
ATOM 3294 O O . ALA B 1 102 ? -7.766 -12.016 6.887 1 74.44 102 ALA B O 1
ATOM 3295 N N . ALA B 1 103 ? -8.164 -11.648 9.086 1 64.06 103 ALA B N 1
ATOM 3296 C CA . ALA B 1 103 ? -8.742 -10.328 8.891 1 64.06 103 ALA B CA 1
ATOM 3297 C C . ALA B 1 103 ? -7.668 -9.305 8.516 1 64.06 103 ALA B C 1
ATOM 3299 O O . ALA B 1 103 ? -6.512 -9.438 8.93 1 64.06 103 ALA B O 1
ATOM 3300 N N . SER B 1 104 ? -7.75 -8.656 7.441 1 62 104 SER B N 1
ATOM 3301 C CA . SER B 1 104 ? -6.797 -7.648 7 1 62 104 SER B CA 1
ATOM 3302 C C . SER B 1 104 ? -6.465 -6.672 8.117 1 62 104 SER B C 1
ATOM 3304 O O . SER B 1 104 ? -7.355 -6.027 8.672 1 62 104 SER B O 1
ATOM 3306 N N . SER B 1 105 ? -5.348 -6.773 8.953 1 61.22 105 SER B N 1
ATOM 3307 C CA . SER B 1 105 ? -5.078 -5.82 10.023 1 61.22 105 SER B CA 1
ATOM 3308 C C . SER B 1 105 ? -3.787 -5.051 9.766 1 61.22 105 SER B C 1
ATOM 3310 O O . SER B 1 105 ? -3.596 -3.955 10.305 1 61.22 105 SER B O 1
ATOM 3312 N N . GLY B 1 106 ? -2.98 -5.418 8.883 1 78.31 106 GLY B N 1
ATOM 3313 C CA . GLY B 1 106 ? -1.688 -4.77 8.742 1 78.31 106 GLY B CA 1
ATOM 3314 C C . GLY B 1 106 ? -0.776 -5.461 7.746 1 78.31 106 GLY B C 1
ATOM 3315 O O . GLY B 1 106 ? -1.221 -6.324 6.988 1 78.31 106 GLY B O 1
ATOM 3316 N N . LEU B 1 107 ? 0.418 -4.961 7.77 1 88.19 107 LEU B N 1
ATOM 3317 C CA . LEU B 1 107 ? 1.408 -5.621 6.926 1 88.19 107 LEU B CA 1
ATOM 3318 C C . LEU B 1 107 ? 1.727 -7.016 7.453 1 88.19 107 LEU B C 1
ATOM 3320 O O . LEU B 1 107 ? 1.816 -7.223 8.664 1 88.19 107 LEU B O 1
ATOM 3324 N N . ALA B 1 108 ? 1.755 -7.957 6.594 1 88.62 108 ALA B N 1
ATOM 3325 C CA . ALA B 1 108 ? 2.158 -9.328 6.895 1 88.62 108 ALA B CA 1
ATOM 3326 C C . ALA B 1 108 ? 3.092 -9.875 5.816 1 88.62 108 ALA B C 1
ATOM 3328 O O . ALA B 1 108 ? 2.996 -9.484 4.648 1 88.62 108 ALA B O 1
ATOM 3329 N N . PHE B 1 109 ? 3.986 -10.664 6.277 1 93.81 109 PHE B N 1
ATOM 3330 C CA . PHE B 1 109 ? 4.754 -11.406 5.285 1 93.81 109 PHE B CA 1
ATOM 3331 C C . PHE B 1 109 ? 3.91 -12.516 4.672 1 93.81 109 PHE B C 1
ATOM 3333 O O . PHE B 1 109 ? 4.238 -13.703 4.801 1 93.81 109 PHE B O 1
ATOM 3340 N N . ASN B 1 110 ? 2.9 -12.039 3.926 1 94.12 110 ASN B N 1
ATOM 3341 C CA . ASN B 1 110 ? 1.856 -12.938 3.449 1 94.12 110 ASN B CA 1
ATOM 3342 C C . ASN B 1 110 ? 2.32 -13.742 2.24 1 94.12 110 ASN B C 1
ATOM 3344 O O . ASN B 1 110 ? 1.761 -14.797 1.939 1 94.12 110 ASN B O 1
ATOM 3348 N N . ARG B 1 111 ? 3.328 -13.328 1.532 1 96.19 111 ARG B N 1
ATOM 3349 C CA . ARG B 1 111 ? 3.738 -14.008 0.307 1 96.19 111 ARG B CA 1
ATOM 3350 C C . ARG B 1 111 ? 4.695 -15.156 0.609 1 96.19 111 ARG B C 1
ATOM 3352 O O . ARG B 1 111 ? 4.43 -16.297 0.247 1 96.19 111 ARG B O 1
ATOM 3359 N N . ARG B 1 112 ? 5.766 -14.82 1.287 1 97.5 112 ARG B N 1
ATOM 3360 C CA . ARG B 1 112 ? 6.711 -15.852 1.714 1 97.5 112 ARG B CA 1
ATOM 3361 C C . ARG B 1 112 ? 7.305 -15.516 3.08 1 97.5 112 ARG B C 1
ATOM 3363 O O . ARG B 1 112 ? 7.621 -14.359 3.359 1 97.5 112 ARG B O 1
ATOM 3370 N N . SER B 1 113 ? 7.379 -16.422 3.932 1 97.81 113 SER B N 1
ATOM 3371 C CA . SER B 1 113 ? 8.008 -16.359 5.25 1 97.81 113 SER B CA 1
ATOM 3372 C C . SER B 1 113 ? 8.656 -17.703 5.602 1 97.81 113 SER B C 1
ATOM 3374 O O . SER B 1 113 ? 8.031 -18.562 6.211 1 97.81 113 SER B O 1
ATOM 3376 N N . THR B 1 114 ? 10.016 -17.766 5.234 1 98.12 114 THR B N 1
ATOM 3377 C CA . THR B 1 114 ? 10.602 -19.109 5.328 1 98.12 114 THR B CA 1
ATOM 3378 C C . THR B 1 114 ? 12.023 -19.031 5.867 1 98.12 114 THR B C 1
ATOM 3380 O O . THR B 1 114 ? 12.695 -18 5.73 1 98.12 114 THR B O 1
ATOM 3383 N N . VAL B 1 115 ? 12.438 -20.125 6.48 1 97.81 115 VAL B N 1
ATOM 3384 C CA . VAL B 1 115 ? 13.836 -20.469 6.746 1 97.81 115 VAL B CA 1
ATOM 3385 C C . VAL B 1 115 ? 14.195 -21.75 6.004 1 97.81 115 VAL B C 1
ATOM 3387 O O . VAL B 1 115 ? 13.352 -22.641 5.824 1 97.81 115 VAL B O 1
ATOM 3390 N N . SER B 1 116 ? 15.477 -21.828 5.539 1 97.94 116 SER B N 1
ATOM 3391 C CA . SER B 1 116 ? 15.82 -22.984 4.727 1 97.94 116 SER B CA 1
ATOM 3392 C C . SER B 1 116 ? 17.25 -23.453 4.996 1 97.94 116 SER B C 1
ATOM 3394 O O . SER B 1 116 ? 18.078 -22.672 5.465 1 97.94 116 SER B O 1
ATOM 3396 N N . LEU B 1 117 ? 17.453 -24.656 4.844 1 97.25 117 LEU B N 1
ATOM 3397 C CA . LEU B 1 117 ? 18.766 -25.297 4.727 1 97.25 117 LEU B CA 1
ATOM 3398 C C . LEU B 1 117 ? 18.953 -25.891 3.334 1 97.25 117 LEU B C 1
ATOM 3400 O O . LEU B 1 117 ? 18.125 -26.688 2.877 1 97.25 117 LEU B O 1
ATOM 3404 N N . SER B 1 118 ? 20.062 -25.5 2.697 1 97.12 118 SER B N 1
ATOM 3405 C CA . SER B 1 118 ? 20.297 -25.906 1.319 1 97.12 118 SER B CA 1
ATOM 3406 C C . SER B 1 118 ? 21.641 -26.641 1.181 1 97.12 118 SER B C 1
ATOM 3408 O O . SER B 1 118 ? 22.609 -26.281 1.843 1 97.12 118 SER B O 1
ATOM 3410 N N . SER B 1 119 ? 21.609 -27.594 0.326 1 97.62 119 SER B N 1
ATOM 3411 C CA . SER B 1 119 ? 22.797 -28.359 -0.06 1 97.62 119 SER B CA 1
ATOM 3412 C C . SER B 1 119 ? 22.922 -28.438 -1.577 1 97.62 119 SER B C 1
ATOM 3414 O O . SER B 1 119 ? 21.953 -28.719 -2.279 1 97.62 119 SER B O 1
ATOM 3416 N N . THR B 1 120 ? 24.125 -28.234 -2.074 1 95.38 120 THR B N 1
ATOM 3417 C CA . THR B 1 120 ? 24.359 -28.359 -3.51 1 95.38 120 THR B CA 1
ATOM 3418 C C . THR B 1 120 ? 24.109 -29.781 -3.984 1 95.38 120 THR B C 1
ATOM 3420 O O . THR B 1 120 ? 23.828 -30.016 -5.16 1 95.38 120 THR B O 1
ATOM 3423 N N . ARG B 1 121 ? 24.125 -30.688 -3.035 1 95.31 121 ARG B N 1
ATOM 3424 C CA . ARG B 1 121 ? 24.016 -32.094 -3.391 1 95.31 121 ARG B CA 1
ATOM 3425 C C . ARG B 1 121 ? 22.609 -32.625 -3.131 1 95.31 121 ARG B C 1
ATOM 3427 O O . ARG B 1 121 ? 22.109 -33.469 -3.871 1 95.31 121 ARG B O 1
ATOM 3434 N N . TRP B 1 122 ? 21.984 -32.156 -2.111 1 97.06 122 TRP B N 1
ATOM 3435 C CA . TRP B 1 122 ? 20.797 -32.875 -1.64 1 97.06 122 TRP B CA 1
ATOM 3436 C C . TRP B 1 122 ? 19.547 -32 -1.836 1 97.06 122 TRP B C 1
ATOM 3438 O O . TRP B 1 122 ? 18.438 -32.469 -1.617 1 97.06 122 TRP B O 1
ATOM 3448 N N . GLY B 1 123 ? 19.781 -30.75 -2.221 1 98.25 123 GLY B N 1
ATOM 3449 C CA . GLY B 1 123 ? 18.625 -29.906 -2.418 1 98.25 123 GLY B CA 1
ATOM 3450 C C . GLY B 1 123 ? 18.344 -28.984 -1.244 1 98.25 123 GLY B C 1
ATOM 3451 O O . GLY B 1 123 ? 19.281 -28.547 -0.558 1 98.25 123 GLY B O 1
ATOM 3452 N N . GLU B 1 124 ? 17.078 -28.516 -1.141 1 98.38 124 GLU B N 1
ATOM 3453 C CA . GLU B 1 124 ? 16.734 -27.516 -0.133 1 98.38 124 GLU B CA 1
ATOM 3454 C C . GLU B 1 124 ? 15.523 -27.953 0.686 1 98.38 124 GLU B C 1
ATOM 3456 O O . GLU B 1 124 ? 14.508 -28.375 0.126 1 98.38 124 GLU B O 1
ATOM 3461 N N . MET B 1 125 ? 15.672 -27.938 1.989 1 98.5 125 MET B N 1
ATOM 3462 C CA . MET B 1 125 ? 14.539 -28.031 2.91 1 98.5 125 MET B CA 1
ATOM 3463 C C . MET B 1 125 ? 14.086 -26.641 3.348 1 98.5 125 MET B C 1
ATOM 3465 O O . MET B 1 125 ? 14.898 -25.828 3.773 1 98.5 125 MET B O 1
ATOM 3469 N N . ARG B 1 126 ? 12.812 -26.422 3.172 1 98.06 126 ARG B N 1
ATOM 3470 C CA . ARG B 1 126 ? 12.266 -25.109 3.459 1 98.06 126 ARG B CA 1
ATOM 3471 C C . ARG B 1 126 ? 11.062 -25.203 4.387 1 98.06 126 ARG B C 1
ATOM 3473 O O . ARG B 1 126 ? 10.133 -25.969 4.129 1 98.06 126 ARG B O 1
ATOM 3480 N N . LEU B 1 127 ? 11.039 -24.438 5.527 1 98.31 127 LEU B N 1
ATOM 3481 C CA . LEU B 1 127 ? 9.961 -24.406 6.508 1 98.31 127 LEU B CA 1
ATOM 3482 C C . LEU B 1 127 ? 9.266 -23.047 6.531 1 98.31 127 LEU B C 1
ATOM 3484 O O . LEU B 1 127 ? 9.93 -22.016 6.426 1 98.31 127 LEU B O 1
ATOM 3488 N N . GLY B 1 128 ? 7.969 -23.016 6.531 1 98.19 128 GLY B N 1
ATOM 3489 C CA . GLY B 1 128 ? 7.238 -21.766 6.68 1 98.19 128 GLY B CA 1
ATOM 3490 C C . GLY B 1 128 ? 6.047 -21.656 5.746 1 98.19 128 GLY B C 1
ATOM 3491 O O . GLY B 1 128 ? 5.281 -22.609 5.598 1 98.19 128 GLY B O 1
ATOM 3492 N N . ARG B 1 129 ? 5.797 -20.469 5.27 1 97.94 129 ARG B N 1
ATOM 3493 C CA . ARG B 1 129 ? 4.75 -20.172 4.297 1 97.94 129 ARG B CA 1
ATOM 3494 C C . ARG B 1 129 ? 5.348 -19.906 2.92 1 97.94 129 ARG B C 1
ATOM 3496 O O . ARG B 1 129 ? 6.273 -19.094 2.781 1 97.94 129 ARG B O 1
ATOM 3503 N N . ASP B 1 130 ? 4.855 -20.562 1.929 1 97.31 130 ASP B N 1
ATOM 3504 C CA . ASP B 1 130 ? 5.414 -20.469 0.583 1 97.31 130 ASP B CA 1
ATOM 3505 C C . ASP B 1 130 ? 4.367 -20.828 -0.47 1 97.31 130 ASP B C 1
ATOM 3507 O O . ASP B 1 130 ? 3.279 -21.297 -0.137 1 97.31 130 ASP B O 1
ATOM 3511 N N . PHE B 1 131 ? 4.766 -20.594 -1.747 1 97.56 131 PHE B N 1
ATOM 3512 C CA . PHE B 1 131 ? 3.936 -21.047 -2.857 1 97.56 131 PHE B CA 1
ATOM 3513 C C . PHE B 1 131 ? 3.732 -22.547 -2.803 1 97.56 131 PHE B C 1
ATOM 3515 O O . PHE B 1 131 ? 4.676 -23.297 -2.537 1 97.56 131 PHE B O 1
ATOM 3522 N N . THR B 1 132 ? 2.498 -22.922 -3.057 1 97.81 132 THR B N 1
ATOM 3523 C CA . THR B 1 132 ? 2.254 -24.359 -3.236 1 97.81 132 THR B CA 1
ATOM 3524 C C . THR B 1 132 ? 2.826 -24.844 -4.566 1 97.81 132 THR B C 1
ATOM 3526 O O . THR B 1 132 ? 2.865 -24.078 -5.543 1 97.81 132 THR B O 1
ATOM 3529 N N . PRO B 1 133 ? 3.219 -26.062 -4.609 1 97.88 133 PRO B N 1
ATOM 3530 C CA . PRO B 1 133 ? 3.719 -26.625 -5.863 1 97.88 133 PRO B CA 1
ATOM 3531 C C . PRO B 1 133 ? 2.748 -26.438 -7.027 1 97.88 133 PRO B C 1
ATOM 3533 O O . PRO B 1 133 ? 3.178 -26.219 -8.164 1 97.88 133 PRO B O 1
ATOM 3536 N N . THR B 1 134 ? 1.49 -26.453 -6.809 1 96.19 134 THR B N 1
ATOM 3537 C CA . THR B 1 134 ? 0.478 -26.422 -7.855 1 96.19 134 THR B CA 1
ATOM 3538 C C . THR B 1 134 ? 0.272 -25 -8.367 1 96.19 134 THR B C 1
ATOM 3540 O O . THR B 1 134 ? -0.367 -24.797 -9.398 1 96.19 134 THR B O 1
ATOM 3543 N N . TYR B 1 135 ? 0.759 -24.062 -7.672 1 96.44 135 TYR B N 1
ATOM 3544 C CA . TYR B 1 135 ? 0.522 -22.688 -8.109 1 96.44 135 TYR B CA 1
ATOM 3545 C C . TYR B 1 135 ? 1.595 -22.25 -9.094 1 96.44 135 TYR B C 1
ATOM 3547 O O . TYR B 1 135 ? 1.34 -21.406 -9.961 1 96.44 135 TYR B O 1
ATOM 3555 N N . TRP B 1 136 ? 2.826 -22.688 -9 1 93.81 136 TRP B N 1
ATOM 3556 C CA . TRP B 1 136 ? 3.975 -22.234 -9.781 1 93.81 136 TRP B CA 1
ATOM 3557 C C . TRP B 1 136 ? 3.658 -22.25 -11.273 1 93.81 136 TRP B C 1
ATOM 3559 O O . TRP B 1 136 ? 3.943 -21.297 -11.984 1 93.81 136 TRP B O 1
ATOM 3569 N N . ASN B 1 137 ? 3.047 -23.266 -11.695 1 93.12 137 ASN B N 1
ATOM 3570 C CA . ASN B 1 137 ? 2.801 -23.391 -13.125 1 93.12 137 ASN B CA 1
ATOM 3571 C C . ASN B 1 137 ? 1.819 -22.344 -13.625 1 93.12 137 ASN B C 1
ATOM 3573 O O . ASN B 1 137 ? 1.921 -21.875 -14.758 1 93.12 137 ASN B O 1
ATOM 3577 N N . LEU B 1 138 ? 0.886 -22.016 -12.766 1 92.5 138 LEU B N 1
ATOM 3578 C CA . LEU B 1 138 ? -0.126 -21.031 -13.148 1 92.5 138 LEU B CA 1
ATOM 3579 C C . LEU B 1 138 ? 0.49 -19.656 -13.305 1 92.5 138 LEU B C 1
ATOM 3581 O O . LEU B 1 138 ? 0.01 -18.844 -14.102 1 92.5 138 LEU B O 1
ATOM 3585 N N . THR B 1 139 ? 1.562 -19.422 -12.625 1 92.44 139 THR B N 1
ATOM 3586 C CA . THR B 1 139 ? 2.252 -18.141 -12.703 1 92.44 139 THR B CA 1
ATOM 3587 C C . THR B 1 139 ? 3.279 -18.141 -13.836 1 92.44 139 THR B C 1
ATOM 3589 O O . THR B 1 139 ? 3.348 -17.203 -14.625 1 92.44 139 THR B O 1
ATOM 3592 N N . LEU B 1 140 ? 4.039 -19.203 -13.977 1 95.12 140 LEU B N 1
ATOM 3593 C CA . LEU B 1 140 ? 5.215 -19.234 -14.844 1 95.12 140 LEU B CA 1
ATOM 3594 C C . LEU B 1 140 ? 4.805 -19.375 -16.297 1 95.12 140 LEU B C 1
ATOM 3596 O O . LEU B 1 140 ? 5.539 -18.969 -17.203 1 95.12 140 LEU B O 1
ATOM 3600 N N . PHE B 1 141 ? 3.682 -19.953 -16.531 1 97.94 141 PHE B N 1
ATOM 3601 C CA . PHE B 1 141 ? 3.314 -20.266 -17.906 1 97.94 141 PHE B CA 1
ATOM 3602 C C . PHE B 1 141 ? 2.131 -19.406 -18.344 1 97.94 141 PHE B C 1
ATOM 3604 O O . PHE B 1 141 ? 1.26 -19.875 -19.078 1 97.94 141 PHE B O 1
ATOM 3611 N N . ASP B 1 142 ? 1.985 -18.25 -17.891 1 98.38 142 ASP B N 1
ATOM 3612 C CA . ASP B 1 142 ? 1.07 -17.188 -18.297 1 98.38 142 ASP B CA 1
ATOM 3613 C C . ASP B 1 142 ? 1.835 -15.977 -18.812 1 98.38 142 ASP B C 1
ATOM 3615 O O . ASP B 1 142 ? 2.6 -15.359 -18.078 1 98.38 142 ASP B O 1
ATOM 3619 N N . PRO B 1 143 ? 1.555 -15.578 -20.047 1 98.38 143 PRO B N 1
ATOM 3620 C CA . PRO B 1 143 ? 2.285 -14.438 -20.609 1 98.38 143 PRO B CA 1
ATOM 3621 C C . PRO B 1 143 ? 2.139 -13.172 -19.781 1 98.38 143 PRO B C 1
ATOM 3623 O O . PRO B 1 143 ? 2.955 -12.258 -19.891 1 98.38 143 PRO B O 1
ATOM 3626 N N . PHE B 1 144 ? 1.117 -13.086 -19 1 98.12 144 PHE B N 1
ATOM 3627 C CA . PHE B 1 144 ? 0.864 -11.891 -18.203 1 98.12 144 PHE B CA 1
ATOM 3628 C C . PHE B 1 144 ? 1.274 -12.109 -16.75 1 98.12 144 PHE B C 1
ATOM 3630 O O . PHE B 1 144 ? 1.164 -11.203 -15.93 1 98.12 144 PHE B O 1
ATOM 3637 N N . GLY B 1 145 ? 1.745 -13.273 -16.422 1 95.38 145 GLY B N 1
ATOM 3638 C CA . GLY B 1 145 ? 1.981 -13.57 -15.023 1 95.38 145 GLY B CA 1
ATOM 3639 C C . GLY B 1 145 ? 0.71 -13.594 -14.195 1 95.38 145 GLY B C 1
ATOM 3640 O O . GLY B 1 145 ? -0.311 -14.133 -14.633 1 95.38 145 GLY B O 1
ATOM 3641 N N . THR B 1 146 ? 0.814 -13.07 -12.961 1 91.88 146 THR B N 1
ATOM 3642 C CA . THR B 1 146 ? -0.324 -13.242 -12.07 1 91.88 146 THR B CA 1
ATOM 3643 C C . THR B 1 146 ? -0.907 -11.891 -11.664 1 91.88 146 THR B C 1
ATOM 3645 O O . THR B 1 146 ? -1.662 -11.797 -10.695 1 91.88 146 THR B O 1
ATOM 3648 N N . ALA B 1 147 ? -0.513 -10.922 -12.297 1 94.38 147 ALA B N 1
ATOM 3649 C CA . ALA B 1 147 ? -0.976 -9.594 -11.914 1 94.38 147 ALA B CA 1
ATOM 3650 C C . ALA B 1 147 ? -1.776 -8.945 -13.047 1 94.38 147 ALA B C 1
ATOM 3652 O O . ALA B 1 147 ? -1.509 -9.188 -14.227 1 94.38 147 ALA B O 1
ATOM 3653 N N . GLY B 1 148 ? -2.797 -8.133 -12.633 1 96.81 148 GLY B N 1
ATOM 3654 C CA . GLY B 1 148 ? -3.416 -7.211 -13.57 1 96.81 148 GLY B CA 1
ATOM 3655 C C . GLY B 1 148 ? -4.562 -7.824 -14.352 1 96.81 148 GLY B C 1
ATOM 3656 O O . GLY B 1 148 ? -4.926 -8.977 -14.117 1 96.81 148 GLY B O 1
ATOM 3657 N N . ALA B 1 149 ? -4.977 -7.082 -15.297 1 97.94 149 ALA B N 1
ATOM 3658 C CA . ALA B 1 149 ? -6.203 -7.391 -16.031 1 97.94 149 ALA B CA 1
ATOM 3659 C C . ALA B 1 149 ? -5.996 -8.57 -16.969 1 97.94 149 ALA B C 1
ATOM 3661 O O . ALA B 1 149 ? -6.953 -9.266 -17.328 1 97.94 149 ALA B O 1
ATOM 3662 N N . GLY B 1 150 ? -4.816 -8.82 -17.359 1 98.31 150 GLY B N 1
ATOM 3663 C CA . GLY B 1 150 ? -4.582 -9.812 -18.391 1 98.31 150 GLY B CA 1
ATOM 3664 C C . GLY B 1 150 ? -4.301 -11.195 -17.828 1 98.31 150 GLY B C 1
ATOM 3665 O O . GLY B 1 150 ? -4.289 -12.18 -18.578 1 98.31 150 GLY B O 1
ATOM 3666 N N . SER B 1 151 ? -4.066 -11.273 -16.562 1 97.75 151 SER B N 1
ATOM 3667 C CA . SER B 1 151 ? -3.666 -12.539 -15.953 1 97.75 151 SER B CA 1
ATOM 3668 C C . SER B 1 151 ? -4.789 -13.57 -16.031 1 97.75 151 SER B C 1
ATOM 3670 O O . SER B 1 151 ? -5.941 -13.266 -15.727 1 97.75 151 SER B O 1
ATOM 3672 N N . ALA B 1 152 ? -4.414 -14.758 -16.312 1 96.5 152 ALA B N 1
ATOM 3673 C CA . ALA B 1 152 ? -5.398 -15.836 -16.359 1 96.5 152 ALA B CA 1
ATOM 3674 C C . ALA B 1 152 ? -5.852 -16.219 -14.953 1 96.5 152 ALA B C 1
ATOM 3676 O O . ALA B 1 152 ? -6.84 -16.938 -14.789 1 96.5 152 ALA B O 1
ATOM 3677 N N . ALA B 1 153 ? -5.113 -15.734 -14.016 1 94.75 153 ALA B N 1
ATOM 3678 C CA . ALA B 1 153 ? -5.547 -15.969 -12.641 1 94.75 153 ALA B CA 1
ATOM 3679 C C . ALA B 1 153 ? -6.969 -15.461 -12.414 1 94.75 153 ALA B C 1
ATOM 3681 O O . ALA B 1 153 ? -7.703 -16 -11.578 1 94.75 153 ALA B O 1
ATOM 3682 N N . ASN B 1 154 ? -7.383 -14.508 -13.18 1 95.62 154 ASN B N 1
ATOM 3683 C CA . ASN B 1 154 ? -8.719 -13.938 -13.086 1 95.62 154 ASN B CA 1
ATOM 3684 C C . ASN B 1 154 ? -9.797 -14.984 -13.336 1 95.62 154 ASN B C 1
ATOM 3686 O O . ASN B 1 154 ? -10.914 -14.875 -12.82 1 95.62 154 ASN B O 1
ATOM 3690 N N . ILE B 1 155 ? -9.461 -15.984 -14.094 1 94.62 155 ILE B N 1
ATOM 3691 C CA . ILE B 1 155 ? -10.492 -16.984 -14.367 1 94.62 155 ILE B CA 1
ATOM 3692 C C . ILE B 1 155 ? -10.109 -18.312 -13.734 1 94.62 155 ILE B C 1
ATOM 3694 O O . ILE B 1 155 ? -10.969 -19.031 -13.219 1 94.62 155 ILE B O 1
ATOM 3698 N N . ILE B 1 156 ? -8.789 -18.625 -13.664 1 92.88 156 ILE B N 1
ATOM 3699 C CA . ILE B 1 156 ? -8.32 -19.906 -13.172 1 92.88 156 ILE B CA 1
ATOM 3700 C C . ILE B 1 156 ? -8.547 -20 -11.664 1 92.88 156 ILE B C 1
ATOM 3702 O O . ILE B 1 156 ? -8.758 -21.094 -11.133 1 92.88 156 ILE B O 1
ATOM 3706 N N . GLN B 1 157 ? -8.484 -18.922 -11.086 1 90.19 157 GLN B N 1
ATOM 3707 C CA . GLN B 1 157 ? -8.719 -18.859 -9.648 1 90.19 157 GLN B CA 1
ATOM 3708 C C . GLN B 1 157 ? -10.016 -18.125 -9.336 1 90.19 157 GLN B C 1
ATOM 3710 O O . GLN B 1 157 ? -10.188 -17.609 -8.227 1 90.19 157 GLN B O 1
ATOM 3715 N N . GLY B 1 158 ? -10.844 -18.031 -10.289 1 90.81 158 GLY B N 1
ATOM 3716 C CA . GLY B 1 158 ? -12.117 -17.375 -10.086 1 90.81 158 GLY B CA 1
ATOM 3717 C C . GLY B 1 158 ? -13.172 -18.266 -9.469 1 90.81 158 GLY B C 1
ATOM 3718 O O . GLY B 1 158 ? -12.875 -19.406 -9.102 1 90.81 158 GLY B O 1
ATOM 3719 N N . SER B 1 159 ? -14.391 -17.781 -9.414 1 87.81 159 SER B N 1
ATOM 3720 C CA . SER B 1 159 ? -15.445 -18.422 -8.625 1 87.81 159 SER B CA 1
ATOM 3721 C C . SER B 1 159 ? -15.859 -19.75 -9.234 1 87.81 159 SER B C 1
ATOM 3723 O O . SER B 1 159 ? -16.516 -20.562 -8.57 1 87.81 159 SER B O 1
ATOM 3725 N N . LEU B 1 160 ? -15.508 -20 -10.445 1 90.56 160 LEU B N 1
ATOM 3726 C CA . LEU B 1 160 ? -15.828 -21.266 -11.086 1 90.56 160 LEU B CA 1
ATOM 3727 C C . LEU B 1 160 ? -14.859 -22.359 -10.641 1 90.56 160 LEU B C 1
ATOM 3729 O O . LEU B 1 160 ? -15.164 -23.547 -10.75 1 90.56 160 LEU B O 1
ATOM 3733 N N . SER B 1 161 ? -13.656 -21.938 -10.281 1 91.62 161 SER B N 1
ATOM 3734 C CA . SER B 1 161 ? -12.602 -22.875 -9.938 1 91.62 161 SER B CA 1
ATOM 3735 C C . SER B 1 161 ? -12.828 -23.469 -8.547 1 91.62 161 SER B C 1
ATOM 3737 O O . SER B 1 161 ? -13.188 -22.75 -7.613 1 91.62 161 SER B O 1
ATOM 3739 N N . LYS B 1 162 ? -12.602 -24.75 -8.414 1 92.88 162 LYS B N 1
ATOM 3740 C CA . LYS B 1 162 ? -12.75 -25.375 -7.109 1 92.88 162 LYS B CA 1
ATOM 3741 C C . LYS B 1 162 ? -11.555 -25.047 -6.207 1 92.88 162 LYS B C 1
ATOM 3743 O O . LYS B 1 162 ? -11.695 -25 -4.984 1 92.88 162 LYS B O 1
ATOM 3748 N N . VAL B 1 163 ? -10.469 -24.797 -6.875 1 90.88 163 VAL B N 1
ATOM 3749 C CA . VAL B 1 163 ? -9.258 -24.5 -6.105 1 90.88 163 VAL B CA 1
ATOM 3750 C C . VAL B 1 163 ? -9.414 -23.172 -5.371 1 90.88 163 VAL B C 1
ATOM 3752 O O . VAL B 1 163 ? -8.789 -22.953 -4.336 1 90.88 163 VAL B O 1
ATOM 3755 N N . SER B 1 164 ? -10.258 -22.297 -5.867 1 90.12 164 SER B N 1
ATOM 3756 C CA . SER B 1 164 ? -10.469 -20.984 -5.254 1 90.12 164 SER B CA 1
ATOM 3757 C C . SER B 1 164 ? -11.188 -21.125 -3.914 1 90.12 164 SER B C 1
ATOM 3759 O O . SER B 1 164 ? -11.266 -20.156 -3.152 1 90.12 164 SER B O 1
ATOM 3761 N N . THR B 1 165 ? -11.648 -22.297 -3.547 1 89.19 165 THR B N 1
ATOM 3762 C CA . THR B 1 165 ? -12.43 -22.484 -2.332 1 89.19 165 THR B CA 1
ATOM 3763 C C . THR B 1 165 ? -11.523 -22.828 -1.153 1 89.19 165 THR B C 1
ATOM 3765 O O . THR B 1 165 ? -11.992 -23 -0.028 1 89.19 165 THR B O 1
ATOM 3768 N N . VAL B 1 166 ? -10.273 -23.016 -1.41 1 93.56 166 VAL B N 1
ATOM 3769 C CA . VAL B 1 166 ? -9.359 -23.375 -0.333 1 93.56 166 VAL B CA 1
ATOM 3770 C C . VAL B 1 166 ? -8.305 -22.281 -0.167 1 93.56 166 VAL B C 1
ATOM 3772 O O . VAL B 1 166 ? -7.965 -21.594 -1.13 1 93.56 166 VAL B O 1
ATOM 3775 N N . GLN B 1 167 ? -7.672 -22.234 1.014 1 93.31 167 GLN B N 1
ATOM 3776 C CA . GLN B 1 167 ? -6.66 -21.234 1.314 1 93.31 167 GLN B CA 1
ATOM 3777 C C . GLN B 1 167 ? -5.305 -21.625 0.731 1 93.31 167 GLN B C 1
ATOM 3779 O O . GLN B 1 167 ? -4.391 -20.797 0.664 1 93.31 167 GLN B O 1
ATOM 3784 N N . THR B 1 168 ? -5.156 -22.812 0.248 1 95.75 168 THR B N 1
ATOM 3785 C CA . THR B 1 168 ? -3.887 -23.328 -0.255 1 95.75 168 THR B CA 1
ATOM 3786 C C . THR B 1 168 ? -3.816 -23.203 -1.773 1 95.75 168 THR B C 1
ATOM 3788 O O . THR B 1 168 ? -2.977 -23.828 -2.416 1 95.75 168 THR B O 1
ATOM 3791 N N . ALA B 1 169 ? -4.734 -22.406 -2.342 1 94.69 169 ALA B N 1
ATOM 3792 C CA . ALA B 1 169 ? -4.77 -22.25 -3.793 1 94.69 169 ALA B CA 1
ATOM 3793 C C . ALA B 1 169 ? -3.465 -21.656 -4.316 1 94.69 169 ALA B C 1
ATOM 3795 O O . ALA B 1 169 ? -2.99 -22.047 -5.391 1 94.69 169 ALA B O 1
ATOM 3796 N N . LEU B 1 170 ? -2.852 -20.766 -3.518 1 94.94 170 LEU B N 1
ATOM 3797 C CA . LEU B 1 170 ? -1.639 -20.078 -3.934 1 94.94 170 LEU B CA 1
ATOM 3798 C C . LEU B 1 170 ? -0.461 -20.453 -3.041 1 94.94 170 LEU B C 1
ATOM 3800 O O . LEU B 1 170 ? 0.614 -20.797 -3.539 1 94.94 170 LEU B O 1
ATOM 3804 N N . ARG B 1 171 ? -0.684 -20.359 -1.808 1 96.88 171 ARG B N 1
ATOM 3805 C CA . ARG B 1 171 ? 0.334 -20.578 -0.785 1 96.88 171 ARG B CA 1
ATOM 3806 C C . ARG B 1 171 ? -0.213 -21.422 0.364 1 96.88 171 ARG B C 1
ATOM 3808 O O . ARG B 1 171 ? -1.428 -21.5 0.562 1 96.88 171 ARG B O 1
ATOM 3815 N N . ALA B 1 172 ? 0.684 -21.984 1.084 1 97.19 172 ALA B N 1
ATOM 3816 C CA . ALA B 1 172 ? 0.295 -22.672 2.312 1 97.19 172 ALA B CA 1
ATOM 3817 C C . ALA B 1 172 ? 1.174 -22.25 3.482 1 97.19 172 ALA B C 1
ATOM 3819 O O . ALA B 1 172 ? 2.383 -22.062 3.326 1 97.19 172 ALA B O 1
ATOM 3820 N N . SER B 1 173 ? 0.526 -22.062 4.602 1 96.31 173 SER B N 1
ATOM 3821 C CA . SER B 1 173 ? 1.214 -21.859 5.871 1 96.31 173 SER B CA 1
ATOM 3822 C C . SER B 1 173 ? 1.607 -23.188 6.512 1 96.31 173 SER B C 1
ATOM 3824 O O . SER B 1 173 ? 1.124 -24.25 6.105 1 96.31 173 SER B O 1
ATOM 3826 N N . ASN B 1 174 ? 2.498 -23.156 7.508 1 96.44 174 ASN B N 1
ATOM 3827 C CA . ASN B 1 174 ? 2.877 -24.328 8.281 1 96.44 174 ASN B CA 1
ATOM 3828 C C . ASN B 1 174 ? 3.389 -25.453 7.375 1 96.44 174 ASN B C 1
ATOM 3830 O O . ASN B 1 174 ? 2.98 -26.594 7.52 1 96.44 174 ASN B O 1
ATOM 3834 N N . SER B 1 175 ? 4.219 -25.078 6.469 1 98.19 175 SER B N 1
ATOM 3835 C CA . SER B 1 175 ? 4.59 -26.062 5.457 1 98.19 175 SER B CA 1
ATOM 3836 C C . SER B 1 175 ? 6.035 -26.516 5.637 1 98.19 175 SER B C 1
ATOM 3838 O O . SER B 1 175 ? 6.871 -25.766 6.145 1 98.19 175 SER B O 1
ATOM 3840 N N . VAL B 1 176 ? 6.27 -27.672 5.305 1 97.56 176 VAL B N 1
ATOM 3841 C CA . VAL B 1 176 ? 7.582 -28.266 5.043 1 97.56 176 VAL B CA 1
ATOM 3842 C C . VAL B 1 176 ? 7.727 -28.562 3.553 1 97.56 176 VAL B C 1
ATOM 3844 O O . VAL B 1 176 ? 6.945 -29.344 2.99 1 97.56 176 VAL B O 1
ATOM 3847 N N . GLY B 1 177 ? 8.719 -27.922 2.953 1 98.5 177 GLY B N 1
ATOM 3848 C CA . GLY B 1 177 ? 8.969 -28.109 1.534 1 98.5 177 GLY B CA 1
ATOM 3849 C C . GLY B 1 177 ? 10.344 -28.688 1.247 1 98.5 177 GLY B C 1
ATOM 3850 O O . GLY B 1 177 ? 11.281 -28.5 2.029 1 98.5 177 GLY B O 1
ATOM 3851 N N . TYR B 1 178 ? 10.391 -29.359 0.214 1 98.69 178 TYR B N 1
ATOM 3852 C CA . TYR B 1 178 ? 11.648 -29.875 -0.312 1 98.69 178 TYR B CA 1
ATOM 3853 C C . TYR B 1 178 ? 11.789 -29.562 -1.796 1 98.69 178 TYR B C 1
ATOM 3855 O O . TYR B 1 178 ? 10.859 -29.781 -2.574 1 98.69 178 TYR B O 1
ATOM 3863 N N . PHE B 1 179 ? 12.914 -29.062 -2.168 1 98.38 179 PHE B N 1
ATOM 3864 C CA . PHE B 1 179 ? 13.25 -28.766 -3.555 1 98.38 179 PHE B CA 1
ATOM 3865 C C . PHE B 1 179 ? 14.438 -29.609 -4.012 1 98.38 179 PHE B C 1
ATOM 3867 O O . PHE B 1 179 ? 15.438 -29.734 -3.297 1 98.38 179 PHE B O 1
ATOM 3874 N N . LEU B 1 180 ? 14.375 -30.062 -5.219 1 97.81 180 LEU B N 1
ATOM 3875 C CA . LEU B 1 180 ? 15.461 -30.859 -5.777 1 97.81 180 LEU B CA 1
ATOM 3876 C C . LEU B 1 180 ? 16.703 -30 -5.996 1 97.81 180 LEU B C 1
ATOM 3878 O O . LEU B 1 180 ? 16.609 -28.797 -6.27 1 97.81 180 LEU B O 1
ATOM 3882 N N . PRO B 1 181 ? 17.891 -30.578 -5.883 1 96.19 181 PRO B N 1
ATOM 3883 C CA . PRO B 1 181 ? 19.109 -29.859 -6.285 1 96.19 181 PRO B CA 1
ATOM 3884 C C . PRO B 1 181 ? 19.203 -29.672 -7.797 1 96.19 181 PRO B C 1
ATOM 3886 O O . PRO B 1 181 ? 18.328 -30.109 -8.539 1 96.19 181 PRO B O 1
ATOM 3889 N N . SER B 1 182 ? 20.219 -28.984 -8.164 1 88.62 182 SER B N 1
ATOM 3890 C CA . SER B 1 182 ? 20.453 -28.844 -9.602 1 88.62 182 SER B CA 1
ATOM 3891 C C . SER B 1 182 ? 20.672 -30.188 -10.273 1 88.62 182 SER B C 1
ATOM 3893 O O . SER B 1 182 ? 21.531 -30.953 -9.859 1 88.62 182 SER B O 1
ATOM 3895 N N . MET B 1 183 ? 19.859 -30.531 -11.164 1 93.62 183 MET B N 1
ATOM 3896 C CA . MET B 1 183 ? 19.922 -31.828 -11.844 1 93.62 183 MET B CA 1
ATOM 3897 C C . MET B 1 183 ? 19.781 -31.656 -13.352 1 93.62 183 MET B C 1
ATOM 3899 O O . MET B 1 183 ? 18.922 -32.281 -13.977 1 93.62 183 MET B O 1
ATOM 3903 N N . SER B 1 184 ? 20.672 -30.859 -14.023 1 93.75 184 SER B N 1
ATOM 3904 C CA . SER B 1 184 ? 20.766 -30.672 -15.461 1 93.75 184 SER B CA 1
ATOM 3905 C C . SER B 1 184 ? 19.406 -30.312 -16.062 1 93.75 184 SER B C 1
ATOM 3907 O O . SER B 1 184 ? 18.969 -30.938 -17.031 1 93.75 184 SER B O 1
ATOM 3909 N N . GLY B 1 185 ? 18.719 -29.453 -15.445 1 95.75 185 GLY B N 1
ATOM 3910 C CA . GLY B 1 185 ? 17.484 -28.922 -15.984 1 95.75 185 GLY B CA 1
ATOM 3911 C C . GLY B 1 185 ? 16.25 -29.422 -15.25 1 95.75 185 GLY B C 1
ATOM 39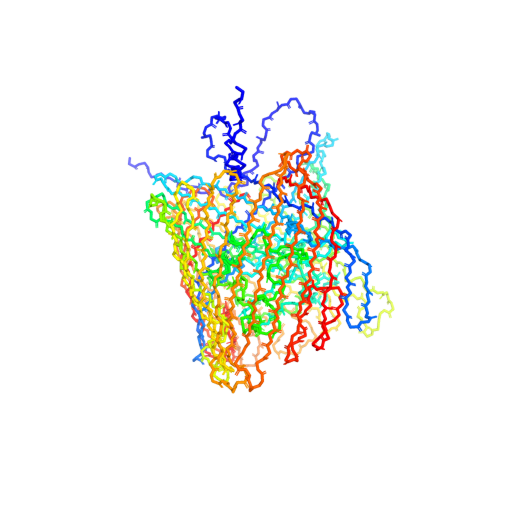12 O O . GLY B 1 185 ? 15.188 -28.812 -15.312 1 95.75 185 GLY B O 1
ATOM 3913 N N . PHE B 1 186 ? 16.344 -30.656 -14.68 1 97.62 186 PHE B N 1
ATOM 3914 C CA . PHE B 1 186 ? 15.219 -31.172 -13.922 1 97.62 186 PHE B CA 1
ATOM 3915 C C . PHE B 1 186 ? 15.023 -30.391 -12.633 1 97.62 186 PHE B C 1
ATOM 3917 O O . PHE B 1 186 ? 16 -30.031 -11.969 1 97.62 186 PHE B O 1
ATOM 3924 N N . TYR B 1 187 ? 13.852 -30.047 -12.344 1 97 187 TYR B N 1
ATOM 3925 C CA . TYR B 1 187 ? 13.539 -29.422 -11.062 1 97 187 TYR B CA 1
ATOM 3926 C C . TYR B 1 187 ? 12.273 -30.016 -10.461 1 97 187 TYR B C 1
ATOM 3928 O O . TYR B 1 187 ? 11.508 -30.688 -11.148 1 97 187 TYR B O 1
ATOM 3936 N N . GLY B 1 188 ? 12.102 -29.781 -9.141 1 97.94 188 GLY B N 1
ATOM 3937 C CA . GLY B 1 188 ? 10.938 -30.344 -8.469 1 97.94 188 GLY B CA 1
ATOM 3938 C C . GLY B 1 188 ? 10.758 -29.812 -7.059 1 97.94 188 GLY B C 1
ATOM 3939 O O . GLY B 1 188 ? 11.695 -29.266 -6.469 1 97.94 188 GLY B O 1
ATOM 3940 N N . GLN B 1 189 ? 9.547 -29.938 -6.594 1 98.44 189 GLN B N 1
ATOM 3941 C CA . GLN B 1 189 ? 9.148 -29.5 -5.262 1 98.44 189 GLN B CA 1
ATOM 3942 C C . GLN B 1 189 ? 8.133 -30.453 -4.645 1 98.44 189 GLN B C 1
ATOM 3944 O O . GLN B 1 189 ? 7.219 -30.922 -5.328 1 98.44 189 GLN B O 1
ATOM 3949 N N . LEU B 1 190 ? 8.375 -30.844 -3.443 1 98.75 190 LEU B N 1
ATOM 3950 C CA . LEU B 1 190 ? 7.395 -31.484 -2.576 1 98.75 190 LEU B CA 1
ATOM 3951 C C . LEU B 1 190 ? 7.008 -30.562 -1.422 1 98.75 190 LEU B C 1
ATOM 3953 O O . LEU B 1 190 ? 7.844 -29.828 -0.91 1 98.75 190 LEU B O 1
ATOM 3957 N N . MET B 1 191 ? 5.727 -30.641 -1.069 1 98.75 191 MET B N 1
ATOM 3958 C CA . MET B 1 191 ? 5.301 -29.844 0.076 1 98.75 191 MET B CA 1
ATOM 3959 C C . MET B 1 191 ? 4.219 -30.562 0.872 1 98.75 191 MET B C 1
ATOM 3961 O O . MET B 1 191 ? 3.312 -31.172 0.293 1 98.75 191 MET B O 1
ATOM 3965 N N . TYR B 1 192 ? 4.375 -30.562 2.166 1 98.75 192 TYR B N 1
ATOM 3966 C CA . TYR B 1 192 ? 3.299 -30.875 3.1 1 98.75 192 TYR B CA 1
ATOM 3967 C C . TYR B 1 192 ? 3.041 -29.719 4.051 1 98.75 192 TYR B C 1
ATOM 3969 O O . TYR B 1 192 ? 3.977 -29.156 4.633 1 98.75 192 TYR B O 1
ATOM 3977 N N . ALA B 1 193 ? 1.82 -29.328 4.168 1 98.62 193 ALA B N 1
ATOM 3978 C CA . ALA B 1 193 ? 1.426 -28.234 5.059 1 98.62 193 ALA B CA 1
ATOM 3979 C C . ALA B 1 193 ? 0.343 -28.688 6.031 1 98.62 193 ALA B C 1
ATOM 3981 O O . ALA B 1 193 ? -0.546 -29.469 5.668 1 98.62 193 ALA B O 1
ATOM 3982 N N . MET B 1 194 ? 0.38 -28.172 7.215 1 95.75 194 MET B N 1
ATOM 3983 C CA . MET B 1 194 ? -0.492 -28.625 8.297 1 95.75 194 MET B CA 1
ATOM 3984 C C . MET B 1 194 ? -1.556 -27.578 8.617 1 95.75 194 MET B C 1
ATOM 3986 O O . MET B 1 194 ? -1.258 -26.391 8.688 1 95.75 194 MET B O 1
ATOM 3990 N N . GLY B 1 195 ? -2.771 -28.078 8.789 1 94.69 195 GLY B N 1
ATOM 3991 C CA . GLY B 1 195 ? -3.848 -27.234 9.258 1 94.69 195 GLY B CA 1
ATOM 3992 C C . GLY B 1 195 ? -3.824 -27.016 10.758 1 94.69 195 GLY B C 1
ATOM 3993 O O . GLY B 1 195 ? -4.496 -26.109 11.273 1 94.69 195 GLY B O 1
ATOM 3994 N N . GLU B 1 196 ? -3.168 -27.859 11.453 1 91.25 196 GLU B N 1
ATOM 3995 C CA . GLU B 1 196 ? -2.83 -27.766 12.867 1 91.25 196 GLU B CA 1
ATOM 3996 C C . GLU B 1 196 ? -4.07 -27.906 13.742 1 91.25 196 GLU B C 1
ATOM 3998 O O . GLU B 1 196 ? -4.215 -27.219 14.75 1 91.25 196 GLU B O 1
ATOM 4003 N N . ASN B 1 197 ? -4.945 -28.75 13.273 1 89 197 ASN B N 1
ATOM 4004 C CA . ASN B 1 197 ? -6.074 -29.109 14.125 1 89 197 ASN B CA 1
ATOM 4005 C C . ASN B 1 197 ? -5.715 -30.234 15.086 1 89 197 ASN B C 1
ATOM 4007 O O . ASN B 1 197 ? -4.891 -31.094 14.766 1 89 197 ASN B O 1
ATOM 4011 N N . GLY B 1 198 ? -6.363 -30.219 16.266 1 87.81 198 GLY B N 1
ATOM 4012 C CA . GLY B 1 198 ? -6.168 -31.328 17.188 1 87.81 198 GLY B CA 1
ATOM 4013 C C . GLY B 1 198 ? -6.773 -32.625 16.688 1 87.81 198 GLY B C 1
ATOM 4014 O O . GLY B 1 198 ? -7.738 -32.625 15.922 1 87.81 198 GLY B O 1
ATOM 4015 N N . SER B 1 199 ? -6.199 -33.719 17.094 1 88.75 199 SER B N 1
ATOM 4016 C CA . SER B 1 199 ? -6.695 -35.031 16.688 1 88.75 199 SER B CA 1
ATOM 4017 C C . SER B 1 199 ? -8.148 -35.219 17.094 1 88.75 199 SER B C 1
ATOM 4019 O O . SER B 1 199 ? -8.883 -35.969 16.453 1 88.75 199 SER B O 1
ATOM 4021 N N . GLY B 1 200 ? -8.703 -34.562 18.078 1 86 200 GLY B N 1
ATOM 4022 C CA . GLY B 1 200 ? -10.078 -34.688 18.547 1 86 200 GLY B CA 1
ATOM 4023 C C . GLY B 1 200 ? -10.984 -33.594 18.016 1 86 200 GLY B C 1
ATOM 4024 O O . GLY B 1 200 ? -12.102 -33.406 18.516 1 86 200 GLY B O 1
ATOM 4025 N N . ALA B 1 201 ? -10.445 -32.906 17.016 1 86.38 201 ALA B N 1
ATOM 4026 C CA . ALA B 1 201 ? -11.297 -31.859 16.453 1 86.38 201 ALA B CA 1
ATOM 4027 C C . ALA B 1 201 ? -12.625 -32.438 15.977 1 86.38 201 ALA B C 1
ATOM 4029 O O . ALA B 1 201 ? -12.672 -33.531 15.406 1 86.38 201 ALA B O 1
ATOM 4030 N N . PRO B 1 202 ? -13.734 -31.75 16.203 1 85.75 202 PRO B N 1
ATOM 4031 C CA . PRO B 1 202 ? -15.062 -32.281 15.906 1 85.75 202 PRO B CA 1
ATOM 4032 C C . PRO B 1 202 ? -15.352 -32.344 14.414 1 85.75 202 PRO B C 1
ATOM 4034 O O . PRO B 1 202 ? -14.648 -31.719 13.617 1 85.75 202 PRO B O 1
ATOM 4037 N N . ASN B 1 203 ? -16.344 -33.125 14.086 1 84.38 203 ASN B N 1
ATOM 4038 C CA . ASN B 1 203 ? -16.984 -33.188 12.773 1 84.38 203 ASN B CA 1
ATOM 4039 C C . ASN B 1 203 ? -15.984 -33.562 11.688 1 84.38 203 ASN B C 1
ATOM 4041 O O . ASN B 1 203 ? -16.078 -33.062 10.562 1 84.38 203 ASN B O 1
ATOM 4045 N N . GLY B 1 204 ? -14.891 -34.312 12.133 1 84.88 204 GLY B N 1
ATOM 4046 C CA . GLY B 1 204 ? -13.938 -34.812 11.156 1 84.88 204 GLY B CA 1
ATOM 4047 C C . GLY B 1 204 ? -13 -33.75 10.633 1 84.88 204 GLY B C 1
ATOM 4048 O O . GLY B 1 204 ? -12.477 -33.844 9.516 1 84.88 204 GLY B O 1
ATOM 4049 N N . THR B 1 205 ? -12.828 -32.719 11.391 1 87.94 205 THR B N 1
ATOM 4050 C CA . THR B 1 205 ? -12.102 -31.547 10.875 1 87.94 205 THR B CA 1
ATOM 4051 C C . THR B 1 205 ? -10.633 -31.609 11.297 1 87.94 205 THR B C 1
ATOM 4053 O O . THR B 1 205 ? -9.898 -30.625 11.148 1 87.94 205 THR B O 1
ATOM 4056 N N . SER B 1 206 ? -10.141 -32.75 11.734 1 91.38 206 SER B N 1
ATOM 4057 C CA . SER B 1 206 ? -8.773 -32.844 12.25 1 91.38 206 SER B CA 1
ATOM 4058 C C . SER B 1 206 ? -7.746 -32.625 11.156 1 91.38 206 SER B C 1
ATOM 4060 O O . SER B 1 206 ? -6.637 -32.156 11.422 1 91.38 206 SER B O 1
ATOM 4062 N N . LYS B 1 207 ? -8.133 -32.844 9.922 1 94.69 207 LYS B N 1
ATOM 4063 C CA . LYS B 1 207 ? -7.164 -32.719 8.836 1 94.69 207 LYS B CA 1
ATOM 4064 C C . LYS B 1 207 ? -7.441 -31.484 7.992 1 94.69 207 LYS B C 1
ATOM 4066 O O . LYS B 1 207 ? -6.77 -31.25 6.984 1 94.69 207 LYS B O 1
ATOM 4071 N N . ASP B 1 208 ? -8.438 -30.766 8.414 1 95.94 208 ASP B N 1
ATOM 4072 C CA . ASP B 1 208 ? -8.773 -29.594 7.629 1 95.94 208 ASP B CA 1
ATOM 4073 C C . ASP B 1 208 ? -7.57 -28.656 7.488 1 95.94 208 ASP B C 1
ATOM 4075 O O . ASP B 1 208 ? -6.898 -28.359 8.477 1 95.94 208 ASP B O 1
ATOM 4079 N N . GLY B 1 209 ? -7.27 -28.328 6.273 1 96.62 209 GLY B N 1
ATOM 4080 C CA . GLY B 1 209 ? -6.199 -27.391 6.02 1 96.62 209 GLY B CA 1
ATOM 4081 C C . GLY B 1 209 ? -4.879 -28.047 5.684 1 96.62 209 GLY B C 1
ATOM 4082 O O . GLY B 1 209 ? -3.92 -27.375 5.289 1 96.62 209 GLY B O 1
ATOM 4083 N N . ASN B 1 210 ? -4.863 -29.328 5.875 1 97.44 210 ASN B N 1
ATOM 4084 C CA . ASN B 1 210 ? -3.664 -30.016 5.414 1 97.44 210 ASN B CA 1
ATOM 4085 C C . ASN B 1 210 ? -3.539 -29.969 3.895 1 97.44 210 ASN B C 1
ATOM 4087 O O . ASN B 1 210 ? -4.535 -30.109 3.18 1 97.44 210 ASN B O 1
ATOM 4091 N N . TYR B 1 211 ? -2.344 -29.797 3.393 1 98.56 211 TYR B N 1
ATOM 4092 C CA . TYR B 1 211 ? -2.055 -29.781 1.963 1 98.56 211 TYR B CA 1
ATOM 4093 C C . TYR B 1 211 ? -0.862 -30.672 1.636 1 98.56 211 TYR B C 1
ATOM 4095 O O . TYR B 1 211 ? 0.125 -30.703 2.375 1 98.56 211 TYR B O 1
ATOM 4103 N N . ALA B 1 212 ? -0.995 -31.422 0.666 1 98.81 212 ALA B N 1
ATOM 4104 C CA . ALA B 1 212 ? 0.118 -32.156 0.075 1 98.81 212 ALA B CA 1
ATOM 4105 C C . ALA B 1 212 ? 0.209 -31.906 -1.427 1 98.81 212 ALA B C 1
ATOM 4107 O O . ALA B 1 212 ? -0.794 -32 -2.139 1 98.81 212 ALA B O 1
ATOM 4108 N N . GLY B 1 213 ? 1.383 -31.562 -1.915 1 98.75 213 GLY B N 1
ATOM 4109 C CA . GLY B 1 213 ? 1.532 -31.281 -3.332 1 98.75 213 GLY B CA 1
ATOM 4110 C C . GLY B 1 213 ? 2.916 -31.594 -3.865 1 98.75 213 GLY B C 1
ATOM 4111 O O . GLY B 1 213 ? 3.869 -31.719 -3.094 1 98.75 213 GLY B O 1
ATOM 4112 N N . LEU B 1 214 ? 2.977 -31.766 -5.102 1 98.75 214 LEU B N 1
ATOM 4113 C CA . LEU B 1 214 ? 4.23 -32.031 -5.805 1 98.75 214 LEU B CA 1
ATOM 4114 C C . LEU B 1 214 ? 4.238 -31.344 -7.172 1 98.75 214 LEU B C 1
ATOM 4116 O O . LEU B 1 214 ? 3.182 -31.156 -7.777 1 98.75 214 LEU B O 1
ATOM 4120 N N . ARG B 1 215 ? 5.359 -30.969 -7.633 1 98.75 215 ARG B N 1
ATOM 4121 C CA . ARG B 1 215 ? 5.633 -30.422 -8.953 1 98.75 215 ARG B CA 1
ATOM 4122 C C . ARG B 1 215 ? 6.953 -30.953 -9.508 1 98.75 215 ARG B C 1
ATOM 4124 O O . ARG B 1 215 ? 7.938 -31.062 -8.773 1 98.75 215 ARG B O 1
ATOM 4131 N N . VAL B 1 216 ? 6.93 -31.375 -10.719 1 98.69 216 VAL B N 1
ATOM 4132 C CA . VAL B 1 216 ? 8.141 -31.797 -11.414 1 98.69 216 VAL B CA 1
ATOM 4133 C C . VAL B 1 216 ? 8.203 -31.109 -12.781 1 98.69 216 VAL B C 1
ATOM 4135 O O . VAL B 1 216 ? 7.18 -30.906 -13.438 1 98.69 216 VAL B O 1
ATOM 4138 N N . GLY B 1 217 ? 9.43 -30.734 -13.125 1 98.38 217 GLY B N 1
ATOM 4139 C CA . GLY B 1 217 ? 9.594 -30.078 -14.406 1 98.38 217 GLY B CA 1
ATOM 4140 C C . GLY B 1 217 ? 10.992 -30.203 -14.969 1 98.38 217 GLY B C 1
ATOM 4141 O O . GLY B 1 217 ? 11.859 -30.844 -14.367 1 98.38 217 GLY B O 1
ATOM 4142 N N . TYR B 1 218 ? 11.109 -29.734 -16.141 1 98.5 218 TYR B N 1
ATOM 4143 C CA . TYR B 1 218 ? 12.359 -29.688 -16.875 1 98.5 218 TYR B CA 1
ATOM 4144 C C . TYR B 1 218 ? 12.531 -28.359 -17.594 1 98.5 218 TYR B C 1
ATOM 4146 O O . TYR B 1 218 ? 11.656 -27.938 -18.359 1 98.5 218 TYR B O 1
ATOM 4154 N N . ALA B 1 219 ? 13.586 -27.734 -17.312 1 97.56 219 ALA B N 1
ATOM 4155 C CA . ALA B 1 219 ? 13.93 -26.469 -17.969 1 97.56 219 ALA B CA 1
ATOM 4156 C C . ALA B 1 219 ? 15.367 -26.484 -18.469 1 97.56 219 ALA B C 1
ATOM 4158 O O . ALA B 1 219 ? 16.312 -26.531 -17.672 1 97.56 219 ALA B O 1
ATOM 4159 N N . ALA B 1 220 ? 15.562 -26.438 -19.719 1 96.06 220 ALA B N 1
ATOM 4160 C CA . ALA B 1 220 ? 16.875 -26.438 -20.359 1 96.06 220 ALA B CA 1
ATOM 4161 C C . ALA B 1 220 ? 16.812 -25.734 -21.719 1 96.06 220 ALA B C 1
ATOM 4163 O O . ALA B 1 220 ? 15.969 -26.062 -22.562 1 96.06 220 ALA B O 1
ATOM 4164 N N . GLY B 1 221 ? 17.734 -24.812 -21.922 1 95.75 221 GLY B N 1
ATOM 4165 C CA . GLY B 1 221 ? 17.688 -24.031 -23.156 1 95.75 221 GLY B CA 1
ATOM 4166 C C . GLY B 1 221 ? 16.391 -23.25 -23.312 1 95.75 221 GLY B C 1
ATOM 4167 O O . GLY B 1 221 ? 15.992 -22.516 -22.406 1 95.75 221 GLY B O 1
ATOM 4168 N N . PRO B 1 222 ? 15.781 -23.484 -24.484 1 97.62 222 PRO B N 1
ATOM 4169 C CA . PRO B 1 222 ? 14.57 -22.703 -24.75 1 97.62 222 PRO B CA 1
ATOM 4170 C C . PRO B 1 222 ? 13.312 -23.328 -24.141 1 97.62 222 PRO B C 1
ATOM 4172 O O . PRO B 1 222 ? 12.242 -22.719 -24.172 1 97.62 222 PRO B O 1
ATOM 4175 N N . LEU B 1 223 ? 13.484 -24.516 -23.578 1 98.31 223 LEU B N 1
ATOM 4176 C CA . LEU B 1 223 ? 12.32 -25.281 -23.156 1 98.31 223 LEU B CA 1
ATOM 4177 C C . LEU B 1 223 ? 12.102 -25.188 -21.656 1 98.31 223 LEU B C 1
ATOM 4179 O O . LEU B 1 223 ? 13.062 -25.25 -20.875 1 98.31 223 LEU B O 1
ATOM 4183 N N . ASN B 1 224 ? 10.883 -25.047 -21.25 1 98.56 224 ASN B N 1
ATOM 4184 C CA . ASN B 1 224 ? 10.422 -25.234 -19.875 1 98.56 224 ASN B CA 1
ATOM 4185 C C . ASN B 1 224 ? 9.078 -25.953 -19.828 1 98.56 224 ASN B C 1
ATOM 4187 O O . ASN B 1 224 ? 8.117 -25.531 -20.469 1 98.56 224 ASN B O 1
ATOM 4191 N N . VAL B 1 225 ? 9.023 -27.047 -19.172 1 98.69 225 VAL B N 1
ATOM 4192 C CA . VAL B 1 225 ? 7.797 -27.828 -19.047 1 98.69 225 VAL B CA 1
ATOM 4193 C C . VAL B 1 225 ? 7.656 -28.328 -17.609 1 98.69 225 VAL B C 1
ATOM 4195 O O . VAL B 1 225 ? 8.656 -28.609 -16.938 1 98.69 225 VAL B O 1
ATOM 4198 N N . ALA B 1 226 ? 6.438 -28.391 -17.109 1 98.75 226 ALA B N 1
ATOM 4199 C CA . ALA B 1 226 ? 6.246 -28.875 -15.742 1 98.75 226 ALA B CA 1
ATOM 4200 C C . ALA B 1 226 ? 4.824 -29.391 -15.539 1 98.75 226 ALA B C 1
ATOM 4202 O O . ALA B 1 226 ? 3.898 -28.969 -16.234 1 98.75 226 ALA B O 1
ATOM 4203 N N . ILE B 1 227 ? 4.629 -30.281 -14.641 1 98.81 227 ILE B N 1
ATOM 4204 C CA . ILE B 1 227 ? 3.342 -30.781 -14.18 1 98.81 227 ILE B CA 1
ATOM 4205 C C . ILE B 1 227 ? 3.285 -30.734 -12.648 1 98.81 227 ILE B C 1
ATOM 4207 O O . ILE B 1 227 ? 4.312 -30.844 -11.984 1 98.81 227 ILE B O 1
ATOM 4211 N N . ALA B 1 228 ? 2.133 -30.469 -12.086 1 98.88 228 ALA B N 1
ATOM 4212 C CA . ALA B 1 228 ? 1.96 -30.391 -10.641 1 98.88 228 ALA B CA 1
ATOM 4213 C C . ALA B 1 228 ? 0.619 -30.984 -10.219 1 98.88 228 ALA B C 1
ATOM 4215 O O . ALA B 1 228 ? -0.344 -30.984 -10.984 1 98.88 228 ALA B O 1
ATOM 4216 N N . HIS B 1 229 ? 0.572 -31.516 -9.039 1 98.81 229 HIS B N 1
ATOM 4217 C CA . HIS B 1 229 ? -0.634 -32 -8.391 1 98.81 229 HIS B CA 1
ATOM 4218 C C . HIS B 1 229 ? -0.619 -31.719 -6.895 1 98.81 229 HIS B C 1
ATOM 4220 O O . HIS B 1 229 ? 0.433 -31.797 -6.254 1 98.81 229 HIS B O 1
ATOM 4226 N N . GLY B 1 230 ? -1.771 -31.406 -6.395 1 98.56 230 GLY B N 1
ATOM 4227 C CA . GLY B 1 230 ? -1.899 -31.172 -4.961 1 98.56 230 GLY B CA 1
ATOM 4228 C C . GLY B 1 230 ? -3.305 -31.406 -4.445 1 98.56 230 GLY B C 1
ATOM 4229 O O . GLY B 1 230 ? -4.254 -31.5 -5.227 1 98.56 230 GLY B O 1
ATOM 4230 N N . ARG B 1 231 ? -3.367 -31.578 -3.143 1 98.5 231 ARG B N 1
ATOM 4231 C CA . ARG B 1 231 ? -4.641 -31.844 -2.48 1 98.5 231 ARG B CA 1
ATOM 4232 C C . ARG B 1 231 ? -4.723 -31.109 -1.144 1 98.5 231 ARG B C 1
ATOM 4234 O O . ARG B 1 231 ? -3.766 -31.109 -0.368 1 98.5 231 ARG B O 1
ATOM 4241 N N . THR B 1 232 ? -5.797 -30.469 -0.924 1 98.31 232 THR B N 1
ATOM 4242 C CA . THR B 1 232 ? -6.137 -29.875 0.365 1 98.31 232 THR B CA 1
ATOM 4243 C C . THR B 1 232 ? -7.262 -30.656 1.04 1 98.31 232 THR B C 1
ATOM 4245 O O . THR B 1 232 ? -8.312 -30.875 0.441 1 98.31 232 THR B O 1
ATOM 4248 N N . SER B 1 233 ? -7.031 -30.984 2.256 1 97.19 233 SER B N 1
ATOM 4249 C CA . SER B 1 233 ? -8.039 -31.719 3.014 1 97.19 233 SER B CA 1
ATOM 4250 C C . SER B 1 233 ? -9.047 -30.766 3.65 1 97.19 233 SER B C 1
ATOM 4252 O O . SER B 1 233 ? -8.664 -29.766 4.27 1 97.19 233 SER B O 1
ATOM 4254 N N . LEU B 1 234 ? -10.266 -31.109 3.459 1 95.81 234 LEU B N 1
ATOM 4255 C CA . LEU B 1 234 ? -11.391 -30.438 4.109 1 95.81 234 LEU B CA 1
ATOM 4256 C C . LEU B 1 234 ? -12.477 -31.438 4.484 1 95.81 234 LEU B C 1
ATOM 4258 O O . LEU B 1 234 ? -12.758 -32.375 3.721 1 95.81 234 LEU B O 1
ATOM 4262 N N . ALA B 1 235 ? -13.086 -31.188 5.641 1 93.81 235 ALA B N 1
ATOM 4263 C CA . ALA B 1 235 ? -14.195 -32.031 6.043 1 93.81 235 ALA B CA 1
ATOM 4264 C C . ALA B 1 235 ? -15.344 -31.969 5.039 1 93.81 235 ALA B C 1
ATOM 4266 O O . ALA B 1 235 ? -16.062 -32.938 4.832 1 93.81 235 ALA B O 1
ATOM 4267 N N . SER B 1 236 ? -15.5 -30.875 4.387 1 92.81 236 SER B N 1
ATOM 4268 C CA . SER B 1 236 ? -16.578 -30.656 3.426 1 92.81 236 SER B CA 1
ATOM 4269 C C . SER B 1 236 ? -16.25 -31.312 2.084 1 92.81 236 SER B C 1
ATOM 4271 O O . SER B 1 236 ? -17.094 -31.328 1.178 1 92.81 236 SER B O 1
ATOM 4273 N N . GLY B 1 237 ? -15.062 -31.891 1.915 1 95.81 237 GLY B N 1
ATOM 4274 C CA . GLY B 1 237 ? -14.586 -32.5 0.687 1 95.81 237 GLY B CA 1
ATOM 4275 C C . GLY B 1 237 ? -13.211 -32 0.27 1 95.81 237 GLY B C 1
ATOM 4276 O O . GLY B 1 237 ? -13 -30.812 0.108 1 95.81 237 GLY B O 1
ATOM 4277 N N . ASP B 1 238 ? -12.359 -32.906 0.035 1 97.5 238 ASP B N 1
ATOM 4278 C CA . ASP B 1 238 ? -11 -32.562 -0.376 1 97.5 238 ASP B CA 1
ATOM 4279 C C . ASP B 1 238 ? -11 -31.844 -1.733 1 97.5 238 ASP B C 1
ATOM 4281 O O . ASP B 1 238 ? -11.844 -32.156 -2.588 1 97.5 238 ASP B O 1
ATOM 4285 N N . VAL B 1 239 ? -10.094 -30.969 -1.907 1 98.06 239 VAL B N 1
ATOM 4286 C CA . VAL B 1 239 ? -9.922 -30.297 -3.186 1 98.06 239 VAL B CA 1
ATOM 4287 C C . VAL B 1 239 ? -8.578 -30.672 -3.803 1 98.06 239 VAL B C 1
ATOM 4289 O O . VAL B 1 239 ? -7.531 -30.5 -3.182 1 98.06 239 VAL B O 1
ATOM 4292 N N . SER B 1 240 ? -8.648 -31.203 -4.98 1 98.19 240 SER B N 1
ATOM 4293 C CA . SER B 1 240 ? -7.441 -31.547 -5.719 1 98.19 240 SER B CA 1
ATOM 4294 C C . SER B 1 240 ? -7.242 -30.641 -6.93 1 98.19 240 SER B C 1
ATOM 4296 O O . SER B 1 240 ? -8.211 -30.266 -7.594 1 98.19 240 SER B O 1
ATOM 4298 N N . THR B 1 241 ? -6.012 -30.359 -7.176 1 97.75 241 THR B N 1
ATOM 4299 C CA . THR B 1 241 ? -5.625 -29.547 -8.32 1 97.75 241 THR B CA 1
ATOM 4300 C C . THR B 1 241 ? -4.508 -30.219 -9.109 1 97.75 241 THR B C 1
ATOM 4302 O O . THR B 1 241 ? -3.525 -30.688 -8.539 1 97.75 241 THR B O 1
ATOM 4305 N N . THR B 1 242 ? -4.715 -30.359 -10.375 1 98.38 242 THR B N 1
ATOM 4306 C CA . THR B 1 242 ? -3.701 -30.828 -11.312 1 98.38 242 THR B CA 1
ATOM 4307 C C . THR B 1 242 ? -3.508 -29.812 -12.453 1 98.38 242 THR B C 1
ATOM 4309 O O . THR B 1 242 ? -4.484 -29.328 -13.016 1 98.38 242 THR B O 1
ATOM 4312 N N . ASN B 1 243 ? -2.25 -29.531 -12.734 1 98.38 243 ASN B N 1
ATOM 4313 C CA . ASN B 1 243 ? -1.994 -28.641 -13.867 1 98.38 243 ASN B CA 1
ATOM 4314 C C . ASN B 1 243 ? -0.648 -28.953 -14.523 1 98.38 243 ASN B C 1
ATOM 4316 O O . ASN B 1 243 ? 0.172 -29.672 -13.953 1 98.38 243 ASN B O 1
ATOM 4320 N N . ALA B 1 244 ? -0.533 -28.469 -15.68 1 98.69 244 ALA B N 1
ATOM 4321 C CA . ALA B 1 244 ? 0.685 -28.594 -16.484 1 98.69 244 ALA B CA 1
ATOM 4322 C C . ALA B 1 244 ? 0.953 -27.344 -17.297 1 98.69 244 ALA B C 1
ATOM 4324 O O . ALA B 1 244 ? 0.027 -26.594 -17.609 1 98.69 244 ALA B O 1
ATOM 4325 N N . GLY B 1 245 ? 2.229 -27.094 -17.594 1 98.56 245 GLY B N 1
ATOM 4326 C CA . GLY B 1 245 ? 2.617 -25.938 -18.375 1 98.56 245 GLY B CA 1
ATOM 4327 C C . GLY B 1 245 ? 3.783 -26.219 -19.312 1 98.56 245 GLY B C 1
ATOM 4328 O O . GLY B 1 245 ? 4.562 -27.141 -19.078 1 98.56 245 GLY B O 1
ATOM 4329 N N . LEU B 1 246 ? 3.793 -25.469 -20.312 1 98.75 246 LEU B N 1
ATOM 4330 C CA . LEU B 1 246 ? 4.84 -25.547 -21.328 1 98.75 246 LEU B CA 1
ATOM 4331 C C . LEU B 1 246 ? 5.168 -24.156 -21.875 1 98.75 246 LEU B C 1
ATOM 4333 O O . LEU B 1 246 ? 4.266 -23.359 -22.125 1 98.75 246 LEU B O 1
ATOM 4337 N N . ALA B 1 247 ? 6.449 -23.875 -21.953 1 98.75 247 ALA B N 1
ATOM 4338 C CA . ALA B 1 247 ? 6.941 -22.688 -22.641 1 98.75 247 ALA B CA 1
ATOM 4339 C C . ALA B 1 247 ? 8.148 -23 -23.516 1 98.75 247 ALA B C 1
ATOM 4341 O O . ALA B 1 247 ? 8.977 -23.844 -23.141 1 98.75 247 ALA B O 1
ATOM 4342 N N . TYR B 1 248 ? 8.242 -22.328 -24.609 1 98.75 248 TYR B N 1
ATOM 4343 C CA . TYR B 1 248 ? 9.375 -22.469 -25.516 1 98.75 248 TYR B CA 1
ATOM 4344 C C . TYR B 1 248 ? 9.805 -21.125 -26.078 1 98.75 248 TYR B C 1
ATOM 4346 O O . TYR B 1 248 ? 9 -20.422 -26.688 1 98.75 248 TYR B O 1
ATOM 4354 N N . ASP B 1 249 ? 11.102 -20.828 -25.938 1 98.25 249 ASP B N 1
ATOM 4355 C CA . ASP B 1 249 ? 11.617 -19.547 -26.406 1 98.25 249 ASP B CA 1
ATOM 4356 C C . ASP B 1 249 ? 12.203 -19.656 -27.812 1 98.25 249 ASP B C 1
ATOM 4358 O O . ASP B 1 249 ? 13.359 -20.047 -27.984 1 98.25 249 ASP B O 1
ATOM 4362 N N . PHE B 1 250 ? 11.531 -19.188 -28.781 1 98.19 250 PHE B N 1
ATOM 4363 C CA . PHE B 1 250 ? 12.016 -19.141 -30.156 1 98.19 250 PHE B CA 1
ATOM 4364 C C . PHE B 1 250 ? 12.82 -17.875 -30.406 1 98.19 250 PHE B C 1
ATOM 4366 O O . PHE B 1 250 ? 13.336 -17.688 -31.516 1 98.19 250 PHE B O 1
ATOM 4373 N N . LYS B 1 251 ? 12.992 -17.031 -29.453 1 96.25 251 LYS B N 1
ATOM 4374 C CA . LYS B 1 251 ? 13.648 -15.734 -29.531 1 96.25 251 LYS B CA 1
ATOM 4375 C C . LYS B 1 251 ? 12.742 -14.695 -30.172 1 96.25 251 LYS B C 1
ATOM 4377 O O . LYS B 1 251 ? 12.617 -13.57 -29.688 1 96.25 251 LYS B O 1
ATOM 4382 N N . VAL B 1 252 ? 11.992 -15.039 -31.203 1 97.62 252 VAL B N 1
ATOM 4383 C CA . VAL B 1 252 ? 11.078 -14.109 -31.875 1 97.62 252 VAL B CA 1
ATOM 4384 C C . VAL B 1 252 ? 9.719 -14.133 -31.172 1 97.62 252 VAL B C 1
ATOM 4386 O O . VAL B 1 252 ? 8.914 -13.211 -31.344 1 97.62 252 VAL B O 1
ATOM 4389 N N . ALA B 1 253 ? 9.5 -15.203 -30.469 1 98.5 253 ALA B N 1
ATOM 4390 C CA . ALA B 1 253 ? 8.273 -15.406 -29.703 1 98.5 253 ALA B CA 1
ATOM 4391 C C . ALA B 1 253 ? 8.469 -16.484 -28.625 1 98.5 253 ALA B C 1
ATOM 4393 O O . ALA B 1 253 ? 9.273 -17.406 -28.797 1 98.5 253 ALA B O 1
ATOM 4394 N N . ARG B 1 254 ? 7.738 -16.297 -27.531 1 98.62 254 ARG B N 1
ATOM 4395 C CA . ARG B 1 254 ? 7.738 -17.297 -26.484 1 98.62 254 ARG B CA 1
ATOM 4396 C C . ARG B 1 254 ? 6.324 -17.812 -26.203 1 98.62 254 ARG B C 1
ATOM 4398 O O . ARG B 1 254 ? 5.645 -17.297 -25.312 1 98.62 254 ARG B O 1
ATOM 4405 N N . PRO B 1 255 ? 5.961 -18.797 -26.984 1 98.75 255 PRO B N 1
ATOM 4406 C CA . PRO B 1 255 ? 4.641 -19.375 -26.734 1 98.75 255 PRO B CA 1
ATOM 4407 C C . PRO B 1 255 ? 4.566 -20.109 -25.406 1 98.75 255 PRO B C 1
ATOM 4409 O O . PRO B 1 255 ? 5.566 -20.672 -24.953 1 98.75 255 PRO B O 1
ATOM 4412 N N . MET B 1 256 ? 3.348 -20.094 -24.844 1 98.81 256 MET B N 1
ATOM 4413 C CA . MET B 1 256 ? 3.072 -20.75 -23.578 1 98.81 256 MET B CA 1
ATOM 4414 C C . MET B 1 256 ? 1.729 -21.469 -23.609 1 98.81 256 MET B C 1
ATOM 4416 O O . MET B 1 256 ? 0.796 -21.016 -24.281 1 98.81 256 MET B O 1
ATOM 4420 N N . LEU B 1 257 ? 1.704 -22.562 -22.922 1 98.69 257 LEU B N 1
ATOM 4421 C CA . LEU B 1 257 ? 0.501 -23.359 -22.766 1 98.69 257 LEU B CA 1
ATOM 4422 C C . LEU B 1 257 ? 0.333 -23.797 -21.312 1 98.69 257 LEU B C 1
ATOM 4424 O O . LEU B 1 257 ? 1.305 -24.188 -20.656 1 98.69 257 LEU B O 1
ATOM 4428 N N . GLN B 1 258 ? -0.864 -23.719 -20.859 1 98.06 258 GLN B N 1
ATOM 4429 C CA . GLN B 1 258 ? -1.193 -24.266 -19.547 1 98.06 258 GLN B CA 1
ATOM 4430 C C . GLN B 1 258 ? -2.502 -25.047 -19.594 1 98.06 258 GLN B C 1
ATOM 4432 O O . GLN B 1 258 ? -3.453 -24.641 -20.266 1 98.06 258 GLN B O 1
ATOM 4437 N N . LEU B 1 259 ? -2.537 -26.188 -18.922 1 98.56 259 LEU B N 1
ATOM 4438 C CA . LEU B 1 259 ? -3.729 -26.984 -18.688 1 98.56 259 LEU B CA 1
ATOM 4439 C C . LEU B 1 259 ? -3.992 -27.125 -17.188 1 98.56 259 LEU B C 1
ATOM 4441 O O . LEU B 1 259 ? -3.055 -27.25 -16.391 1 98.56 259 LEU B O 1
ATOM 4445 N N . PHE B 1 260 ? -5.266 -27.031 -16.812 1 97.75 260 PHE B N 1
ATOM 4446 C CA . PHE B 1 260 ? -5.547 -27.141 -15.383 1 97.75 260 PHE B CA 1
ATOM 4447 C C . PHE B 1 260 ? -6.883 -27.828 -15.148 1 97.75 260 PHE B C 1
ATOM 4449 O O . PHE B 1 260 ? -7.793 -27.75 -15.977 1 97.75 260 PHE B O 1
ATOM 4456 N N . GLN B 1 261 ? -6.996 -28.516 -14.055 1 98.12 261 GLN B N 1
ATOM 4457 C CA . GLN B 1 261 ? -8.219 -29.172 -13.57 1 98.12 261 GLN B CA 1
ATOM 4458 C C . GLN B 1 261 ? -8.266 -29.188 -12.047 1 98.12 261 GLN B C 1
ATOM 4460 O O . GLN B 1 261 ? -7.266 -29.5 -11.398 1 98.12 261 GLN B O 1
ATOM 4465 N N . ASP B 1 262 ? -9.367 -28.797 -11.547 1 97.56 262 ASP B N 1
ATOM 4466 C CA . ASP B 1 262 ? -9.641 -28.875 -10.117 1 97.56 262 ASP B CA 1
ATOM 4467 C C . ASP B 1 262 ? -10.867 -29.75 -9.836 1 97.56 262 ASP B C 1
ATOM 4469 O O . ASP B 1 262 ? -11.805 -29.781 -10.641 1 97.56 262 ASP B O 1
ATOM 4473 N N . ARG B 1 263 ? -10.812 -30.375 -8.703 1 97.94 263 ARG B N 1
ATOM 4474 C CA . ARG B 1 263 ? -11.93 -31.219 -8.273 1 97.94 263 ARG B CA 1
ATOM 4475 C C . ARG B 1 263 ? -12.172 -31.094 -6.777 1 97.94 263 ARG B C 1
ATOM 4477 O O . ARG B 1 263 ? -11.227 -31.016 -5.988 1 97.94 263 ARG B O 1
ATOM 4484 N N . LYS B 1 264 ? -13.383 -31 -6.473 1 97.62 264 LYS B N 1
ATOM 4485 C CA . LYS B 1 264 ? -13.797 -31.094 -5.078 1 97.62 264 LYS B CA 1
ATOM 4486 C C . LYS B 1 264 ? -14.539 -32.406 -4.824 1 97.62 264 LYS B C 1
ATOM 4488 O O . LYS B 1 264 ? -15.523 -32.719 -5.496 1 97.62 264 LYS B O 1
ATOM 4493 N N . ASP B 1 265 ? -14.125 -33.125 -3.869 1 96.75 265 ASP B N 1
ATOM 4494 C CA . ASP B 1 265 ? -14.703 -34.438 -3.6 1 96.75 265 ASP B CA 1
ATOM 4495 C C . ASP B 1 265 ? -15.953 -34.312 -2.727 1 96.75 265 ASP B C 1
ATOM 4497 O O . ASP B 1 265 ? -16.094 -33.344 -1.979 1 96.75 265 ASP B O 1
ATOM 4501 N N . GLY B 1 266 ? -16.812 -35.281 -2.906 1 93.38 266 GLY B N 1
ATOM 4502 C CA . GLY B 1 266 ? -17.906 -35.5 -1.978 1 93.38 266 GLY B CA 1
ATOM 4503 C C . GLY B 1 266 ? -19.016 -34.469 -2.137 1 93.38 266 GLY B C 1
ATOM 4504 O O . GLY B 1 266 ? -19.797 -34.25 -1.212 1 93.38 266 GLY B O 1
ATOM 4505 N N . VAL B 1 267 ? -19.031 -33.75 -3.178 1 93.62 267 VAL B N 1
ATOM 4506 C CA . VAL B 1 267 ? -20.094 -32.781 -3.395 1 93.62 267 VAL B CA 1
ATOM 4507 C C . VAL B 1 267 ? -20.781 -33.062 -4.734 1 93.62 267 VAL B C 1
ATOM 4509 O O . VAL B 1 267 ? -20.188 -33.688 -5.617 1 93.62 267 VAL B O 1
ATOM 4512 N N . ALA B 1 268 ? -22 -32.594 -4.82 1 93.19 268 ALA B N 1
ATOM 4513 C CA . ALA B 1 268 ? -22.719 -32.688 -6.09 1 93.19 268 ALA B CA 1
ATOM 4514 C C . ALA B 1 268 ? -22.141 -31.734 -7.121 1 93.19 268 ALA B C 1
ATOM 4516 O O . ALA B 1 268 ? -21.391 -30.812 -6.77 1 93.19 268 ALA B O 1
ATOM 4517 N N . ALA B 1 269 ? -22.453 -32 -8.344 1 93.06 269 ALA B N 1
ATOM 4518 C CA . ALA B 1 269 ? -22.016 -31.094 -9.391 1 93.06 269 ALA B CA 1
ATOM 4519 C C . ALA B 1 269 ? -22.609 -29.703 -9.172 1 93.06 269 ALA B C 1
ATOM 4521 O O . ALA B 1 269 ? -23.75 -29.562 -8.719 1 93.06 269 ALA B O 1
ATOM 4522 N N . PRO B 1 270 ? -21.797 -28.594 -9.539 1 94.38 270 PRO B N 1
ATOM 4523 C CA . PRO B 1 270 ? -20.484 -28.625 -10.172 1 94.38 270 PRO B CA 1
ATOM 4524 C C . PRO B 1 270 ? -19.359 -28.938 -9.188 1 94.38 270 PRO B C 1
ATOM 4526 O O . PRO B 1 270 ? -19.156 -28.188 -8.219 1 94.38 270 PRO B O 1
ATOM 4529 N N . SER B 1 271 ? -18.656 -30.031 -9.383 1 96.31 271 SER B N 1
ATOM 4530 C CA . SER B 1 271 ? -17.594 -30.516 -8.5 1 96.31 271 SER B CA 1
ATOM 4531 C C . SER B 1 271 ? -16.234 -30.484 -9.188 1 96.31 271 SER B C 1
ATOM 4533 O O . SER B 1 271 ? -15.219 -30.859 -8.594 1 96.31 271 SER B O 1
ATOM 4535 N N . ARG B 1 272 ? -16.25 -30.125 -10.414 1 97.56 272 ARG B N 1
ATOM 4536 C CA . ARG B 1 272 ? -15.023 -30.094 -11.203 1 97.56 272 ARG B CA 1
ATOM 4537 C C . ARG B 1 272 ? -14.984 -28.875 -12.102 1 97.56 272 ARG B C 1
ATOM 4539 O O . ARG B 1 272 ? -16.031 -28.422 -12.602 1 97.56 272 ARG B O 1
ATOM 4546 N N . SER B 1 273 ? -13.859 -28.297 -12.281 1 97.56 273 SER B N 1
ATOM 4547 C CA . SER B 1 273 ? -13.578 -27.25 -13.273 1 97.56 273 SER B CA 1
ATOM 4548 C C . SER B 1 273 ? -12.281 -27.547 -14.023 1 97.56 273 SER B C 1
ATOM 4550 O O . SER B 1 273 ? -11.375 -28.188 -13.484 1 97.56 273 SER B O 1
ATOM 4552 N N . SER B 1 274 ? -12.211 -27.219 -15.227 1 97.88 274 SER B N 1
ATOM 4553 C CA . SER B 1 274 ? -11.016 -27.422 -16.031 1 97.88 274 SER B CA 1
ATOM 4554 C C . SER B 1 274 ? -10.922 -26.406 -17.156 1 97.88 274 SER B C 1
ATOM 4556 O O . SER B 1 274 ? -11.914 -25.734 -17.484 1 97.88 274 SER B O 1
ATOM 4558 N N . GLY B 1 275 ? -9.758 -26.281 -17.719 1 97.81 275 GLY B N 1
ATOM 4559 C CA . GLY B 1 275 ? -9.539 -25.344 -18.812 1 97.81 275 GLY B CA 1
ATOM 4560 C C . GLY B 1 275 ? -8.094 -25.281 -19.266 1 97.81 275 GLY B C 1
ATOM 4561 O O . GLY B 1 275 ? -7.332 -26.219 -19.062 1 97.81 275 GLY B O 1
ATOM 4562 N N . PHE B 1 276 ? -7.875 -24.234 -19.984 1 98.44 276 PHE B N 1
ATOM 4563 C CA . PHE B 1 276 ? -6.531 -24.062 -20.531 1 98.44 276 PHE B CA 1
ATOM 4564 C C . PHE B 1 276 ? -6.227 -22.594 -20.781 1 98.44 276 PHE B C 1
ATOM 4566 O O . PHE B 1 276 ? -7.125 -21.75 -20.719 1 98.44 276 PHE B O 1
ATOM 4573 N N . LEU B 1 277 ? -4.996 -22.297 -20.953 1 98.69 277 LEU B N 1
ATOM 4574 C CA . LEU B 1 277 ? -4.473 -21.031 -21.438 1 98.69 277 LEU B CA 1
ATOM 4575 C C . LEU B 1 277 ? -3.465 -21.266 -22.562 1 98.69 277 LEU B C 1
ATOM 4577 O O . LEU B 1 277 ? -2.617 -22.156 -22.469 1 98.69 277 LEU B O 1
ATOM 4581 N N . VAL B 1 278 ? -3.643 -20.516 -23.609 1 98.81 278 VAL B N 1
ATOM 4582 C CA . VAL B 1 278 ? -2.637 -20.422 -24.672 1 98.81 278 VAL B CA 1
ATOM 4583 C C . VAL B 1 278 ? -2.256 -18.969 -24.891 1 98.81 278 VAL B C 1
ATOM 4585 O O . VAL B 1 278 ? -3.111 -18.078 -24.812 1 98.81 278 VAL B O 1
ATOM 4588 N N . GLY B 1 279 ? -1.003 -18.75 -25 1 98.75 279 GLY B N 1
ATOM 4589 C CA . GLY B 1 279 ? -0.556 -17.375 -25.234 1 98.75 279 GLY B CA 1
ATOM 4590 C C . GLY B 1 279 ? 0.904 -17.297 -25.641 1 98.75 279 GLY B C 1
ATOM 4591 O O . GLY B 1 279 ? 1.527 -18.312 -25.953 1 98.75 279 GLY B O 1
ATOM 4592 N N . ALA B 1 280 ? 1.384 -16.016 -25.688 1 98.88 280 ALA B N 1
ATOM 4593 C CA . ALA B 1 280 ? 2.779 -15.805 -26.062 1 98.88 280 ALA B CA 1
ATOM 4594 C C . ALA B 1 280 ? 3.244 -14.406 -25.641 1 98.88 280 ALA B C 1
ATOM 4596 O O . ALA B 1 280 ? 2.422 -13.523 -25.391 1 98.88 280 ALA B O 1
ATOM 4597 N N . GLN B 1 281 ? 4.535 -14.312 -25.578 1 98.81 281 GLN B N 1
ATOM 4598 C CA . GLN B 1 281 ? 5.203 -13.016 -25.5 1 98.81 281 GLN B CA 1
ATOM 4599 C C . GLN B 1 281 ? 6.031 -12.742 -26.75 1 98.81 281 GLN B C 1
ATOM 4601 O O . GLN B 1 281 ? 6.812 -13.594 -27.172 1 98.81 281 GLN B O 1
ATOM 4606 N N . PHE B 1 282 ? 5.836 -11.578 -27.312 1 98.81 282 PHE B N 1
ATOM 4607 C CA . PHE B 1 282 ? 6.59 -11.141 -28.484 1 98.81 282 PHE B CA 1
ATOM 4608 C C . PHE B 1 282 ? 7.516 -9.984 -28.125 1 98.81 282 PHE B C 1
ATOM 4610 O O . PHE B 1 282 ? 7.059 -8.914 -27.734 1 98.81 282 PHE B O 1
ATOM 4617 N N . PRO B 1 283 ? 8.797 -10.281 -28.266 1 97.88 283 PRO B N 1
ATOM 4618 C CA . PRO B 1 283 ? 9.672 -9.117 -28.094 1 97.88 283 PRO B CA 1
ATOM 4619 C C . PRO B 1 283 ? 9.305 -7.961 -29.016 1 97.88 283 PRO B C 1
ATOM 4621 O O . PRO B 1 283 ? 8.953 -8.18 -30.188 1 97.88 283 PRO B O 1
ATOM 4624 N N . ALA B 1 284 ? 9.289 -6.785 -28.438 1 97.75 284 ALA B N 1
ATOM 4625 C CA . ALA B 1 284 ? 8.961 -5.578 -29.203 1 97.75 284 ALA B CA 1
ATOM 4626 C C . ALA B 1 284 ? 9.68 -4.359 -28.625 1 97.75 284 ALA B C 1
ATOM 4628 O O . ALA B 1 284 ? 9.336 -3.875 -27.547 1 97.75 284 ALA B O 1
ATOM 4629 N N . GLY B 1 285 ? 10.695 -3.84 -29.422 1 96.5 285 GLY B N 1
ATOM 4630 C CA . GLY B 1 285 ? 11.5 -2.756 -28.891 1 96.5 285 GLY B CA 1
ATOM 4631 C C . GLY B 1 285 ? 12.211 -3.121 -27.594 1 96.5 285 GLY B C 1
ATOM 4632 O O . GLY B 1 285 ? 12.859 -4.168 -27.516 1 96.5 285 GLY B O 1
ATOM 4633 N N . PRO B 1 286 ? 12.141 -2.135 -26.594 1 96.88 286 PRO B N 1
ATOM 4634 C CA . PRO B 1 286 ? 12.797 -2.424 -25.328 1 96.88 286 PRO B CA 1
ATOM 4635 C C . PRO B 1 286 ? 11.969 -3.334 -24.422 1 96.88 286 PRO B C 1
ATOM 4637 O O . PRO B 1 286 ? 12.383 -3.641 -23.297 1 96.88 286 PRO B O 1
ATOM 4640 N N . GLY B 1 287 ? 10.836 -3.77 -24.938 1 97.94 287 GLY B N 1
ATOM 4641 C CA . GLY B 1 287 ? 9.938 -4.551 -24.109 1 97.94 287 GLY B CA 1
ATOM 4642 C C . GLY B 1 287 ? 9.328 -5.738 -24.844 1 97.94 287 GLY B C 1
ATOM 4643 O O . GLY B 1 287 ? 10.039 -6.473 -25.531 1 97.94 287 GLY B O 1
ATOM 4644 N N . TYR B 1 288 ? 8.031 -5.992 -24.5 1 98.38 288 TYR B N 1
ATOM 4645 C CA . TYR B 1 288 ? 7.379 -7.141 -25.125 1 98.38 288 TYR B CA 1
ATOM 4646 C C . TYR B 1 288 ? 5.867 -6.969 -25.125 1 98.38 288 TYR B C 1
ATOM 4648 O O . TYR B 1 288 ? 5.32 -6.152 -24.391 1 98.38 288 TYR B O 1
ATOM 4656 N N . ILE B 1 289 ? 5.281 -7.672 -26.016 1 98.88 289 ILE B N 1
ATOM 4657 C CA . ILE B 1 289 ? 3.83 -7.738 -26.141 1 98.88 289 ILE B CA 1
ATOM 4658 C C . ILE B 1 289 ? 3.336 -9.102 -25.656 1 98.88 289 ILE B C 1
ATOM 4660 O O . ILE B 1 289 ? 3.613 -10.125 -26.297 1 98.88 289 ILE B O 1
ATOM 4664 N N . PRO B 1 290 ? 2.643 -9.18 -24.547 1 98.81 290 PRO B N 1
ATOM 4665 C CA . PRO B 1 290 ? 1.96 -10.414 -24.156 1 98.81 290 PRO B CA 1
ATOM 4666 C C . PRO B 1 290 ? 0.557 -10.523 -24.75 1 98.81 290 PRO B C 1
ATOM 4668 O O . PRO B 1 290 ? -0.156 -9.516 -24.859 1 98.81 290 PRO B O 1
ATOM 4671 N N . VAL B 1 291 ? 0.204 -11.688 -25.188 1 98.88 291 VAL B N 1
ATOM 4672 C CA . VAL B 1 291 ? -1.137 -12.023 -25.656 1 98.88 291 VAL B CA 1
ATOM 4673 C C . VAL B 1 291 ? -1.563 -13.367 -25.078 1 98.88 291 VAL B C 1
ATOM 4675 O O . VAL B 1 291 ? -0.742 -14.273 -24.922 1 98.88 291 VAL B O 1
ATOM 4678 N N . SER B 1 292 ? -2.836 -13.477 -24.703 1 98.75 292 SER B N 1
ATOM 4679 C CA . SER B 1 292 ? -3.266 -14.773 -24.188 1 98.75 292 SER B CA 1
ATOM 4680 C C . SER B 1 292 ? -4.758 -15 -24.422 1 98.75 292 SER B C 1
ATOM 4682 O O . SER B 1 292 ? -5.516 -14.039 -24.578 1 98.75 292 SER B O 1
ATOM 4684 N N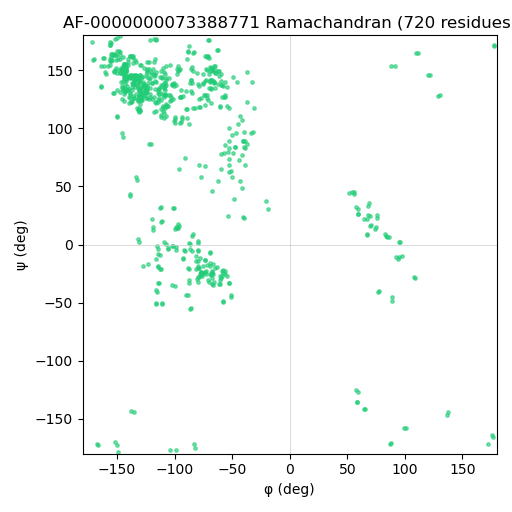 . TYR B 1 293 ? -5.082 -16.203 -24.609 1 98.81 293 TYR B N 1
ATOM 4685 C CA . TYR B 1 293 ? -6.441 -16.734 -24.609 1 98.81 293 TYR B CA 1
ATOM 4686 C C . TYR B 1 293 ? -6.586 -17.875 -23.609 1 98.81 293 TYR B C 1
ATOM 4688 O O . TYR B 1 293 ? -5.812 -18.828 -23.625 1 98.81 293 TYR B O 1
ATOM 4696 N N . SER B 1 294 ? -7.582 -17.75 -22.703 1 98.44 294 SER B N 1
ATOM 4697 C CA . SER B 1 294 ? -7.809 -18.797 -21.719 1 98.44 294 SER B CA 1
ATOM 4698 C C . SER B 1 294 ? -9.289 -19.141 -21.609 1 98.44 294 SER B C 1
ATOM 4700 O O . SER B 1 294 ? -10.148 -18.328 -21.969 1 98.44 294 SER B O 1
ATOM 4702 N N . ARG B 1 295 ? -9.555 -20.312 -21.109 1 98.5 295 ARG B N 1
ATOM 4703 C CA . ARG B 1 295 ? -10.906 -20.828 -20.938 1 98.5 295 ARG B CA 1
ATOM 4704 C C . ARG B 1 295 ? -11.016 -21.672 -19.656 1 98.5 295 ARG B C 1
ATOM 4706 O O . ARG B 1 295 ? -10.078 -22.375 -19.297 1 98.5 295 ARG B O 1
ATOM 4713 N N . ILE B 1 296 ? -12.156 -21.547 -19.031 1 98.44 296 ILE B N 1
ATOM 4714 C CA . ILE B 1 296 ? -12.492 -22.438 -17.922 1 98.44 296 ILE B CA 1
ATOM 4715 C C . ILE B 1 296 ? -13.961 -22.844 -18.016 1 98.44 296 ILE B C 1
ATOM 4717 O O . ILE B 1 296 ? -14.797 -22.078 -18.5 1 98.44 296 ILE B O 1
ATOM 4721 N N . GLY B 1 297 ? -14.266 -24.062 -17.656 1 98.12 297 GLY B N 1
ATOM 4722 C CA . GLY B 1 297 ? -15.625 -24.578 -17.516 1 98.12 297 GLY B CA 1
ATOM 4723 C C . GLY B 1 297 ? -15.789 -25.531 -16.344 1 98.12 297 GLY B C 1
ATOM 4724 O O . GLY B 1 297 ? -14.805 -26.047 -15.836 1 98.12 297 GLY B O 1
ATOM 4725 N N . ASP B 1 298 ? -17.047 -25.594 -15.875 1 97.25 298 ASP B N 1
ATOM 4726 C CA . ASP B 1 298 ? -17.297 -26.562 -14.828 1 97.25 298 ASP B CA 1
ATOM 4727 C C . ASP B 1 298 ? -18.281 -27.641 -15.297 1 97.25 298 ASP B C 1
ATOM 4729 O O . ASP B 1 298 ? -18.656 -27.672 -16.469 1 97.25 298 ASP B O 1
ATOM 4733 N N . ASN B 1 299 ? -18.578 -28.688 -14.461 1 96.44 299 ASN B N 1
ATOM 4734 C CA . ASN B 1 299 ? -19.391 -29.828 -14.867 1 96.44 299 ASN B CA 1
ATOM 4735 C C . ASN B 1 299 ? -20.828 -29.703 -14.359 1 96.44 299 ASN B C 1
ATOM 4737 O O . ASN B 1 299 ? -21.453 -30.703 -14 1 96.44 299 ASN B O 1
ATOM 4741 N N . ALA B 1 300 ? -21.328 -28.469 -14.242 1 93.5 300 ALA B N 1
ATOM 4742 C CA . ALA B 1 300 ? -22.734 -28.297 -13.922 1 93.5 300 ALA B CA 1
ATOM 4743 C C . ALA B 1 300 ? -23.625 -28.859 -15.016 1 93.5 300 ALA B C 1
ATOM 4745 O O . ALA B 1 300 ? -23.156 -29.203 -16.094 1 93.5 300 ALA B O 1
ATOM 4746 N N . ALA B 1 301 ? -25 -28.984 -14.633 1 92.62 301 ALA B N 1
ATOM 4747 C CA . ALA B 1 301 ? -25.922 -29.531 -15.625 1 92.62 301 ALA B CA 1
ATOM 4748 C C . ALA B 1 301 ? -25.922 -28.688 -16.906 1 92.62 301 ALA B C 1
ATOM 4750 O O . ALA B 1 301 ? -25.859 -29.234 -18 1 92.62 301 ALA B O 1
ATOM 4751 N N . VAL B 1 302 ? -26.047 -27.422 -16.641 1 92.31 302 VAL B N 1
ATOM 4752 C CA . VAL B 1 302 ? -25.703 -26.453 -17.688 1 92.31 302 VAL B CA 1
ATOM 4753 C C . VAL B 1 302 ? -24.312 -25.891 -17.438 1 92.31 302 VAL B C 1
ATOM 4755 O O . VAL B 1 302 ? -24.109 -25.109 -16.516 1 92.31 302 VAL B O 1
ATOM 4758 N N . GLU B 1 303 ? -23.391 -26.281 -18.281 1 94.69 303 GLU B N 1
ATOM 4759 C CA . GLU B 1 303 ? -22 -25.906 -18.078 1 94.69 303 GLU B CA 1
ATOM 4760 C C . GLU B 1 303 ? -21.859 -24.391 -17.938 1 94.69 303 GLU B C 1
ATOM 4762 O O . GLU B 1 303 ? -22.281 -23.641 -18.828 1 94.69 303 GLU B O 1
ATOM 4767 N N . ARG B 1 304 ? -21.422 -24.062 -16.922 1 96.81 304 ARG B N 1
ATOM 4768 C CA . ARG B 1 304 ? -20.938 -22.688 -16.797 1 96.81 304 ARG B CA 1
ATOM 4769 C C . ARG B 1 304 ? -19.531 -22.547 -17.406 1 96.81 304 ARG B C 1
ATOM 4771 O O . ARG B 1 304 ? -18.672 -23.375 -17.141 1 96.81 304 ARG B O 1
ATOM 4778 N N . LYS B 1 305 ? -19.297 -21.438 -18.141 1 97.88 305 LYS B N 1
ATOM 4779 C CA . LYS B 1 305 ? -18.031 -21.281 -18.844 1 97.88 305 LYS B CA 1
ATOM 4780 C C . LYS B 1 305 ? -17.609 -19.812 -18.938 1 97.88 305 LYS B C 1
ATOM 4782 O O . LYS B 1 305 ? -18.469 -18.938 -18.953 1 97.88 305 LYS B O 1
ATOM 4787 N N . ALA B 1 306 ? -16.297 -19.609 -18.969 1 98.5 306 ALA B N 1
ATOM 4788 C CA . ALA B 1 306 ? -15.727 -18.281 -19.188 1 98.5 306 ALA B CA 1
ATOM 4789 C C . ALA B 1 306 ? -14.484 -18.344 -20.062 1 98.5 306 ALA B C 1
ATOM 4791 O O . ALA B 1 306 ? -13.742 -19.328 -20.016 1 98.5 306 ALA B O 1
ATOM 4792 N N . THR B 1 307 ? -14.344 -17.359 -20.859 1 98.69 307 THR B N 1
ATOM 4793 C CA . THR B 1 307 ? -13.141 -17.172 -21.656 1 98.69 307 THR B CA 1
ATOM 4794 C C . THR B 1 307 ? -12.523 -15.805 -21.391 1 98.69 307 THR B C 1
ATOM 4796 O O . THR B 1 307 ? -13.234 -14.844 -21.078 1 98.69 307 THR B O 1
ATOM 4799 N N . GLN B 1 308 ? -11.203 -15.758 -21.5 1 98.75 308 GLN B N 1
ATOM 4800 C CA . GLN B 1 308 ? -10.516 -14.477 -21.359 1 98.75 308 GLN B CA 1
ATOM 4801 C C . GLN B 1 308 ? -9.531 -14.25 -22.5 1 98.75 308 GLN B C 1
ATOM 4803 O O . GLN B 1 308 ? -8.734 -15.125 -22.812 1 98.75 308 GLN B O 1
ATOM 4808 N N . LEU B 1 309 ? -9.719 -13.102 -23.109 1 98.81 309 LEU B N 1
ATOM 4809 C CA . LEU B 1 309 ? -8.758 -12.586 -24.078 1 98.81 309 LEU B CA 1
ATOM 4810 C C . LEU B 1 309 ? -8.016 -11.375 -23.516 1 98.81 309 LEU B C 1
ATOM 4812 O O . LEU B 1 309 ? -8.633 -10.492 -22.906 1 98.81 309 LEU B O 1
ATOM 4816 N N . ALA B 1 310 ? -6.688 -11.383 -23.703 1 98.88 310 ALA B N 1
ATOM 4817 C CA . ALA B 1 310 ? -5.91 -10.242 -23.219 1 98.88 310 ALA B CA 1
ATOM 4818 C C . ALA B 1 310 ? -4.746 -9.93 -24.156 1 98.88 310 ALA B C 1
ATOM 4820 O O . ALA B 1 310 ? -4.172 -10.836 -24.766 1 98.88 310 ALA B O 1
ATOM 4821 N N . ILE B 1 311 ? -4.418 -8.656 -24.234 1 98.94 311 ILE B N 1
ATOM 4822 C CA . ILE B 1 311 ? -3.248 -8.148 -24.953 1 98.94 311 ILE B CA 1
ATOM 4823 C C . ILE B 1 311 ? -2.646 -6.973 -24.188 1 98.94 311 ILE B C 1
ATOM 4825 O O . ILE B 1 311 ? -3.367 -6.223 -23.531 1 98.94 311 ILE B O 1
ATOM 4829 N N . GLY B 1 312 ? -1.289 -6.926 -24.219 1 98.81 312 GLY B N 1
ATOM 4830 C CA . GLY B 1 312 ? -0.639 -5.809 -23.547 1 98.81 312 GLY B CA 1
ATOM 4831 C C . GLY B 1 312 ? 0.655 -5.383 -24.219 1 98.81 312 GLY B C 1
ATOM 4832 O O . GLY B 1 312 ? 0.993 -5.871 -25.297 1 98.81 312 GLY B O 1
ATOM 4833 N N . TYR B 1 313 ? 1.205 -4.43 -23.672 1 98.88 313 TYR B N 1
ATOM 4834 C CA . TYR B 1 313 ? 2.555 -3.992 -24 1 98.88 313 TYR B CA 1
ATOM 4835 C C . TYR B 1 313 ? 3.299 -3.508 -22.766 1 98.88 313 TYR B C 1
ATOM 4837 O O . TYR B 1 313 ? 2.799 -2.658 -22.031 1 98.88 313 TYR B O 1
ATOM 4845 N N . VAL B 1 314 ? 4.414 -4.113 -22.547 1 98.69 314 VAL B N 1
ATOM 4846 C CA . VAL B 1 314 ? 5.332 -3.676 -21.5 1 98.69 314 VAL B CA 1
ATOM 4847 C C . VAL B 1 314 ? 6.535 -2.971 -22.125 1 98.69 314 VAL B C 1
ATOM 4849 O O . VAL B 1 314 ? 7.254 -3.561 -22.938 1 98.69 314 VAL B O 1
ATOM 4852 N N . TYR B 1 315 ? 6.727 -1.73 -21.781 1 98.62 315 TYR B N 1
ATOM 4853 C CA . TYR B 1 315 ? 7.832 -0.917 -22.281 1 98.62 315 TYR B CA 1
ATOM 4854 C C . TYR B 1 315 ? 8.852 -0.648 -21.172 1 98.62 315 TYR B C 1
ATOM 4856 O O . TYR B 1 315 ? 8.578 0.111 -20.25 1 98.62 315 TYR B O 1
ATOM 4864 N N . ASN B 1 316 ? 10.023 -1.215 -21.359 1 97.69 316 ASN B N 1
ATOM 4865 C CA . ASN B 1 316 ? 11.078 -1.036 -20.359 1 97.69 316 ASN B CA 1
ATOM 4866 C C . ASN B 1 316 ? 11.805 0.292 -20.547 1 97.69 316 ASN B C 1
ATOM 4868 O O . ASN B 1 316 ? 12.469 0.503 -21.562 1 97.69 316 ASN B O 1
ATOM 4872 N N . LEU B 1 317 ? 11.672 1.099 -19.5 1 97.12 317 LEU B N 1
ATOM 4873 C CA . LEU B 1 317 ? 12.453 2.332 -19.469 1 97.12 317 LEU B CA 1
ATOM 4874 C C . LEU B 1 317 ? 13.883 2.064 -19.016 1 97.12 317 LEU B C 1
ATOM 4876 O O . LEU B 1 317 ? 14.797 2.824 -19.344 1 97.12 317 LEU B O 1
ATOM 4880 N N . SER B 1 318 ? 14.094 1.104 -18.219 1 95.88 318 SER B N 1
ATOM 4881 C CA . SER B 1 318 ? 15.352 0.526 -17.75 1 95.88 318 SER B CA 1
ATOM 4882 C C . SER B 1 318 ? 15.18 -0.946 -17.391 1 95.88 318 SER B C 1
ATOM 4884 O O . SER B 1 318 ? 14.133 -1.541 -17.672 1 95.88 318 SER B O 1
ATOM 4886 N N . ARG B 1 319 ? 16.203 -1.498 -16.766 1 94.12 319 ARG B N 1
ATOM 4887 C CA . ARG B 1 319 ? 16.094 -2.881 -16.312 1 94.12 319 ARG B CA 1
ATOM 4888 C C . ARG B 1 319 ? 15.148 -2.992 -15.125 1 94.12 319 ARG B C 1
ATOM 4890 O O . ARG B 1 319 ? 14.68 -4.086 -14.789 1 94.12 319 ARG B O 1
ATOM 4897 N N . ARG B 1 320 ? 14.883 -1.91 -14.492 1 95.81 320 ARG B N 1
ATOM 4898 C CA . ARG B 1 320 ? 14.148 -1.969 -13.234 1 95.81 320 ARG B CA 1
ATOM 4899 C C . ARG B 1 320 ? 12.789 -1.295 -13.367 1 95.81 320 ARG B C 1
ATOM 4901 O O . ARG B 1 320 ? 11.891 -1.527 -12.555 1 95.81 320 ARG B O 1
ATOM 4908 N N . THR B 1 321 ? 12.656 -0.455 -14.383 1 97.19 321 THR B N 1
ATOM 4909 C CA . THR B 1 321 ? 11.445 0.356 -14.484 1 97.19 321 THR B CA 1
ATOM 4910 C C . THR B 1 321 ? 10.758 0.125 -15.828 1 97.19 321 THR B C 1
ATOM 4912 O O . THR B 1 321 ? 11.406 0.109 -16.875 1 97.19 321 THR B O 1
ATOM 4915 N N . ALA B 1 322 ? 9.422 -0.014 -15.711 1 98.31 322 ALA B N 1
ATOM 4916 C CA . ALA B 1 322 ? 8.648 -0.195 -16.938 1 98.31 322 ALA B CA 1
ATOM 4917 C C . ALA B 1 322 ? 7.297 0.513 -16.828 1 98.31 322 ALA B C 1
ATOM 4919 O O . ALA B 1 322 ? 6.758 0.688 -15.742 1 98.31 322 ALA B O 1
ATOM 4920 N N . VAL B 1 323 ? 6.824 1.001 -17.984 1 98.31 323 VAL B N 1
ATOM 4921 C CA . VAL B 1 323 ? 5.418 1.373 -18.141 1 98.31 323 VAL B CA 1
ATOM 4922 C C . VAL B 1 323 ? 4.688 0.314 -18.953 1 98.31 323 VAL B C 1
ATOM 4924 O O . VAL B 1 323 ? 5.305 -0.422 -19.734 1 98.31 323 VAL B O 1
ATOM 4927 N N . TYR B 1 324 ? 3.381 0.208 -18.766 1 98.69 324 TYR B N 1
ATOM 4928 C CA . TYR B 1 324 ? 2.672 -0.862 -19.453 1 98.69 324 TYR B CA 1
ATOM 4929 C C . TYR B 1 324 ? 1.198 -0.515 -19.641 1 98.69 324 TYR B C 1
ATOM 4931 O O . TYR B 1 324 ? 0.675 0.365 -18.953 1 98.69 324 TYR B O 1
ATOM 4939 N N . THR B 1 325 ? 0.637 -1.151 -20.578 1 98.81 325 THR B N 1
ATOM 4940 C CA . THR B 1 325 ? -0.809 -1.139 -20.781 1 98.81 325 THR B CA 1
ATOM 4941 C C . THR B 1 325 ? -1.326 -2.541 -21.078 1 98.81 325 THR B C 1
ATOM 4943 O O . THR B 1 325 ? -0.603 -3.365 -21.641 1 98.81 325 THR B O 1
ATOM 4946 N N . THR B 1 326 ? -2.492 -2.848 -20.594 1 98.81 326 THR B N 1
ATOM 4947 C CA . THR B 1 326 ? -3.148 -4.129 -20.828 1 98.81 326 THR B CA 1
ATOM 4948 C C . THR B 1 326 ? -4.629 -3.932 -21.141 1 98.81 326 THR B C 1
ATOM 4950 O O . THR B 1 326 ? -5.301 -3.123 -20.5 1 98.81 326 THR B O 1
ATOM 4953 N N . PHE B 1 327 ? -5.125 -4.578 -22.156 1 98.88 327 PHE B N 1
ATOM 4954 C CA . PHE B 1 327 ? -6.543 -4.688 -22.469 1 98.88 327 PHE B CA 1
ATOM 4955 C C . PHE B 1 327 ? -7.02 -6.129 -22.328 1 98.88 327 PHE B C 1
ATOM 4957 O O . PHE B 1 327 ? -6.344 -7.055 -22.781 1 98.88 327 PHE B O 1
ATOM 4964 N N . SER B 1 328 ? -8.156 -6.324 -21.656 1 98.81 328 SER B N 1
ATOM 4965 C CA . SER B 1 328 ? -8.633 -7.684 -21.406 1 98.81 328 SER B CA 1
ATOM 4966 C C . SER B 1 328 ? -10.156 -7.75 -21.453 1 98.81 328 SER B C 1
ATOM 4968 O O . SER B 1 328 ? -10.836 -6.766 -21.156 1 98.81 328 SER B O 1
ATOM 4970 N N . ARG B 1 329 ? -10.656 -8.883 -21.828 1 98.88 329 ARG B N 1
ATOM 4971 C CA . ARG B 1 329 ? -12.086 -9.172 -21.812 1 98.88 329 ARG B CA 1
ATOM 4972 C C . ARG B 1 329 ? -12.344 -10.594 -21.312 1 98.88 329 ARG B C 1
ATOM 4974 O O . ARG B 1 329 ? -11.75 -11.547 -21.812 1 98.88 329 ARG B O 1
ATOM 4981 N N . ILE B 1 330 ? -13.211 -10.695 -20.375 1 98.81 330 ILE B N 1
ATOM 4982 C CA . ILE B 1 330 ? -13.727 -11.992 -19.938 1 98.81 330 ILE B CA 1
ATOM 4983 C C . ILE B 1 330 ? -15.156 -12.172 -20.422 1 98.81 330 ILE B C 1
ATOM 4985 O O . ILE B 1 330 ? -16.047 -11.383 -20.078 1 98.81 330 ILE B O 1
ATOM 4989 N N . GLY B 1 331 ? -15.359 -13.18 -21.219 1 98.75 331 GLY B N 1
ATOM 4990 C CA . GLY B 1 331 ? -16.703 -13.578 -21.609 1 98.75 331 GLY B CA 1
ATOM 4991 C C . GLY B 1 331 ? -17.281 -14.68 -20.734 1 98.75 331 GLY B C 1
ATOM 4992 O O . GLY B 1 331 ? -16.656 -15.727 -20.562 1 98.75 331 GLY B O 1
ATOM 4993 N N . ASN B 1 332 ? -18.469 -14.414 -20.219 1 98.5 332 ASN B N 1
ATOM 4994 C CA . ASN B 1 332 ? -19.156 -15.375 -19.359 1 98.5 332 ASN B CA 1
ATOM 4995 C C . ASN B 1 332 ? -20.359 -15.992 -20.062 1 98.5 332 ASN B C 1
ATOM 4997 O O . ASN B 1 332 ? -21.094 -15.297 -20.781 1 98.5 332 ASN B O 1
ATOM 5001 N N . ALA B 1 333 ? -20.547 -17.297 -19.891 1 98.12 333 ALA B N 1
ATOM 5002 C CA . ALA B 1 333 ? -21.688 -18.016 -20.469 1 98.12 333 ALA B CA 1
ATOM 5003 C C . ALA B 1 333 ? -22.234 -19.047 -19.484 1 98.12 333 ALA B C 1
ATOM 5005 O O . ALA B 1 333 ? -21.516 -19.484 -18.578 1 98.12 333 ALA B O 1
ATOM 5006 N N . GLY B 1 334 ? -23.531 -19.422 -19.688 1 97.06 334 GLY B N 1
ATOM 5007 C CA . GLY B 1 334 ? -24.156 -20.469 -18.875 1 97.06 334 GLY B CA 1
ATOM 5008 C C . GLY B 1 334 ? -24.344 -20.062 -17.422 1 97.06 334 GLY B C 1
ATOM 5009 O O . GLY B 1 334 ? -24.312 -20.906 -16.531 1 97.06 334 GLY B O 1
ATOM 5010 N N . GLY B 1 335 ? -24.375 -18.828 -17.125 1 96.5 335 GLY B N 1
ATOM 5011 C CA . GLY B 1 335 ? -24.578 -18.344 -15.773 1 96.5 335 GLY B CA 1
ATOM 5012 C C . GLY B 1 335 ? -23.281 -18.047 -15.047 1 96.5 335 GLY B C 1
ATOM 5013 O O . GLY B 1 335 ? -23.297 -17.672 -13.867 1 96.5 335 GLY B O 1
ATOM 5014 N N . ALA B 1 336 ? -22.141 -18.219 -15.742 1 97.38 336 ALA B N 1
ATOM 5015 C CA . ALA B 1 336 ? -20.875 -17.828 -15.141 1 97.38 336 ALA B CA 1
ATOM 5016 C C . ALA B 1 336 ? -20.859 -16.328 -14.852 1 97.38 336 ALA B C 1
ATOM 5018 O O . ALA B 1 336 ? -21.453 -15.531 -15.578 1 97.38 336 ALA B O 1
ATOM 5019 N N . ALA B 1 337 ? -20.109 -15.898 -13.766 1 97.38 337 ALA B N 1
ATOM 5020 C CA . ALA B 1 337 ? -20.062 -14.5 -13.352 1 97.38 337 ALA B CA 1
ATOM 5021 C C . ALA B 1 337 ? -18.641 -14.102 -12.953 1 97.38 337 ALA B C 1
ATOM 5023 O O . ALA B 1 337 ? -18.438 -13.469 -11.914 1 97.38 337 ALA B O 1
ATOM 5024 N N . LEU B 1 338 ? -17.672 -14.547 -13.719 1 97.88 338 LEU B N 1
ATOM 5025 C CA . LEU B 1 338 ? -16.297 -14.219 -13.406 1 97.88 338 LEU B CA 1
ATOM 5026 C C . LEU B 1 338 ? -16 -12.758 -13.727 1 97.88 338 LEU B C 1
ATOM 5028 O O . LEU B 1 338 ? -16.516 -12.211 -14.703 1 97.88 338 LEU B O 1
ATOM 5032 N N . SER B 1 339 ? -15.227 -12.148 -12.883 1 97.19 339 SER B N 1
ATOM 5033 C CA . SER B 1 339 ? -14.758 -10.773 -13.016 1 97.19 339 SER B CA 1
ATOM 5034 C C . SER B 1 339 ? -13.25 -10.688 -12.867 1 97.19 339 SER B C 1
ATOM 5036 O O . SER B 1 339 ? -12.656 -11.43 -12.078 1 97.19 339 SER B O 1
ATOM 5038 N N . GLY B 1 340 ? -12.633 -9.789 -13.641 1 95.44 340 GLY B N 1
ATOM 5039 C CA . GLY B 1 340 ? -11.211 -9.516 -13.461 1 95.44 340 GLY B CA 1
ATOM 5040 C C . GLY B 1 340 ? -10.93 -8.508 -12.367 1 95.44 340 GLY B C 1
ATOM 5041 O O . GLY B 1 340 ? -9.805 -8.016 -12.242 1 95.44 340 GLY B O 1
ATOM 5042 N N . GLY B 1 341 ? -11.898 -8.172 -11.656 1 92.75 341 GLY B N 1
ATOM 5043 C CA . GLY B 1 341 ? -11.711 -7.242 -10.555 1 92.75 341 GLY B CA 1
ATOM 5044 C C . GLY B 1 341 ? -12.336 -5.883 -10.805 1 92.75 341 GLY B C 1
ATOM 5045 O O . GLY B 1 341 ? -12.727 -5.574 -11.93 1 92.75 341 GLY B O 1
ATOM 5046 N N . GLY B 1 342 ? -12.461 -5.094 -9.68 1 91.88 342 GLY B N 1
ATOM 5047 C CA . GLY B 1 342 ? -12.969 -3.729 -9.727 1 91.88 342 GLY B CA 1
ATOM 5048 C C . GLY B 1 342 ? -14.477 -3.645 -9.594 1 91.88 342 GLY B C 1
ATOM 5049 O O . GLY B 1 342 ? -15 -2.742 -8.93 1 91.88 342 GLY B O 1
ATOM 5050 N N . VAL B 1 343 ? -15.148 -4.488 -10.297 1 93.88 343 VAL B N 1
ATOM 5051 C CA . VAL B 1 343 ? -16.609 -4.555 -10.211 1 93.88 343 VAL B CA 1
ATOM 5052 C C . VAL B 1 343 ? -17.047 -5.988 -9.906 1 93.88 343 VAL B C 1
ATOM 5054 O O . VAL B 1 343 ? -16.359 -6.941 -10.281 1 93.88 343 VAL B O 1
ATOM 5057 N N . PRO B 1 344 ? -18.203 -6.074 -9.242 1 92.88 344 PRO B N 1
ATOM 5058 C CA . PRO B 1 344 ? -18.672 -7.43 -8.961 1 92.88 344 PRO B CA 1
ATOM 5059 C C . PRO B 1 344 ? -19.031 -8.203 -10.227 1 92.88 344 PRO B C 1
ATOM 5061 O O . PRO B 1 344 ? -19.469 -7.605 -11.211 1 92.88 344 PRO B O 1
ATOM 5064 N N . GLY B 1 345 ? -18.938 -9.516 -10.125 1 95.69 345 GLY B N 1
ATOM 5065 C CA . GLY B 1 345 ? -19.328 -10.367 -11.227 1 95.69 345 GLY B CA 1
ATOM 5066 C C . GLY B 1 345 ? -20.828 -10.367 -11.469 1 95.69 345 GLY B C 1
ATOM 5067 O O . GLY B 1 345 ? -21.609 -10.32 -10.516 1 95.69 345 GLY B O 1
ATOM 5068 N N . VAL B 1 346 ? -21.203 -10.359 -12.75 1 96.25 346 VAL B N 1
ATOM 5069 C CA . VAL B 1 346 ? -22.594 -10.453 -13.172 1 96.25 346 VAL B CA 1
ATOM 5070 C C . VAL B 1 346 ? -22.781 -11.633 -14.117 1 96.25 346 VAL B C 1
ATOM 5072 O O . VAL B 1 346 ? -22.062 -11.758 -15.109 1 96.25 346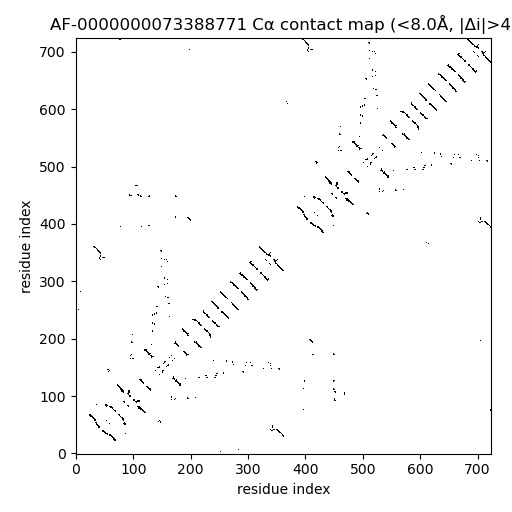 VAL B O 1
ATOM 5075 N N . ALA B 1 347 ? -23.781 -12.438 -13.844 1 97.06 347 ALA B N 1
ATOM 5076 C CA . ALA B 1 347 ? -24.016 -13.664 -14.609 1 97.06 347 ALA B CA 1
ATOM 5077 C C . ALA B 1 347 ? -24.156 -13.367 -16.094 1 97.06 347 ALA B C 1
ATOM 5079 O O . ALA B 1 347 ? -24.938 -12.492 -16.484 1 97.06 347 ALA B O 1
ATOM 5080 N N . SER B 1 348 ? -23.328 -14.094 -16.859 1 97.56 348 SER B N 1
ATOM 5081 C CA . SER B 1 348 ? -23.406 -14.133 -18.312 1 97.56 348 SER B CA 1
ATOM 5082 C C . SER B 1 348 ? -23.031 -12.781 -18.906 1 97.56 348 SER B C 1
ATOM 5084 O O . SER B 1 348 ? -23.266 -12.539 -20.094 1 97.56 348 SER B O 1
ATOM 5086 N N . ALA B 1 349 ? -22.547 -11.875 -18.078 1 98.06 349 ALA B N 1
ATOM 5087 C CA . ALA B 1 349 ? -22.109 -10.578 -18.578 1 98.06 349 ALA B CA 1
ATOM 5088 C C . ALA B 1 349 ? -20.594 -10.562 -18.781 1 98.06 349 ALA B C 1
ATOM 5090 O O . ALA B 1 349 ? -19.844 -11.188 -18.016 1 98.06 349 ALA B O 1
ATOM 5091 N N . ALA B 1 350 ? -20.188 -9.797 -19.688 1 98.56 350 ALA B N 1
ATOM 5092 C CA . ALA B 1 350 ? -18.766 -9.695 -19.984 1 98.56 350 ALA B CA 1
ATOM 5093 C C . ALA B 1 350 ? -18.078 -8.672 -19.078 1 98.56 350 ALA B C 1
ATOM 5095 O O . ALA B 1 350 ? -18.656 -7.617 -18.797 1 98.56 350 ALA B O 1
ATOM 5096 N N . TRP B 1 351 ? -16.906 -9.008 -18.688 1 98.5 351 TRP B N 1
ATOM 5097 C CA . TRP B 1 351 ? -16.031 -8.07 -18 1 98.5 351 TRP B CA 1
ATOM 5098 C C . TRP B 1 351 ? -14.984 -7.492 -18.953 1 98.5 351 TRP B C 1
ATOM 5100 O O . TRP B 1 351 ? -14.438 -8.211 -19.797 1 98.5 351 TRP B O 1
ATOM 5110 N N . ARG B 1 352 ? -14.727 -6.191 -18.891 1 98.75 352 ARG B N 1
ATOM 5111 C CA . ARG B 1 352 ? -13.664 -5.516 -19.641 1 98.75 352 ARG B CA 1
ATOM 5112 C C . ARG B 1 352 ? -12.742 -4.746 -18.703 1 98.75 352 ARG B C 1
ATOM 5114 O O . ARG B 1 352 ? -13.211 -4.105 -17.75 1 98.75 352 ARG B O 1
ATOM 5121 N N . GLY B 1 353 ? -11.484 -4.91 -18.969 1 98.44 353 GLY B N 1
ATOM 5122 C CA . GLY B 1 353 ? -10.5 -4.203 -18.156 1 98.44 353 GLY B CA 1
ATOM 5123 C C . GLY B 1 353 ? -9.398 -3.564 -18.984 1 98.44 353 GLY B C 1
ATOM 5124 O O . GLY B 1 353 ? -8.945 -4.141 -19.969 1 98.44 353 GLY B O 1
ATOM 5125 N N . THR B 1 354 ? -9.031 -2.357 -18.578 1 98.62 354 THR B N 1
ATOM 5126 C CA . THR B 1 354 ? -7.902 -1.631 -19.141 1 98.62 354 THR B CA 1
ATOM 5127 C C . THR B 1 354 ? -6.961 -1.159 -18.031 1 98.62 354 THR B C 1
ATOM 5129 O O . THR B 1 354 ? -7.387 -0.482 -17.094 1 98.62 354 THR B O 1
ATOM 5132 N N . ASP B 1 355 ? -5.691 -1.574 -18.188 1 98.56 355 ASP B N 1
ATOM 5133 C CA . ASP B 1 355 ? -4.645 -1.162 -17.25 1 98.56 355 ASP B CA 1
ATOM 5134 C C . ASP B 1 355 ? -3.664 -0.202 -17.922 1 98.56 355 ASP B C 1
ATOM 5136 O O . ASP B 1 355 ? -3.268 -0.412 -19.078 1 98.56 355 ASP B O 1
ATOM 5140 N N . ILE B 1 356 ? -3.273 0.858 -17.281 1 98.56 356 ILE B N 1
ATOM 5141 C CA . ILE B 1 356 ? -2.135 1.718 -17.578 1 98.56 356 ILE B CA 1
ATOM 5142 C C . ILE B 1 356 ? -1.331 1.979 -16.312 1 98.56 356 ILE B C 1
ATOM 5144 O O . ILE B 1 356 ? -1.854 2.527 -15.336 1 98.56 356 ILE B O 1
ATOM 5148 N N . GLY B 1 357 ? -0.05 1.459 -16.359 1 98.44 357 GLY B N 1
ATOM 5149 C CA . GLY B 1 357 ? 0.648 1.544 -15.094 1 98.44 357 GLY B CA 1
ATOM 5150 C C . GLY B 1 357 ? 2.152 1.675 -15.242 1 98.44 357 GLY B C 1
ATOM 5151 O O . GLY B 1 357 ? 2.664 1.756 -16.359 1 98.44 357 GLY B O 1
ATOM 5152 N N . ILE B 1 358 ? 2.803 1.806 -14.109 1 98.38 358 ILE B N 1
ATOM 5153 C CA . ILE B 1 358 ? 4.254 1.865 -13.984 1 98.38 358 ILE B CA 1
ATOM 5154 C C . ILE B 1 358 ? 4.723 0.905 -12.898 1 98.38 358 ILE B C 1
ATOM 5156 O O . ILE B 1 358 ? 4.078 0.779 -11.852 1 98.38 358 ILE B O 1
ATOM 5160 N N . ARG B 1 359 ? 5.852 0.241 -13.203 1 97.75 359 ARG B N 1
ATOM 5161 C CA . ARG B 1 359 ? 6.473 -0.679 -12.258 1 97.75 359 ARG B CA 1
ATOM 5162 C C . ARG B 1 359 ? 7.941 -0.338 -12.047 1 97.75 359 ARG B C 1
ATOM 5164 O O . ARG B 1 359 ? 8.656 -0.025 -13 1 97.75 359 ARG B O 1
ATOM 5171 N N . HIS B 1 360 ? 8.344 -0.378 -10.82 1 97.44 360 HIS B N 1
ATOM 5172 C CA . HIS B 1 360 ? 9.742 -0.229 -10.445 1 97.44 360 HIS B CA 1
ATOM 5173 C C . HIS B 1 360 ? 10.195 -1.373 -9.547 1 97.44 360 HIS B C 1
ATOM 5175 O O . HIS B 1 360 ? 9.555 -1.66 -8.531 1 97.44 360 HIS B O 1
ATOM 5181 N N . THR B 1 361 ? 11.312 -1.983 -9.938 1 96.31 361 THR B N 1
ATOM 5182 C CA . THR B 1 361 ? 11.875 -3.082 -9.156 1 96.31 361 THR B CA 1
ATOM 5183 C C . THR B 1 361 ? 13.195 -2.674 -8.516 1 96.31 361 THR B C 1
ATOM 5185 O O . THR B 1 361 ? 13.93 -1.853 -9.07 1 96.31 361 THR B O 1
ATOM 5188 N N . PHE B 1 362 ? 13.484 -3.273 -7.328 1 93.94 362 PHE B N 1
ATOM 5189 C CA . PHE B 1 362 ? 14.75 -3.025 -6.648 1 93.94 362 PHE B CA 1
ATOM 5190 C C . PHE B 1 362 ? 15.195 -4.254 -5.863 1 93.94 362 PHE B C 1
ATOM 5192 O O . PHE B 1 362 ? 14.367 -5.094 -5.5 1 93.94 362 PHE B O 1
#

Radius of gyration: 28.36 Å; Cα contacts (8 Å, |Δi|>4): 2297; chains: 2; bounding box: 66×77×77 Å

Solvent-accessible surface area (backbone atoms only — not comparable to full-atom values): 33110 Å² total; per-residue (Å²): 141,78,80,78,76,63,67,79,69,83,70,77,72,68,77,73,77,76,82,61,80,83,62,81,62,67,48,77,41,77,38,37,29,53,16,41,16,44,31,43,22,34,31,71,90,44,72,39,79,45,71,41,13,44,18,43,64,47,63,11,28,48,30,41,34,36,51,35,74,57,57,95,56,32,31,39,36,39,39,39,26,20,34,33,24,68,67,77,71,44,36,35,57,34,25,74,30,24,67,51,76,44,72,72,59,22,43,23,25,36,56,24,11,35,43,34,46,33,29,68,81,75,10,32,44,37,38,16,17,33,69,29,43,54,26,52,47,63,36,74,32,32,61,40,26,75,12,37,56,48,12,59,51,38,56,66,51,18,87,72,23,44,46,51,77,43,53,51,50,50,32,33,17,22,21,46,31,38,32,56,27,87,52,93,33,40,42,37,33,42,38,42,22,38,21,54,34,35,67,69,38,67,90,65,35,32,52,28,21,22,32,44,26,30,24,44,34,42,44,54,91,49,39,36,38,37,39,22,37,29,37,37,36,36,65,82,32,35,34,35,39,39,37,36,25,33,36,40,54,71,50,69,35,33,42,25,31,29,41,39,38,22,32,34,40,91,53,68,72,61,30,36,17,38,40,38,36,42,32,25,34,29,66,46,89,77,26,31,33,28,33,38,42,33,40,40,34,34,58,30,96,63,47,26,28,39,36,36,42,24,40,37,39,40,43,42,78,48,98,42,32,32,40,36,37,35,41,21,37,33,44,25,32,64,63,22,38,54,39,69,51,89,46,74,53,35,64,43,24,47,21,39,29,38,38,41,35,44,37,41,49,86,140,78,80,79,71,60,72,77,68,83,65,76,69,71,75,74,75,74,82,58,83,77,63,71,64,69,46,79,41,74,36,37,29,50,15,41,15,45,32,42,22,34,31,72,90,32,34,27,58,36,48,41,12,43,18,45,65,47,62,11,28,49,30,41,34,36,50,36,68,68,56,94,56,31,31,39,35,39,40,39,26,20,33,30,24,34,14,32,14,42,38,36,60,42,37,86,30,25,67,53,75,47,78,81,35,27,55,34,56,41,54,25,37,34,44,33,46,36,30,69,79,76,11,33,45,37,40,32,28,34,70,29,43,53,27,52,48,63,37,73,32,31,59,40,26,75,13,38,54,48,13,58,50,36,56,65,52,17,87,71,23,46,47,51,76,45,52,51,51,50,32,33,26,60,23,46,32,38,32,56,27,88,52,92,32,40,41,38,34,41,37,43,22,44,21,80,43,52,88,79,39,68,86,64,35,30,50,27,21,21,32,43,27,30,24,44,33,41,41,56,90,48,39,36,38,35,42,22,35,29,38,36,37,38,63,82,32,37,34,36,38,39,38,36,25,33,36,39,52,70,44,70,35,33,43,24,30,28,40,40,36,22,32,35,39,87,53,67,73,61,30,37,16,37,40,38,36,42,31,24,34,29,68,46,88,75,26,32,32,28,33,39,42,32,41,39,34,34,60,29,96,63,49,26,29,37,36,36,44,23,41,37,39,40,44,42,67,47,97,41,31,33,39,37,39,33,41,21,37,33,45,26,33,64,63,22,38,52,37,68,52,84,45,74,52,34,64,44,24,48,22,39,29,38,38,44,33,44,35,40,48,85

Sequence (724 aa):
MHAKTLLSAAALSATAIAGLPAFAQSSLTVFGVIDATVQHASQGGASVNRLNGSGGNQISRLGFRGVEDLGGGLSAGFVLDMGLNVDTGTGGVTSANNQTAAASSGLAFNRRSTVSLSSTRWGEMRLGRDFTPTYWNLTLFDPFGTAGAGSAANIIQGSLSKVSTVQTALRASNSVGYFLPSMSGFYGQLMYAMGENGSGAPNGTSKDGNYAGLRVGYAAGPLNVAIAHGRTSLASGDVSTTNAGLAYDFKVARPMLQLFQDRKDGVAAPSRSSGFLVGAQFPAGPGYIPVSYSRIGDNAAVERKATQLAIGYVYNLSRRTAVYTTFSRIGNAGGAALSGGGVPGVASAAWRGTDIGIRHTFMHAKTLLSAAALSATAIAGLPAFAQSSLTVFGVIDATVQHASQGGASVNRLNGSGGNQISRLGFRGVEDLGGGLSAGFVLDMGLNVDTGTGGVTSANNQTAAASSGLAFNRRSTVSLSSTRWGEMRLGRDFTPTYWNLTLFDPFGTAGAGSAANIIQGSLSKVSTVQTALRASNSVGYFLPSMSGFYGQLMYAMGENGSGAPNGTSKDGNYAGLRVGYAAGPLNVAIAHGRTSLASGDVSTTNAGLAYDFKVARPMLQLFQDRKDGVAAPSRSSGFLVGAQFPAGPGYIPVSYSRIGDNAAVERKATQLAIGYVYNLSRRTAVYTTFSRIGNAGGAALSGGGVPGVASAAWRGTDIGIRHTF

InterPro domains:
  IPR023614 Porin domain superfamily [G3DSA:2.40.160.10] (25-362)
  IPR033900 Porin domain, Gram-negative type [PF13609] (10-332)
  IPR033900 Porin domain, Gram-negative type [cd00342] (26-362)
  IPR050298 Gram-negative bacterial outer membrane porin [PTHR34501] (4-327)

Secondary structure (DSSP, 8-state):
-------------------S------EEEEEEEEEEEEEEEEETTEEEEEEESS-SSS--EEEEEEEEEEETTEEEEEEEEEEEETTTTEE----SSSSSPPP--S----SEEEEEEEETTTEEEEEEEEE-HHHHHHHHT-TTTTSSTT-THHHHTSTT-SGGGSGGGTEEEEEEEEE---BTTEEEEEEEE-----TT-GGGGGGTT-EEEEEEEEEETTEEEEEEEEEE--TT--EEEEEEEEEE--SS-EEEEEEEEEEETTSPSS-EEEEEEEEEEEEETTEEEEEEEEEEEE-SSS--EEEEEEEEEEEESSSSEEEEEEEEEEEEETT-----SSS---TTPPEEEEEEEEEEE-/-------------------S------EEEEEEEEEEEEEEEEETTEEEEEEE-S-SSS--EEEEEEEEEEETTEEEEEEEEEEEETTTTEE----SSSSSPPP--S----SEEEEEEEETTTEEEEEEEEE-HHHHHHHHT-TTTTSSTT-THHHHTSTT-SGGGSGGGTEEEEEEEEE---BTTEEEEEEEE-----TT-GGGGGGTT-EEEEEEEEEETTEEEEEEEEEE--TT--EEEEEEEEEE--SS-EEEEEEEEEEETTSPSS-EEEEEEEEEEEEETTEEEEEEEEEEEE-SSS--EEEEEEEEEEEESSSSEEEEEEEEEEEEETT-----SSS---TTPPEEEEEEEEEEE-

pLDDT: mean 90.69, std 18.39, range [19.53, 98.94]

Organism: Paracidovorax avenae (strain ATCC 19860 / DSM 7227 / CCUG 15838 / JCM 20985 / LMG 2117 / NCPPB 1011) (NCBI:txid643561)

Foldseek 3Di:
DDPPLPPVPPPPPPVPPPCPDPPQPWDKDKWWKWKWKFKWKDKDPDIDTDIWGLHAQHGTKIKIKTKGDPDPQKIKMWIQMWTARPVPGWTDWADAQFADIDDGDHIGSRADTWIWMAGLAFFIKIFFKHFAQQCVQLQPQALRGCHRLQRPCLPCLWPQHPLVNTSNSTMAGGKIKTWGHDDQFKIKMWMWHGSPADPPDPLPARGASIKTKMKIWGGDDFKTKMKMKMWGDDSQFIKIKIKIKIWGCPSQKIKMKMWIKMATPDDDPQGIKIKMKIWMWGDDPQWIKTWMKIKMWTDPPQIKIKIKTKIKIWADPDPFKIKMKMKMKMAIPSQDFGESDDDGTDGRMMMIMMITMMMGID/DDPPLPPVPPCPVPVPPPCPPPPQPWDKDKWWKWKKKFKWKDKDHDIDTDIWGLHAQHGTKIKIKTKGDPDPQKIKMWIQIWTARPVVGFTDWADAQFADIDDRDGIGSRADTWIWMAGLAFFIKIFFKHFAQQQVQLQPQALRGCHRLQRPCLPCLWPQHPLVNTSNSTMAGGKIKTWGHDDQFKIKMWMWHASPADPPDPLPARGANIKTKMKIWGGDDFKTKMKMKMWGDGSQFIKIKIKIKIWGCPSQKIKMKMWIKMATPDDDPQGMKIKMKIWMWGDDPQWIKTWMKIKMWTDPPQIKIKIKTKIKIWADPDPFKIWMKMKMKMATPRQDFGESDDDGTDGRMMMIMMITMMMGID

Nearest PDB structures (foldseek):
  1e54-assembly1_A  TM=8.488E-01  e=2.112E-28  Delftia acidovorans
  3wi4-assembly1_A  TM=7.920E-01  e=1.049E-16  Neisseria meningitidis MC58
  4ctd-assembly1_A  TM=5.440E-01  e=4.221E-05  Escherichia coli K-12
  4e1t-assembly1_A  TM=4.624E-01  e=1.406E-02  Yersinia pseudotuberculosis
  1e54-assembly1_A  TM=8.494E-01  e=6.185E-28  Delftia acidovorans